Protein AF-A0A4Q6BVW4-F1 (afdb_monomer)

Foldseek 3Di:
DVQLVVVLVVLVVVLVCVLVVVPPPPDDDDDDDDDDDDDDPPDDPPPPPPPPVDPLVVVLVVQQSVCCLQQVHDGDDPPDPVVVVSPDDPVVVSVVSCPDLSRLVSQLCVLCVLLVHDDNDQADVVLPLFDGDLCSCQQQLSLQLSLCVVVVHRNVVSSPDQWHFAWFAFFDCDFDCVQADVPRHLVRSLVVLLVVLVVVLVVLLCLLPPPPRDLQNNLVSVVVNLVVVLVSCVRNRRSHAPLSSCQLSCQLCVLVNVVSVDPNDDPDRSNVSSVLSSVLVNVVSVCNVCRHCVNQGHNHSNSTDGDQSVVSVDDRTDTSNRNPCCLAPVLFFQDLVSLLVNQCCCCCSNVVDDLAQDQDDQDPVQCPDPQRNDSSNVSSCVQRVQRSLVCNQAGHSGDGNLPPQWDQDPVRDIDGSVVSQVVQQDPPPPPDRGSHDHDDDPVDDD

Solvent-accessible surface area (backbone atoms only — not comparable to full-atom values): 25539 Å² total; per-residue (Å²): 111,82,65,60,51,52,54,52,48,53,53,45,50,49,53,52,45,55,73,71,59,68,66,77,74,82,81,80,83,90,89,81,95,72,86,81,89,76,91,75,76,78,78,75,78,75,80,77,75,66,83,62,85,48,68,67,60,43,50,51,55,47,49,39,52,51,31,22,56,44,37,62,65,37,62,77,53,95,83,53,66,56,79,59,56,71,74,46,55,71,69,60,45,48,62,52,47,68,68,37,82,47,22,58,56,22,50,37,51,48,38,31,49,54,55,65,43,84,72,96,57,68,60,36,78,90,65,44,97,47,26,61,36,77,68,60,60,44,35,25,6,34,45,50,11,46,44,29,42,76,73,74,48,65,32,68,68,34,43,72,30,66,52,19,59,36,68,50,67,48,31,51,92,62,60,53,77,91,62,36,56,93,91,54,52,66,69,57,33,39,53,52,50,53,51,54,53,55,55,47,50,54,56,50,51,51,46,44,65,38,90,82,54,47,70,66,56,36,38,52,51,52,54,54,47,50,56,53,48,52,56,47,48,51,54,58,18,49,72,51,54,76,46,52,51,46,47,57,51,46,64,50,42,34,73,59,52,51,34,58,74,54,76,62,54,92,86,69,50,57,49,62,55,48,52,50,28,48,53,33,52,50,52,54,62,68,50,48,72,67,24,32,54,94,72,30,71,45,84,49,76,77,59,59,43,71,51,73,37,48,90,58,77,43,63,66,52,40,55,20,62,63,55,46,55,67,61,26,61,76,28,47,35,53,36,71,66,34,21,27,51,43,24,48,48,49,36,44,53,57,63,68,46,79,77,69,57,50,96,51,87,76,63,84,90,34,58,85,42,102,71,48,49,42,58,60,48,49,18,40,45,65,49,22,41,22,41,11,50,77,34,54,46,30,26,42,68,61,41,75,48,80,87,40,72,63,44,66,30,80,88,66,51,72,47,43,37,68,63,55,56,57,77,44,42,30,61,89,90,68,89,46,81,39,52,52,49,80,65,75,56,87,91,60,74,130

Mean predicted aligned error: 11.39 Å

Sequence (446 aa):
MKRSLCTARAVLLWVTLTSSGWAANFTRSTPVPLDRPTSSRAFSLSSSASSVSDPKLAKRAWMERASRILRNGQSLSPRDPLSRWDSMSEDALLEEWFKEPTFENSLLQFSFAYFGVRSNTLINPDAGSDGYVDSITQLPAALHSVQNYLKGEDYFTTLIALQAPFYLRPLAKKLSDKVQMPGESVETARTRKILEVRGWFTLWRNSAADPQATTEQYCNTVMGFGTGMFDILFNLGIETTDSDNYFTYSFLLNPIQNACRGSIPAGFDRIAETEKAIAGFSWLLDQLPALEPSRYVLRSIADIKTMDYRSVGGPEQQFAFTTDFEIIQDKGNSSTNYNRKRAAYVLKTYFCDDLTPIGVVLPGAHATGRHGSDPSCMACHYKLDPMAGFFRNYGRWFFDYKNLDTLVFTDGAKTSMTAYDAEWKAPAGSGRNYDVGYVRSTTRPS

Secondary structure (DSSP, 8-state):
-HHHHHHHHHHHHHHHHHHTTGGGG------------S----------------HHHHHHHHHHHHHHHHTTTPPP-TTS-HHHHTTS-HHHHHHHHTTSTTHHHHHHHHHHHHTT---S-SB-GGG-TT-B-GGGGTSHHHHHHHHHHHTTS-HHHHHT-SEEPEEEPPPPSS--TTTSPTT--HHHHHHHHHHHHHHHHHHHHHHHH-TT--HHHHHHHHHHHHHHHHHHHHHTT----HHHHHHHHHHHHHHHHHHHHSPPPTT--HHHHHHHHHHHHHHHHHHGGGGSTTT----SGGG-EEE-GGGGT--S-EETTTT-HHHHTSS-S--HHHHHHHHHHHHHHHS----SPP-PPPPGGGTTSTTTS-HHHHHHHHHHHHHHGGGTTB-GGG-B-TT-SEEE-TTS-EEEHHHHHHHTBPPTTSS-SBS------TT---

Radius of gyration: 26.02 Å; Cα contacts (8 Å, |Δi|>4): 495; chains: 1; bounding box: 57×75×75 Å

Structure (mmCIF, N/CA/C/O backbone):
data_AF-A0A4Q6BVW4-F1
#
_entry.id   AF-A0A4Q6BVW4-F1
#
loop_
_atom_site.group_PDB
_atom_site.id
_atom_site.type_symbol
_atom_site.label_atom_id
_atom_site.label_alt_id
_atom_site.label_comp_id
_atom_site.label_asym_id
_atom_site.label_entity_id
_atom_site.label_seq_id
_atom_site.pdbx_PDB_ins_code
_atom_site.Cartn_x
_atom_site.Cartn_y
_atom_site.Cartn_z
_atom_site.occupancy
_atom_site.B_iso_or_equiv
_atom_site.auth_seq_id
_atom_site.auth_comp_id
_atom_site.auth_asym_id
_atom_site.auth_atom_id
_atom_site.pdbx_PDB_model_num
ATOM 1 N N . MET A 1 1 ? -25.764 -8.609 6.747 1.00 37.91 1 MET A N 1
ATOM 2 C CA . MET A 1 1 ? -26.018 -8.806 8.197 1.00 37.91 1 MET A CA 1
ATOM 3 C C . MET A 1 1 ? -25.452 -10.113 8.767 1.00 37.91 1 MET A C 1
ATOM 5 O O . MET A 1 1 ? -24.659 -10.025 9.685 1.00 37.91 1 MET A O 1
ATOM 9 N N . LYS A 1 2 ? -25.748 -11.325 8.257 1.00 33.19 2 LYS A N 1
ATOM 10 C CA . LYS A 1 2 ? -25.183 -12.567 8.856 1.00 33.19 2 LYS A CA 1
ATOM 11 C C . LYS A 1 2 ? -23.641 -12.673 8.830 1.00 33.19 2 LYS A C 1
ATOM 13 O O . LYS A 1 2 ? -23.077 -13.300 9.715 1.00 33.19 2 LYS A O 1
ATOM 18 N N . ARG A 1 3 ? -22.957 -12.055 7.856 1.00 38.88 3 ARG A N 1
ATOM 19 C CA . ARG A 1 3 ? -21.481 -12.078 7.749 1.00 38.88 3 ARG A CA 1
ATOM 20 C C . ARG A 1 3 ? -20.773 -11.074 8.671 1.00 38.88 3 ARG A C 1
ATOM 22 O O . ARG A 1 3 ? -19.742 -11.422 9.232 1.00 38.88 3 ARG A O 1
ATOM 29 N N . SER A 1 4 ? -21.360 -9.898 8.924 1.00 50.09 4 SER A N 1
ATOM 30 C CA . SER A 1 4 ? -20.819 -8.927 9.894 1.00 50.09 4 SER A CA 1
ATOM 31 C C . SER A 1 4 ? -20.834 -9.475 11.326 1.00 50.09 4 SER A C 1
ATOM 33 O O . SER A 1 4 ? -19.936 -9.177 12.105 1.00 50.09 4 SER A O 1
ATOM 35 N N . LEU A 1 5 ? -21.796 -10.352 11.639 1.00 47.91 5 LEU A N 1
ATOM 36 C CA . LEU A 1 5 ? -21.864 -11.107 12.895 1.00 47.91 5 LEU A CA 1
ATOM 37 C C . LEU A 1 5 ? -20.693 -12.088 13.084 1.00 47.91 5 LEU A C 1
ATOM 39 O O . LEU A 1 5 ? -20.268 -12.292 14.216 1.00 47.91 5 LEU A O 1
ATOM 43 N N . CYS A 1 6 ? -20.137 -12.679 12.020 1.00 47.28 6 CYS A N 1
ATOM 44 C CA . CYS A 1 6 ? -18.969 -13.563 12.137 1.00 47.28 6 CYS A CA 1
ATOM 45 C C . CYS A 1 6 ? -17.690 -12.777 12.453 1.00 47.28 6 CYS A C 1
ATOM 47 O O . CYS A 1 6 ? -16.932 -13.188 13.328 1.00 47.28 6 CYS A O 1
ATOM 49 N N . THR A 1 7 ? -17.480 -11.627 11.804 1.00 56.50 7 THR A N 1
ATOM 50 C CA . THR A 1 7 ? -16.369 -10.710 12.119 1.00 56.50 7 THR A CA 1
ATOM 51 C C . THR A 1 7 ? -16.481 -10.176 13.536 1.00 56.50 7 THR A C 1
ATOM 53 O O . THR A 1 7 ? -15.536 -10.292 14.310 1.00 56.50 7 THR A O 1
ATOM 56 N N . ALA A 1 8 ? -17.670 -9.705 13.912 1.00 56.47 8 ALA A N 1
ATOM 57 C CA . ALA A 1 8 ? -17.987 -9.308 15.275 1.00 56.47 8 ALA A CA 1
ATOM 58 C C . ALA A 1 8 ? -17.673 -10.413 16.290 1.00 56.47 8 ALA A C 1
ATOM 60 O O . ALA A 1 8 ? -17.025 -10.145 17.291 1.00 56.47 8 ALA A O 1
ATOM 61 N N . ARG A 1 9 ? -18.076 -11.662 16.021 1.00 60.31 9 ARG A N 1
ATOM 62 C CA . ARG A 1 9 ? -17.820 -12.813 16.900 1.00 60.31 9 ARG A CA 1
ATOM 63 C C . ARG A 1 9 ? -16.355 -13.221 16.970 1.00 60.31 9 ARG A C 1
ATOM 65 O O . ARG A 1 9 ? -15.922 -13.661 18.023 1.00 60.31 9 ARG A O 1
ATOM 72 N N . ALA A 1 10 ? -15.588 -13.082 15.895 1.00 61.66 10 ALA A N 1
ATOM 73 C CA . ALA A 1 10 ? -14.153 -13.352 15.909 1.00 61.66 10 ALA A CA 1
ATOM 74 C C . ALA A 1 10 ? -13.378 -12.268 16.677 1.00 61.66 10 ALA A C 1
ATOM 76 O O . ALA A 1 10 ? -12.513 -12.594 17.488 1.00 61.66 10 ALA A O 1
ATOM 77 N N . VAL A 1 11 ? -13.760 -10.995 16.514 1.00 62.38 11 VAL A N 1
ATOM 78 C CA . VAL A 1 11 ? -13.287 -9.897 17.374 1.00 62.38 11 VAL A CA 1
ATOM 79 C C . VAL A 1 11 ? -13.723 -10.141 18.819 1.00 62.38 11 VAL A C 1
ATOM 81 O O . VAL A 1 11 ? -12.930 -9.944 19.731 1.00 62.38 11 VAL A O 1
ATOM 84 N N . LEU A 1 12 ? -14.934 -10.655 19.048 1.00 62.22 12 LEU A N 1
ATOM 85 C CA . LEU A 1 12 ? -15.423 -11.024 20.376 1.00 62.22 12 LEU A CA 1
ATOM 86 C C . LEU A 1 12 ? -14.623 -12.171 20.993 1.00 62.22 12 LEU A C 1
ATOM 88 O O . LEU A 1 12 ? -14.329 -12.140 22.186 1.00 62.22 12 LEU A O 1
ATOM 92 N N . LEU A 1 13 ? -14.256 -13.170 20.188 1.00 64.06 13 LEU A N 1
ATOM 93 C CA . LEU A 1 13 ? -13.394 -14.274 20.592 1.00 64.06 13 LEU A CA 1
ATOM 94 C C . LEU A 1 13 ? -12.019 -13.732 20.990 1.00 64.06 13 LEU A C 1
ATOM 96 O O . LEU A 1 13 ? -11.476 -14.111 22.019 1.00 64.06 13 LEU A O 1
ATOM 100 N N . TRP A 1 14 ? -11.480 -12.779 20.232 1.00 61.84 14 TRP A N 1
ATOM 101 C CA . TRP A 1 14 ? -10.239 -12.099 20.587 1.00 61.84 14 TRP A CA 1
ATOM 102 C C . TRP A 1 14 ? -10.370 -11.252 21.864 1.00 61.84 14 TRP A C 1
ATOM 104 O O . TRP A 1 14 ? -9.515 -11.340 22.744 1.00 61.84 14 TRP A O 1
ATOM 114 N N . VAL A 1 15 ? -11.462 -10.499 22.030 1.00 57.16 15 VAL A N 1
ATOM 115 C CA . VAL A 1 15 ? -11.793 -9.745 23.255 1.00 57.16 15 VAL A CA 1
ATOM 116 C C . VAL A 1 15 ? -11.855 -10.680 24.463 1.00 57.16 15 VAL A C 1
ATOM 118 O O . VAL A 1 15 ? -11.260 -10.406 25.503 1.00 57.16 15 VAL A O 1
ATOM 121 N N . THR A 1 16 ? -12.530 -11.821 24.330 1.00 56.81 16 THR A N 1
ATOM 122 C CA . THR A 1 16 ? -12.643 -12.807 25.412 1.00 56.81 16 THR A CA 1
ATOM 123 C C . THR A 1 16 ? -11.301 -13.473 25.716 1.00 56.81 16 THR A C 1
ATOM 125 O O . THR A 1 16 ? -10.927 -13.537 26.886 1.00 56.81 16 THR A O 1
ATOM 128 N N . LEU A 1 17 ? -10.528 -13.872 24.701 1.00 52.84 17 LEU A N 1
ATOM 129 C CA . LEU A 1 17 ? -9.200 -14.483 24.860 1.00 52.84 17 LEU A CA 1
ATOM 130 C C . LEU A 1 17 ? -8.153 -13.522 25.449 1.00 52.84 17 LEU A C 1
ATOM 132 O O . LEU A 1 17 ? -7.306 -13.928 26.242 1.00 52.84 17 LEU A O 1
ATOM 136 N N . THR A 1 18 ? -8.200 -12.238 25.099 1.00 53.56 18 THR A N 1
ATOM 137 C CA . THR A 1 18 ? -7.306 -11.224 25.684 1.00 53.56 18 THR A CA 1
ATOM 138 C C . THR A 1 18 ? -7.712 -10.872 27.115 1.00 53.56 18 THR A C 1
ATOM 140 O O . THR A 1 18 ? -6.846 -10.682 27.969 1.00 53.56 18 THR A O 1
ATOM 143 N N . SER A 1 19 ? -9.014 -10.869 27.418 1.00 44.38 19 SER A N 1
ATOM 144 C CA . SER A 1 19 ? -9.531 -10.598 28.766 1.00 44.38 19 SER A CA 1
ATOM 145 C C . SER A 1 19 ? -9.280 -11.722 29.780 1.00 44.38 19 SER A C 1
ATOM 147 O O . SER A 1 19 ? -9.230 -11.454 30.979 1.00 44.38 19 SER A O 1
ATOM 149 N N . SER A 1 20 ? -9.082 -12.964 29.324 1.00 44.94 20 SER A N 1
ATOM 150 C CA . SER A 1 20 ? -8.824 -14.132 30.179 1.00 44.94 20 SER A CA 1
ATOM 151 C C . SER A 1 20 ? -7.340 -14.350 30.516 1.00 44.94 20 SER A C 1
ATOM 153 O O . SER A 1 20 ? -6.986 -15.370 31.106 1.00 44.94 20 SER A O 1
ATOM 155 N N . GLY A 1 21 ? -6.453 -13.408 30.166 1.00 37.56 21 GLY A N 1
ATOM 156 C CA . GLY A 1 21 ? -5.024 -13.479 30.500 1.00 37.56 21 GLY A CA 1
ATOM 157 C C . GLY A 1 21 ? -4.194 -14.416 29.611 1.00 37.56 21 GLY A C 1
ATOM 158 O O . GLY A 1 21 ? -3.004 -14.602 29.861 1.00 37.56 21 GLY A O 1
ATOM 159 N N . TRP A 1 22 ? -4.769 -14.968 28.537 1.00 36.78 22 TRP A N 1
ATOM 160 C CA . TRP A 1 22 ? -4.070 -15.880 27.617 1.00 36.78 22 TRP A CA 1
ATOM 161 C C . TRP A 1 22 ? -2.953 -15.218 26.786 1.00 36.78 22 TRP A C 1
ATOM 163 O O . TRP A 1 22 ? -2.105 -15.909 26.225 1.00 36.78 22 TRP A O 1
ATOM 173 N N . ALA A 1 23 ? -2.884 -13.884 26.747 1.00 36.34 23 ALA A N 1
ATOM 174 C CA . ALA A 1 23 ? -1.849 -13.140 26.022 1.00 36.34 23 ALA A CA 1
ATOM 175 C C . ALA A 1 23 ? -0.453 -13.151 26.693 1.00 36.34 23 ALA A C 1
ATOM 177 O O . ALA A 1 23 ? 0.518 -12.696 26.086 1.00 36.34 23 ALA A O 1
ATOM 178 N N . ALA A 1 24 ? -0.311 -13.677 27.917 1.00 35.69 24 ALA A N 1
ATOM 179 C CA . ALA A 1 24 ? 0.943 -13.606 28.677 1.00 35.69 24 ALA A CA 1
ATOM 180 C C . ALA A 1 24 ? 2.088 -14.506 28.154 1.00 35.69 24 ALA A C 1
ATOM 182 O O . ALA A 1 24 ? 3.223 -14.335 28.587 1.00 35.69 24 ALA A O 1
ATOM 183 N N . ASN A 1 25 ? 1.839 -15.423 27.209 1.00 33.97 25 ASN A N 1
ATOM 184 C CA . ASN A 1 25 ? 2.846 -16.402 26.760 1.00 33.97 25 ASN A CA 1
ATOM 185 C C . ASN A 1 25 ? 3.455 -16.159 25.364 1.00 33.97 25 ASN A C 1
ATOM 187 O O . ASN A 1 25 ? 4.267 -16.963 24.916 1.00 33.97 25 ASN A O 1
ATOM 191 N N . PHE A 1 26 ? 3.154 -15.045 24.689 1.00 32.66 26 PHE A N 1
ATOM 192 C CA . PHE A 1 26 ? 3.771 -14.714 23.389 1.00 32.66 26 PHE A CA 1
ATOM 193 C C . PHE A 1 26 ? 5.151 -14.025 23.487 1.00 32.66 26 PHE A C 1
ATOM 195 O O . PHE A 1 26 ? 5.656 -13.481 22.508 1.00 32.66 26 PHE A O 1
ATOM 202 N N . THR A 1 27 ? 5.799 -14.033 24.655 1.00 36.94 27 THR A N 1
ATOM 203 C CA . THR A 1 27 ? 7.136 -13.452 24.857 1.00 36.94 27 THR A CA 1
ATOM 204 C C . THR A 1 27 ? 8.223 -14.528 24.901 1.00 36.94 27 THR A C 1
ATOM 206 O O . THR A 1 27 ? 8.528 -15.038 25.976 1.00 36.94 27 THR A O 1
ATOM 209 N N . ARG A 1 28 ? 8.822 -14.861 23.749 1.00 33.53 28 ARG A N 1
ATOM 210 C CA . ARG A 1 28 ? 10.183 -15.437 23.583 1.00 33.53 28 ARG A CA 1
ATOM 211 C C . ARG A 1 28 ? 10.441 -15.554 22.072 1.00 33.53 28 ARG A C 1
ATOM 213 O O . ARG A 1 28 ? 9.769 -16.335 21.418 1.00 33.53 28 ARG A O 1
ATOM 220 N N . SER A 1 29 ? 11.291 -14.725 21.462 1.00 29.61 29 SER A N 1
ATOM 221 C CA . SER A 1 29 ? 12.757 -14.877 21.482 1.00 29.61 29 SER A CA 1
ATOM 222 C C . SER A 1 29 ? 13.527 -13.563 21.169 1.00 29.61 29 SER A C 1
ATOM 224 O O . SER A 1 29 ? 13.458 -13.088 20.045 1.00 29.61 29 SER A O 1
ATOM 226 N N . THR A 1 30 ? 14.215 -13.015 22.192 1.00 34.91 30 THR A N 1
ATOM 227 C CA . THR A 1 30 ? 15.576 -12.380 22.303 1.00 34.91 30 THR A CA 1
ATOM 228 C C . THR A 1 30 ? 16.285 -11.663 21.115 1.00 34.91 30 THR A C 1
ATOM 230 O O . THR A 1 30 ? 16.100 -12.083 19.983 1.00 34.91 30 THR A O 1
ATOM 233 N N . PRO A 1 31 ? 17.361 -10.860 21.347 1.00 41.78 31 PRO A N 1
ATOM 234 C CA . PRO A 1 31 ? 17.461 -9.593 22.093 1.00 41.78 31 PRO A CA 1
ATOM 235 C C . PRO A 1 31 ? 18.213 -8.483 21.293 1.00 41.78 31 PRO A C 1
ATOM 237 O O . PRO A 1 31 ? 19.196 -8.757 20.615 1.00 41.78 31 PRO A O 1
ATOM 240 N N . VAL A 1 32 ? 17.861 -7.205 21.464 1.00 29.41 32 VAL A N 1
ATOM 241 C CA . VAL A 1 32 ? 18.788 -6.082 21.190 1.00 29.41 32 VAL A CA 1
ATOM 242 C C . VAL A 1 32 ? 18.647 -5.067 22.329 1.00 29.41 32 VAL A C 1
ATOM 244 O O . VAL A 1 32 ? 17.516 -4.689 22.644 1.00 29.41 32 VAL A O 1
ATOM 247 N N . PRO A 1 33 ? 19.743 -4.655 22.995 1.00 33.94 33 PRO A N 1
ATOM 248 C CA . PRO A 1 33 ? 19.686 -3.647 24.039 1.00 33.94 33 PRO A CA 1
ATOM 249 C C . PRO A 1 33 ? 19.670 -2.265 23.387 1.00 33.94 33 PRO A C 1
ATOM 251 O O . PRO A 1 33 ? 20.614 -1.885 22.701 1.00 33.94 33 PRO A O 1
ATOM 254 N N . LEU A 1 34 ? 18.603 -1.507 23.615 1.00 30.89 34 LEU A N 1
ATOM 255 C CA . LEU A 1 34 ? 18.617 -0.064 23.424 1.00 30.89 34 LEU A CA 1
ATOM 256 C C . LEU A 1 34 ? 18.157 0.582 24.722 1.00 30.89 34 LEU A C 1
ATOM 258 O O . LEU A 1 34 ? 17.075 0.290 25.241 1.00 30.89 34 LEU A O 1
ATOM 262 N N . ASP A 1 35 ? 19.049 1.408 25.256 1.00 32.62 35 ASP A N 1
ATOM 263 C CA . ASP A 1 35 ? 18.852 2.187 26.461 1.00 32.62 35 ASP A CA 1
ATOM 264 C C . ASP A 1 35 ? 17.571 3.022 26.375 1.00 32.62 35 ASP A C 1
ATOM 266 O O . ASP A 1 35 ? 17.278 3.717 25.402 1.00 32.62 35 ASP A O 1
ATOM 270 N N . ARG A 1 36 ? 16.795 2.925 27.451 1.00 35.88 36 ARG A N 1
ATOM 271 C CA . ARG A 1 36 ? 15.640 3.771 27.762 1.00 35.88 36 ARG A CA 1
ATOM 272 C C . ARG A 1 36 ? 16.135 5.185 28.107 1.00 35.88 36 ARG A C 1
ATOM 274 O O . ARG A 1 36 ? 17.196 5.308 28.713 1.00 35.88 36 ARG A O 1
ATOM 281 N N . PRO A 1 37 ? 15.332 6.240 27.866 1.00 39.66 37 PRO A N 1
ATOM 282 C CA . PRO A 1 37 ? 14.161 6.446 28.719 1.00 39.66 37 PRO A CA 1
ATOM 283 C C . PRO A 1 37 ? 12.944 7.057 28.010 1.00 39.66 37 PRO A C 1
ATOM 285 O O . PRO A 1 37 ? 13.041 8.060 27.319 1.00 39.66 37 PRO A O 1
ATOM 288 N N . THR A 1 38 ? 11.764 6.490 28.260 1.00 32.78 38 THR A N 1
ATOM 289 C CA . THR A 1 38 ? 10.508 7.216 28.536 1.00 32.78 38 THR A CA 1
ATOM 290 C C . THR A 1 38 ? 9.420 6.203 28.899 1.00 32.78 38 THR A C 1
ATOM 292 O O . THR A 1 38 ? 9.483 5.015 28.583 1.00 32.78 38 THR A O 1
ATOM 295 N N . SER A 1 39 ? 8.477 6.655 29.713 1.00 37.66 39 SER A N 1
ATOM 296 C CA . SER A 1 39 ? 7.572 5.869 30.543 1.00 37.66 39 SER A CA 1
ATOM 297 C C . SER A 1 39 ? 6.549 5.024 29.767 1.00 37.66 39 SER A C 1
ATOM 299 O O . SER A 1 39 ? 5.391 5.407 29.630 1.00 37.66 39 SER A O 1
ATOM 301 N N . SER A 1 40 ? 6.909 3.814 29.350 1.00 33.25 40 SER A N 1
ATOM 302 C CA . SER A 1 40 ? 5.913 2.778 29.068 1.00 33.25 40 SER A CA 1
ATOM 303 C C . SER A 1 40 ? 5.554 2.072 30.383 1.00 33.25 40 SER A C 1
ATOM 305 O O . SER A 1 40 ? 6.217 1.108 30.781 1.00 33.25 40 SER A O 1
ATOM 307 N N . ARG A 1 41 ? 4.521 2.545 31.096 1.00 32.97 41 ARG A N 1
ATOM 308 C CA . ARG A 1 41 ? 3.832 1.689 32.076 1.00 32.97 41 ARG A CA 1
ATOM 309 C C . ARG A 1 41 ? 3.221 0.534 31.287 1.00 32.97 41 ARG A C 1
ATOM 311 O O . ARG A 1 41 ? 2.163 0.690 30.687 1.00 32.97 41 ARG A O 1
ATOM 318 N N . ALA A 1 42 ? 3.900 -0.610 31.267 1.00 32.69 42 ALA A N 1
ATOM 319 C CA . ALA A 1 42 ? 3.266 -1.870 30.917 1.00 32.69 42 ALA A CA 1
ATOM 320 C C . ALA A 1 42 ? 2.123 -2.069 31.920 1.00 32.69 42 ALA A C 1
ATOM 322 O O . ALA A 1 42 ? 2.359 -2.280 33.111 1.00 32.69 42 ALA A O 1
ATOM 323 N N . PHE A 1 43 ? 0.888 -1.877 31.460 1.00 38.03 43 PHE A N 1
ATOM 324 C CA . PHE A 1 43 ? -0.295 -2.057 32.285 1.00 38.03 43 PHE A CA 1
ATOM 325 C C . PHE A 1 43 ? -0.464 -3.555 32.531 1.00 38.03 43 PHE A C 1
ATOM 327 O O . PHE A 1 43 ? -0.934 -4.297 31.673 1.00 38.03 43 PHE A O 1
ATOM 334 N N . SER A 1 44 ? -0.043 -3.998 33.714 1.00 35.38 44 SER A N 1
ATOM 335 C CA . SER A 1 44 ? -0.488 -5.269 34.267 1.00 35.38 44 SER A CA 1
ATOM 336 C C . SER A 1 44 ? -1.997 -5.157 34.473 1.00 35.38 44 SER A C 1
ATOM 338 O O . SER A 1 44 ? -2.458 -4.420 35.348 1.00 35.38 44 SER A O 1
ATOM 340 N N . LEU A 1 45 ? -2.774 -5.826 33.618 1.00 41.06 45 LEU A N 1
ATOM 341 C CA . LEU A 1 45 ? -4.180 -6.103 33.886 1.00 41.06 45 LEU A CA 1
ATOM 342 C C . LEU A 1 45 ? -4.209 -6.988 35.132 1.00 41.06 45 LEU A C 1
ATOM 344 O O . LEU A 1 45 ? -4.054 -8.202 35.046 1.00 41.06 45 LEU A O 1
ATOM 348 N N . SER A 1 46 ? -4.339 -6.351 36.296 1.00 39.00 46 SER A N 1
ATOM 349 C CA . SER A 1 46 ? -4.585 -7.014 37.570 1.00 39.00 46 SER A CA 1
ATOM 350 C C . SER A 1 46 ? -5.753 -7.978 37.392 1.00 39.00 46 SER A C 1
ATOM 352 O O . SER A 1 46 ? -6.908 -7.561 37.306 1.00 39.00 46 SER A O 1
ATOM 354 N N . SER A 1 47 ? -5.453 -9.274 37.343 1.00 43.31 47 SER A N 1
ATOM 355 C CA . SER A 1 47 ? -6.414 -10.373 37.277 1.00 43.31 47 SER A CA 1
ATOM 356 C C . SER A 1 47 ? -7.112 -10.601 38.621 1.00 43.31 47 SER A C 1
ATOM 358 O O . SER A 1 47 ? -7.485 -11.725 38.951 1.00 43.31 47 SER A O 1
ATOM 360 N N . SER A 1 48 ? -7.305 -9.545 39.415 1.00 44.12 48 SER A N 1
ATOM 361 C CA . SER A 1 48 ? -8.151 -9.559 40.602 1.00 44.12 48 SER A CA 1
ATOM 362 C C . SER A 1 48 ? -9.620 -9.582 40.172 1.00 44.12 48 SER A C 1
ATOM 364 O O . SER A 1 48 ? -10.390 -8.663 40.450 1.00 44.12 48 SER A O 1
ATOM 366 N N . ALA A 1 49 ? -10.009 -10.643 39.466 1.00 47.62 49 ALA A N 1
ATOM 367 C CA . ALA A 1 49 ? -11.383 -11.090 39.346 1.00 47.62 49 ALA A CA 1
ATOM 368 C C . ALA A 1 49 ? -11.794 -11.703 40.693 1.00 47.62 49 ALA A C 1
ATOM 370 O O . ALA A 1 49 ? -12.067 -12.894 40.810 1.00 47.62 49 ALA A O 1
ATOM 371 N N . SER A 1 50 ? -11.793 -10.882 41.742 1.00 50.41 50 SER A N 1
ATOM 372 C CA . SER A 1 50 ? -12.581 -11.161 42.933 1.00 50.41 50 SER A CA 1
ATOM 373 C C . SER A 1 50 ? -14.019 -11.303 42.447 1.00 50.41 50 SER A C 1
ATOM 375 O O . SER A 1 50 ? -14.497 -10.426 41.730 1.00 50.41 50 SER A O 1
ATOM 377 N N . SER A 1 51 ? -14.674 -12.421 42.753 1.00 56.69 51 SER A N 1
ATOM 378 C CA . SER A 1 51 ? -16.038 -12.730 42.322 1.00 56.69 51 SER A CA 1
ATOM 379 C C . SER A 1 51 ? -16.988 -11.588 42.693 1.00 56.69 51 SER A C 1
ATOM 381 O O . SER A 1 51 ? -17.448 -11.490 43.832 1.00 56.69 51 SER A O 1
ATOM 383 N N . VAL A 1 52 ? -17.248 -10.690 41.748 1.00 58.81 52 VAL A N 1
ATOM 384 C CA . VAL A 1 52 ? -18.202 -9.602 41.933 1.00 58.81 52 VAL A CA 1
ATOM 385 C C . VAL A 1 52 ? -19.584 -10.247 41.942 1.00 58.81 52 VAL A C 1
ATOM 387 O O . VAL A 1 52 ? -20.077 -10.667 40.900 1.00 58.81 52 VAL A O 1
ATOM 390 N N . SER A 1 53 ? -20.176 -10.398 43.126 1.00 79.06 53 SER A N 1
ATOM 391 C CA . SER A 1 53 ? -21.476 -11.056 43.304 1.00 79.06 53 SER A CA 1
ATOM 392 C C . SER A 1 53 ? -22.653 -10.209 42.816 1.00 79.06 53 SER A C 1
ATOM 394 O O . SER A 1 53 ? -23.728 -10.754 42.590 1.00 79.06 53 SER A O 1
ATOM 396 N N . ASP A 1 54 ? -22.460 -8.900 42.626 1.00 89.31 54 ASP A N 1
ATOM 397 C CA . ASP A 1 54 ? -23.465 -8.002 42.057 1.00 89.31 54 ASP A CA 1
ATOM 398 C C . ASP A 1 54 ? -23.424 -8.046 40.513 1.00 89.31 54 ASP A C 1
ATOM 400 O O . ASP A 1 54 ? -22.448 -7.579 39.909 1.00 89.31 54 ASP A O 1
ATOM 404 N N . PRO A 1 55 ? -24.487 -8.540 39.845 1.00 87.94 55 PRO A N 1
ATOM 405 C CA . PRO A 1 55 ? -24.565 -8.596 38.387 1.00 87.94 55 PRO A CA 1
ATOM 406 C C . PRO A 1 55 ? -24.378 -7.236 37.703 1.00 87.94 55 PRO A C 1
ATOM 408 O O . PRO A 1 55 ? -23.837 -7.173 36.598 1.00 87.94 55 PRO A O 1
ATOM 411 N N . LYS A 1 56 ? -24.783 -6.131 38.346 1.00 88.31 56 LYS A N 1
ATOM 412 C CA . LYS A 1 56 ? -24.610 -4.783 37.785 1.00 88.31 56 LYS A CA 1
ATOM 413 C C . LYS A 1 56 ? -23.144 -4.376 37.765 1.00 88.31 56 LYS A C 1
ATOM 415 O O . LYS A 1 56 ? -22.659 -3.874 36.752 1.00 88.31 56 LYS A O 1
ATOM 420 N N . LEU A 1 57 ? -22.425 -4.622 38.859 1.00 88.88 57 LEU A N 1
ATOM 421 C CA . LEU A 1 57 ? -20.989 -4.355 38.932 1.00 88.88 57 LEU A CA 1
ATOM 422 C C . LEU A 1 57 ? -20.208 -5.262 37.967 1.00 88.88 57 LEU A C 1
ATOM 424 O O . LEU A 1 57 ? -19.275 -4.791 37.316 1.00 88.88 57 LEU A O 1
ATOM 428 N N . ALA A 1 58 ? -20.622 -6.524 37.805 1.00 89.19 58 ALA A N 1
ATOM 429 C CA . ALA A 1 58 ? -20.033 -7.438 36.827 1.00 89.19 58 ALA A CA 1
ATOM 430 C C . ALA A 1 58 ? -20.199 -6.923 35.386 1.00 89.19 58 ALA A C 1
ATOM 432 O O . ALA A 1 58 ? -19.215 -6.842 34.645 1.00 89.19 58 ALA A O 1
ATOM 433 N N . LYS A 1 59 ? -21.412 -6.492 35.015 1.00 91.69 59 LYS A N 1
ATOM 434 C CA . LYS A 1 59 ? -21.687 -5.904 33.698 1.00 91.69 59 LYS A CA 1
ATOM 435 C C . LYS A 1 59 ? -20.915 -4.606 33.471 1.00 91.69 59 LYS A C 1
ATOM 437 O O . LYS A 1 59 ? -20.332 -4.424 32.409 1.00 91.69 59 LYS A O 1
ATOM 442 N N . ARG A 1 60 ? -20.838 -3.720 34.467 1.00 92.56 60 ARG A N 1
ATOM 443 C CA . ARG A 1 60 ? -20.040 -2.482 34.397 1.00 92.56 60 ARG A CA 1
ATOM 444 C C . ARG A 1 60 ? -18.558 -2.763 34.168 1.00 92.56 60 ARG A C 1
ATOM 446 O O . ARG A 1 60 ? -17.947 -2.139 33.305 1.00 92.56 60 ARG A O 1
ATOM 453 N N . ALA A 1 61 ? -17.997 -3.728 34.892 1.00 90.50 61 ALA A N 1
ATOM 454 C CA . ALA A 1 61 ? -16.613 -4.147 34.704 1.00 90.50 61 ALA A CA 1
ATOM 455 C C . ALA A 1 61 ? -16.385 -4.771 33.317 1.00 90.50 61 ALA A C 1
ATOM 457 O O . ALA A 1 61 ? -15.334 -4.560 32.714 1.00 90.50 61 ALA A O 1
ATOM 458 N N . TRP A 1 62 ? -17.358 -5.526 32.798 1.00 93.19 62 TRP A N 1
ATOM 459 C CA . TRP A 1 62 ? -17.324 -6.023 31.423 1.00 93.19 62 TRP A CA 1
ATOM 460 C C . TRP A 1 62 ? -17.364 -4.878 30.404 1.00 93.19 62 TRP A C 1
ATOM 462 O O . TRP A 1 62 ? -16.492 -4.838 29.538 1.00 93.19 62 TRP A O 1
ATOM 472 N N . MET A 1 63 ? -18.279 -3.912 30.553 1.00 94.44 63 MET A N 1
ATOM 473 C CA . MET A 1 63 ? -18.384 -2.759 29.652 1.00 94.44 63 MET A CA 1
ATOM 474 C C . MET A 1 63 ? -17.085 -1.952 29.616 1.00 94.44 63 MET A C 1
ATOM 476 O O . MET A 1 63 ? -16.619 -1.601 28.543 1.00 94.44 63 MET A O 1
ATOM 480 N N . GLU A 1 64 ? -16.462 -1.716 30.770 1.00 93.75 64 GLU A N 1
ATOM 481 C CA . GLU A 1 64 ? -15.184 -1.003 30.871 1.00 93.75 64 GLU A CA 1
ATOM 482 C C . GLU A 1 64 ? -14.038 -1.729 30.147 1.00 93.75 64 GLU A C 1
ATOM 484 O O . GLU A 1 64 ? -13.199 -1.102 29.501 1.00 93.75 64 GLU A O 1
ATOM 489 N N . ARG A 1 65 ? -13.989 -3.064 30.216 1.00 90.56 65 ARG A N 1
ATOM 490 C CA . ARG A 1 65 ? -12.986 -3.846 29.474 1.00 90.56 65 ARG A CA 1
ATOM 491 C C . ARG A 1 65 ? -13.263 -3.838 27.977 1.00 90.56 65 ARG A C 1
ATOM 493 O O . ARG A 1 65 ? -12.350 -3.623 27.184 1.00 90.56 65 ARG A O 1
ATOM 500 N N . ALA A 1 66 ? -14.512 -4.081 27.597 1.00 90.06 66 ALA A N 1
ATOM 501 C CA . ALA A 1 66 ? -14.914 -4.153 26.204 1.00 90.06 66 ALA A CA 1
ATOM 502 C C . ALA A 1 66 ? -14.781 -2.788 25.509 1.00 90.06 66 ALA A C 1
ATOM 504 O O . ALA A 1 66 ? -14.279 -2.743 24.388 1.00 90.06 66 ALA A O 1
ATOM 505 N N . SER A 1 67 ? -15.095 -1.678 26.187 1.00 92.12 67 SER A N 1
ATOM 506 C CA . SER A 1 67 ? -14.894 -0.330 25.645 1.00 92.12 67 SER A CA 1
ATOM 507 C C . SER A 1 67 ? -13.420 -0.072 25.339 1.00 92.12 67 SER A C 1
ATOM 509 O O . SER A 1 67 ? -13.104 0.397 24.254 1.00 92.12 67 SER A O 1
ATOM 511 N N . ARG A 1 68 ? -12.499 -0.457 26.235 1.00 88.31 68 ARG A N 1
ATOM 512 C CA . ARG A 1 68 ? -11.053 -0.294 26.003 1.00 88.31 68 ARG A CA 1
ATOM 513 C C . ARG A 1 68 ? -10.573 -1.051 24.778 1.00 88.31 68 ARG A C 1
ATOM 515 O O . ARG A 1 68 ? -9.665 -0.586 24.106 1.00 88.31 68 ARG A O 1
ATOM 522 N N . ILE A 1 69 ? -11.158 -2.204 24.480 1.00 84.75 69 ILE A N 1
ATOM 523 C CA . ILE A 1 69 ? -10.756 -2.986 23.311 1.00 84.75 69 ILE A CA 1
ATOM 524 C C . ILE A 1 69 ? -11.399 -2.426 22.039 1.00 84.75 69 ILE A C 1
ATOM 526 O O . ILE A 1 69 ? -10.724 -2.262 21.031 1.00 84.75 69 ILE A O 1
ATOM 530 N N . LEU A 1 70 ? -12.694 -2.112 22.088 1.00 88.94 70 LEU A N 1
ATOM 531 C CA . LEU A 1 70 ? -13.482 -1.721 20.918 1.00 88.94 70 LEU A CA 1
ATOM 532 C C . LEU A 1 70 ? -13.359 -0.239 20.564 1.00 88.94 70 LEU A C 1
ATOM 534 O O . LEU A 1 70 ? -13.654 0.134 19.431 1.00 88.94 70 LEU A O 1
ATOM 538 N N . ARG A 1 71 ? -12.859 0.593 21.479 1.00 89.06 71 ARG A N 1
ATOM 539 C CA . ARG A 1 71 ? -12.671 2.039 21.299 1.00 89.06 71 ARG A CA 1
ATOM 540 C C . ARG A 1 71 ? -11.194 2.420 21.390 1.00 89.06 71 ARG A C 1
ATOM 542 O O . ARG A 1 71 ? -10.860 3.458 21.955 1.00 89.06 71 ARG A O 1
ATOM 549 N N . ASN A 1 72 ? -10.299 1.579 20.863 1.00 82.88 72 ASN A N 1
ATOM 550 C CA . ASN A 1 72 ? -8.874 1.890 20.720 1.00 82.88 72 ASN A CA 1
ATOM 551 C C . ASN A 1 72 ? -8.218 2.374 22.038 1.00 82.88 72 ASN A C 1
ATOM 553 O O . ASN A 1 72 ? -7.670 3.472 22.140 1.00 82.88 72 ASN A O 1
ATOM 557 N N . GLY A 1 73 ? -8.359 1.584 23.101 1.00 83.94 73 GLY A N 1
ATOM 558 C CA . GLY A 1 73 ? -7.828 1.871 24.436 1.00 83.94 73 GLY A CA 1
ATOM 559 C C . GLY A 1 73 ? -8.689 2.797 25.301 1.00 83.94 73 GLY A C 1
ATOM 560 O O . GLY A 1 73 ? -8.402 2.947 26.493 1.00 83.94 73 GLY A O 1
ATOM 561 N N . GLN A 1 74 ? -9.750 3.404 24.757 1.00 87.00 74 GLN A N 1
ATOM 562 C CA . GLN A 1 74 ? -10.580 4.355 25.497 1.00 87.00 74 GLN A CA 1
ATOM 563 C C . GLN A 1 74 ? -11.506 3.661 26.505 1.00 87.00 74 GLN A C 1
ATOM 565 O O . GLN A 1 74 ? -12.239 2.718 26.209 1.00 87.00 74 GLN A O 1
ATOM 570 N N . SER A 1 75 ? -11.464 4.159 27.737 1.00 92.38 75 SER A N 1
ATOM 571 C CA . SER A 1 75 ? -12.328 3.706 28.837 1.00 92.38 75 SER A CA 1
ATOM 572 C C . SER A 1 75 ? -13.753 4.228 28.655 1.00 92.38 75 SER A C 1
ATOM 574 O O . SER A 1 75 ? -13.994 5.075 27.789 1.00 92.38 75 SER A O 1
ATOM 576 N N . LEU A 1 76 ? -14.687 3.786 29.497 1.00 93.75 76 LEU A N 1
ATOM 577 C CA . LEU A 1 76 ? -15.976 4.463 29.595 1.00 93.75 76 LEU A CA 1
ATOM 578 C C . LEU A 1 76 ? -15.764 5.920 30.034 1.00 93.75 76 LEU A C 1
ATOM 580 O O . LEU A 1 76 ? -14.931 6.227 30.889 1.00 93.75 76 LEU A O 1
ATOM 584 N N . SER A 1 77 ? -16.528 6.829 29.442 1.00 94.00 77 SER A N 1
ATOM 585 C CA . SER A 1 77 ? -16.509 8.258 29.730 1.00 94.00 77 SER A CA 1
ATOM 586 C C . SER A 1 77 ? -17.780 8.682 30.477 1.00 94.00 77 SER A C 1
ATOM 588 O O . SER A 1 77 ? -18.828 8.056 30.317 1.00 94.00 77 SER A O 1
ATOM 590 N N . PRO A 1 78 ? -17.761 9.798 31.230 1.00 95.19 78 PRO A N 1
ATOM 591 C CA . PRO A 1 78 ? -18.978 10.347 31.836 1.00 95.19 78 PRO A CA 1
ATOM 592 C C . PRO A 1 78 ? -20.062 10.756 30.825 1.00 95.19 78 PRO A C 1
ATOM 594 O O . PRO A 1 78 ? -21.199 10.994 31.219 1.00 95.19 78 PRO A O 1
ATOM 597 N N . ARG A 1 79 ? -19.707 10.886 29.539 1.00 95.44 79 ARG A N 1
ATOM 598 C CA . ARG A 1 79 ? -20.641 11.218 28.453 1.00 95.44 79 ARG A CA 1
ATOM 599 C C . ARG A 1 79 ? -21.309 9.984 27.856 1.00 95.44 79 ARG A C 1
ATOM 601 O O . ARG A 1 79 ? -22.264 10.134 27.099 1.00 95.44 79 ARG A O 1
ATOM 608 N N . ASP A 1 80 ? -20.811 8.791 28.167 1.00 95.62 80 ASP A N 1
ATOM 609 C CA . ASP A 1 80 ? -21.402 7.561 27.670 1.00 95.62 80 ASP A CA 1
ATOM 610 C C . ASP A 1 80 ? -22.783 7.341 28.323 1.00 95.62 80 ASP A C 1
ATOM 612 O O . ASP A 1 80 ? -22.960 7.615 29.516 1.00 95.62 80 ASP A O 1
ATOM 616 N N . PRO A 1 81 ? -23.790 6.840 27.586 1.00 96.31 81 PRO A N 1
ATOM 617 C CA . PRO A 1 81 ? -25.153 6.669 28.083 1.00 96.31 81 PRO A CA 1
ATOM 618 C C . PRO A 1 81 ? -25.276 5.399 28.943 1.00 96.31 81 PRO A C 1
ATOM 620 O O . PRO A 1 81 ? -26.055 4.492 28.650 1.00 96.31 81 PRO A O 1
ATOM 623 N N . LEU A 1 82 ? -24.514 5.332 30.038 1.00 96.06 82 LEU A N 1
ATOM 624 C CA . LEU A 1 82 ? -24.334 4.117 30.837 1.00 96.06 82 LEU A CA 1
ATOM 625 C C . LEU A 1 82 ? -25.657 3.547 31.373 1.00 96.06 82 LEU A C 1
ATOM 627 O O . LEU A 1 82 ? -25.821 2.334 31.412 1.00 96.06 82 LEU A O 1
ATOM 631 N N . SER A 1 83 ? -26.629 4.399 31.715 1.00 95.12 83 SER A N 1
ATOM 632 C CA . SER A 1 83 ? -27.963 3.959 32.157 1.00 95.12 83 SER A CA 1
ATOM 633 C C . SER A 1 83 ? -28.736 3.204 31.071 1.00 95.12 83 SER A C 1
ATOM 635 O O . SER A 1 83 ? -29.493 2.287 31.380 1.00 95.12 83 SER A O 1
ATOM 637 N N . ARG A 1 84 ? -28.549 3.575 29.797 1.00 96.94 84 ARG A N 1
ATOM 638 C CA . ARG A 1 84 ? -29.114 2.858 28.646 1.00 96.94 84 ARG A CA 1
ATOM 639 C C . ARG A 1 84 ? -28.342 1.565 28.404 1.00 96.94 84 ARG A C 1
ATOM 641 O O . ARG A 1 84 ? -28.953 0.518 28.244 1.00 96.94 84 ARG A O 1
ATOM 648 N N . TRP A 1 85 ? -27.012 1.612 28.400 1.00 96.25 85 TRP A N 1
ATOM 649 C CA . TRP A 1 85 ? -26.195 0.416 28.165 1.00 96.25 85 TRP A CA 1
ATOM 650 C C . TRP A 1 85 ? -26.391 -0.651 29.252 1.00 96.25 85 TRP A C 1
ATOM 652 O O . TRP A 1 85 ? -26.425 -1.845 28.951 1.00 96.25 85 TRP A O 1
ATOM 662 N N . ASP A 1 86 ? -26.642 -0.243 30.499 1.00 94.88 86 ASP A N 1
ATOM 663 C CA . ASP A 1 86 ? -26.979 -1.141 31.609 1.00 94.88 86 ASP A CA 1
ATOM 664 C C . ASP A 1 86 ? -28.263 -1.953 31.365 1.00 94.88 86 ASP A C 1
ATOM 666 O O . ASP A 1 86 ? -28.353 -3.077 31.866 1.00 94.88 86 ASP A O 1
ATOM 670 N N . SER A 1 87 ? -29.218 -1.466 30.563 1.00 95.75 87 SER A N 1
ATOM 671 C CA . SER A 1 87 ? -30.454 -2.199 30.240 1.00 95.75 87 SER A CA 1
ATOM 672 C C . SER A 1 87 ? -30.382 -3.034 28.955 1.00 95.75 87 SER A C 1
ATOM 674 O O . SER A 1 87 ? -31.244 -3.881 28.734 1.00 95.75 87 SER A O 1
ATOM 676 N N . MET A 1 88 ? -29.353 -2.846 28.122 1.00 96.94 88 MET A N 1
ATOM 677 C CA . MET A 1 88 ? -29.156 -3.607 26.879 1.00 96.94 88 MET A CA 1
ATOM 678 C C . MET A 1 88 ? -28.600 -5.017 27.136 1.00 96.94 88 MET A C 1
ATOM 680 O O . MET A 1 88 ? -27.942 -5.260 28.145 1.00 96.94 88 MET A O 1
ATOM 684 N N . SER A 1 89 ? -28.805 -5.967 26.222 1.00 95.00 89 SER A N 1
ATOM 685 C CA . SER A 1 89 ? -27.993 -7.193 26.226 1.00 95.00 89 SER A CA 1
ATOM 686 C C . SER A 1 89 ? -26.548 -6.875 25.817 1.00 95.00 89 SER A C 1
ATOM 688 O O . SER A 1 89 ? -26.294 -5.847 25.186 1.00 95.00 89 SER A O 1
ATOM 690 N N . GLU A 1 90 ? -25.596 -7.750 26.157 1.00 92.50 90 GLU A N 1
ATOM 691 C CA . GLU A 1 90 ? -24.203 -7.603 25.705 1.00 92.50 90 GLU A CA 1
ATOM 692 C C . GLU A 1 90 ? -24.122 -7.557 24.172 1.00 92.50 90 GLU A C 1
ATOM 694 O O . GLU A 1 90 ? -23.494 -6.654 23.627 1.00 92.50 90 GLU A O 1
ATOM 699 N N . ASP A 1 91 ? -24.848 -8.443 23.480 1.00 90.31 91 ASP A N 1
ATOM 700 C CA . ASP A 1 91 ? -24.931 -8.467 22.013 1.00 90.31 91 ASP A CA 1
ATOM 701 C C . ASP A 1 91 ? -25.435 -7.139 21.430 1.00 90.31 91 ASP A C 1
ATOM 703 O O . ASP A 1 91 ? -24.829 -6.598 20.507 1.00 90.31 91 ASP A O 1
ATOM 707 N N . ALA A 1 92 ? -26.507 -6.569 21.993 1.00 94.44 92 ALA A N 1
ATOM 708 C CA . ALA A 1 92 ? -27.045 -5.296 21.518 1.00 94.44 92 ALA A CA 1
ATOM 709 C C . ALA A 1 92 ? -26.064 -4.139 21.755 1.00 94.44 92 ALA A C 1
ATOM 711 O O . ALA A 1 92 ? -25.973 -3.231 20.929 1.00 94.44 92 ALA A O 1
ATOM 712 N N . LEU A 1 93 ? -25.327 -4.159 22.873 1.00 93.50 93 LEU A N 1
ATOM 713 C CA . LEU A 1 93 ? -24.314 -3.143 23.152 1.00 93.50 93 LEU A CA 1
ATOM 714 C C . LEU A 1 93 ? -23.139 -3.248 22.177 1.00 93.50 93 LEU A C 1
ATOM 716 O O . LEU A 1 93 ? -22.675 -2.237 21.663 1.00 93.50 93 LEU A O 1
ATOM 720 N N . LEU A 1 94 ? -22.687 -4.466 21.886 1.00 90.81 94 LEU A N 1
ATOM 721 C CA . LEU A 1 94 ? -21.631 -4.711 20.907 1.00 90.81 94 LEU A CA 1
ATOM 722 C C . LEU A 1 94 ? -22.045 -4.228 19.516 1.00 90.81 94 LEU A C 1
ATOM 724 O O . LEU A 1 94 ? -21.272 -3.545 18.853 1.00 90.81 94 LEU A O 1
ATOM 728 N N . GLU A 1 95 ? -23.279 -4.510 19.091 1.00 91.25 95 GLU A N 1
ATOM 729 C CA . GLU A 1 95 ? -23.826 -3.989 17.835 1.00 91.25 95 GLU A CA 1
ATOM 730 C C . GLU A 1 95 ? -23.896 -2.457 17.788 1.00 91.25 95 GLU A C 1
ATOM 732 O O . GLU A 1 95 ? -23.808 -1.873 16.705 1.00 91.25 95 GLU A O 1
ATOM 737 N N . GLU A 1 96 ? -24.088 -1.800 18.932 1.00 93.56 96 GLU A N 1
ATOM 738 C CA . GLU A 1 96 ? -24.020 -0.342 19.044 1.00 93.56 96 GLU A CA 1
ATOM 739 C C . GLU A 1 96 ? -22.572 0.148 18.919 1.00 93.56 96 GLU A C 1
ATOM 741 O O . GLU A 1 96 ? -22.298 1.024 18.102 1.00 93.56 96 GLU A O 1
ATOM 746 N N . TRP A 1 97 ? -21.631 -0.473 19.630 1.00 93.00 97 TRP A N 1
ATOM 747 C CA . TRP A 1 97 ? -20.213 -0.108 19.582 1.00 93.00 97 TRP A CA 1
ATOM 748 C C . TRP A 1 97 ? -19.538 -0.388 18.242 1.00 93.00 97 TRP A C 1
ATOM 750 O O . TRP A 1 97 ? -18.686 0.391 17.831 1.00 93.00 97 TRP A O 1
ATOM 760 N N . PHE A 1 98 ? -19.947 -1.418 17.499 1.00 90.88 98 PHE A N 1
ATOM 761 C CA . PHE A 1 98 ? -19.438 -1.656 16.142 1.00 90.88 98 PHE A CA 1
ATOM 762 C C . PHE A 1 98 ? -19.789 -0.543 15.149 1.00 90.88 98 PHE A C 1
ATOM 764 O O . PHE A 1 98 ? -19.203 -0.473 14.071 1.00 90.88 98 PHE A O 1
ATOM 771 N N . LYS A 1 99 ? -20.746 0.323 15.495 1.00 90.75 99 LYS A N 1
ATOM 772 C CA . LYS A 1 99 ? -21.127 1.493 14.696 1.00 90.75 99 LYS A CA 1
ATOM 773 C C . LYS A 1 99 ? -20.389 2.758 15.132 1.00 90.75 99 LYS A C 1
ATOM 775 O O . LYS A 1 99 ? -20.546 3.789 14.480 1.00 90.75 99 LYS A O 1
ATOM 780 N N . GLU A 1 100 ? -19.623 2.721 16.225 1.00 90.94 100 GLU A N 1
ATOM 781 C CA . GLU A 1 100 ? -18.833 3.875 16.643 1.00 90.94 100 GLU A CA 1
ATOM 782 C C . GLU A 1 100 ? -17.673 4.119 15.666 1.00 90.94 100 GLU A C 1
ATOM 784 O O . GLU A 1 100 ? -16.993 3.169 15.275 1.00 90.94 100 GLU A O 1
ATOM 789 N N . PRO A 1 101 ? -17.358 5.385 15.328 1.00 87.81 101 PRO A N 1
ATOM 790 C CA . PRO A 1 101 ? -16.201 5.706 14.492 1.00 87.81 101 PRO A CA 1
ATOM 791 C C . PRO A 1 101 ? -14.874 5.191 15.058 1.00 87.81 101 PRO A C 1
ATOM 793 O O . PRO A 1 101 ? -13.946 4.917 14.315 1.00 87.81 101 PRO A O 1
ATOM 796 N N . THR A 1 102 ? -14.762 5.023 16.376 1.00 87.94 102 THR A N 1
ATOM 797 C CA . THR A 1 102 ? -13.554 4.489 17.021 1.00 87.94 102 THR A CA 1
ATOM 798 C C . THR A 1 102 ? -13.348 2.997 16.761 1.00 87.94 102 THR A C 1
ATOM 800 O O . THR A 1 102 ? -12.220 2.517 16.894 1.00 87.94 102 THR A O 1
ATOM 803 N N . PHE A 1 103 ? -14.391 2.265 16.356 1.00 92.00 103 PHE A N 1
ATOM 804 C CA . PHE A 1 103 ? -14.306 0.828 16.122 1.00 92.00 103 PHE A CA 1
ATOM 805 C C . PHE A 1 103 ? -13.436 0.473 14.914 1.00 92.00 103 PHE A C 1
ATOM 807 O O . PHE A 1 103 ? -12.742 -0.543 14.950 1.00 92.00 103 PHE A O 1
ATOM 814 N N . GLU A 1 104 ? -13.387 1.322 13.882 1.00 92.50 104 GLU A N 1
ATOM 815 C CA . GLU A 1 104 ? -12.520 1.086 12.718 1.00 92.50 104 GLU A CA 1
ATOM 816 C C . GLU A 1 104 ? -11.041 0.966 13.129 1.00 92.50 104 GLU A C 1
ATOM 818 O O . GLU A 1 104 ? -10.327 0.080 12.659 1.00 92.50 104 GLU A O 1
ATOM 823 N N . ASN A 1 105 ? -10.607 1.793 14.086 1.00 91.19 105 ASN A N 1
ATOM 824 C CA . ASN A 1 105 ? -9.249 1.781 14.622 1.00 91.19 105 ASN A CA 1
ATOM 825 C C . ASN A 1 105 ? -8.960 0.488 15.378 1.00 91.19 105 ASN A C 1
ATOM 827 O O . ASN A 1 105 ? -7.900 -0.112 15.220 1.00 91.19 105 ASN A O 1
ATOM 831 N N . SER A 1 106 ? -9.919 0.034 16.178 1.00 90.06 106 SER A N 1
ATOM 832 C CA . SER A 1 106 ? -9.819 -1.230 16.904 1.00 90.06 106 SER A CA 1
ATOM 833 C C . SER A 1 106 ? -9.737 -2.416 15.945 1.00 90.06 106 SER A C 1
ATOM 835 O O . SER A 1 106 ? -8.953 -3.337 16.168 1.00 90.06 106 SER A O 1
ATOM 837 N N . LEU A 1 107 ? -10.490 -2.376 14.841 1.00 91.94 107 LEU A N 1
ATOM 838 C CA . LEU A 1 107 ? -10.436 -3.405 13.809 1.00 91.94 107 LEU A CA 1
ATOM 839 C C . LEU A 1 107 ? -9.084 -3.407 13.084 1.00 91.94 107 LEU A C 1
ATOM 841 O O . LEU A 1 107 ? -8.520 -4.475 12.869 1.00 91.94 107 LEU A O 1
ATOM 845 N N . LEU A 1 108 ? -8.520 -2.235 12.774 1.00 92.00 108 LEU A N 1
ATOM 846 C CA . LEU A 1 108 ? -7.181 -2.140 12.186 1.00 92.00 108 LEU A CA 1
ATOM 847 C C . LEU A 1 108 ? -6.086 -2.620 13.147 1.00 92.00 108 LEU A C 1
ATOM 849 O O . LEU A 1 108 ? -5.188 -3.346 12.729 1.00 92.00 108 LEU A O 1
ATOM 853 N N . GLN A 1 109 ? -6.171 -2.283 14.438 1.00 87.62 109 GLN A N 1
ATOM 854 C CA . GLN A 1 109 ? -5.248 -2.814 15.449 1.00 87.62 109 GLN A CA 1
ATOM 855 C C . GLN A 1 109 ? -5.347 -4.324 15.576 1.00 87.62 109 GLN A C 1
ATOM 857 O O . GLN A 1 109 ? -4.321 -4.991 15.695 1.00 87.62 109 GLN A O 1
ATOM 862 N N . PHE A 1 110 ? -6.564 -4.865 15.531 1.00 86.94 110 PHE A N 1
ATOM 863 C CA . PHE A 1 110 ? -6.766 -6.301 15.487 1.00 86.94 110 PHE A CA 1
ATOM 864 C C . PHE A 1 110 ? -6.112 -6.907 14.240 1.00 86.94 110 PHE A C 1
ATOM 866 O O . PHE A 1 110 ? -5.370 -7.875 14.378 1.00 86.94 110 PHE A O 1
ATOM 873 N N . SER A 1 111 ? -6.298 -6.317 13.053 1.00 88.94 111 SER A N 1
ATOM 874 C CA . SER A 1 111 ? -5.621 -6.762 11.828 1.00 88.94 111 SER A CA 1
ATOM 875 C C . SER A 1 111 ? -4.095 -6.742 11.983 1.00 88.94 111 SER A C 1
ATOM 877 O O . SER A 1 111 ? -3.417 -7.686 11.593 1.00 88.94 111 SER A O 1
ATOM 879 N N . PHE A 1 112 ? -3.531 -5.695 12.588 1.00 85.62 112 PHE A N 1
ATOM 880 C CA . PHE A 1 112 ? -2.086 -5.594 12.818 1.00 85.62 112 PHE A CA 1
ATOM 881 C C . PHE A 1 112 ? -1.600 -6.660 13.793 1.00 85.62 112 PHE A C 1
ATOM 883 O O . PHE A 1 112 ? -0.631 -7.361 13.506 1.00 85.62 112 PHE A O 1
ATOM 890 N N . ALA A 1 113 ? -2.320 -6.846 14.900 1.00 79.69 113 ALA A N 1
ATOM 891 C CA . ALA A 1 113 ? -2.033 -7.886 15.875 1.00 79.69 113 ALA A CA 1
ATOM 892 C C . ALA A 1 113 ? -2.139 -9.291 15.262 1.00 79.69 113 ALA A C 1
ATOM 894 O O . ALA A 1 113 ? -1.298 -10.137 15.559 1.00 79.69 113 ALA A O 1
ATOM 895 N N . TYR A 1 114 ? -3.123 -9.526 14.386 1.00 79.50 114 TYR A N 1
ATOM 896 C CA . TYR A 1 114 ? -3.262 -10.760 13.609 1.00 79.50 114 TYR A CA 1
ATOM 897 C C . TYR A 1 114 ? -2.020 -11.016 12.751 1.00 79.50 114 TYR A C 1
ATOM 899 O O . TYR A 1 114 ? -1.528 -12.139 12.699 1.00 79.50 114 TYR A O 1
ATOM 907 N N . PHE A 1 115 ? -1.452 -9.963 12.164 1.00 75.56 115 PHE A N 1
ATOM 908 C CA . PHE A 1 115 ? -0.205 -10.043 11.412 1.00 75.56 115 PHE A CA 1
ATOM 909 C C . PHE A 1 115 ? 1.068 -10.021 12.273 1.00 75.56 115 PHE A C 1
ATOM 911 O O . PHE A 1 115 ? 2.170 -9.900 11.745 1.00 75.56 115 PHE A O 1
ATOM 918 N N . GLY A 1 116 ? 0.953 -10.107 13.600 1.00 72.62 116 GLY A N 1
ATOM 919 C CA . GLY A 1 116 ? 2.101 -10.040 14.506 1.00 72.62 116 GLY A CA 1
ATOM 920 C C . GLY A 1 116 ? 2.758 -8.656 14.592 1.00 72.62 116 GLY A C 1
ATOM 921 O O . GLY A 1 116 ? 3.767 -8.501 15.280 1.00 72.62 116 GLY A O 1
ATOM 922 N N . VAL A 1 117 ? 2.180 -7.633 13.956 1.00 76.44 117 VAL A N 1
ATOM 923 C CA . VAL A 1 117 ? 2.660 -6.252 14.012 1.00 76.44 117 VAL A CA 1
ATOM 924 C C . VAL A 1 117 ? 2.039 -5.560 15.218 1.00 76.44 117 VAL A C 1
ATOM 926 O O . VAL A 1 117 ? 0.824 -5.405 15.335 1.00 76.44 117 VAL A O 1
ATOM 929 N N . ARG A 1 118 ? 2.885 -5.112 16.146 1.00 68.94 118 ARG A N 1
ATOM 930 C CA . ARG A 1 118 ? 2.438 -4.319 17.295 1.00 68.94 118 ARG A CA 1
ATOM 931 C C . ARG A 1 118 ? 2.569 -2.840 16.972 1.00 68.94 118 ARG A C 1
ATOM 933 O O . ARG A 1 118 ? 3.662 -2.290 17.052 1.00 68.94 118 ARG A O 1
ATOM 940 N N . SER A 1 119 ? 1.451 -2.190 16.663 1.00 68.88 119 SER A N 1
ATOM 941 C CA . SER A 1 119 ? 1.382 -0.731 16.729 1.00 68.88 119 SER A CA 1
ATOM 942 C C . SER A 1 119 ? 0.816 -0.325 18.084 1.00 68.88 119 SER A C 1
ATOM 944 O O . SER A 1 119 ? -0.319 -0.664 18.411 1.00 68.88 119 SER A O 1
ATOM 946 N N . ASN A 1 120 ? 1.611 0.385 18.887 1.00 67.19 120 ASN A N 1
ATOM 947 C CA . ASN A 1 120 ? 1.144 0.904 20.176 1.00 67.19 120 ASN A CA 1
ATOM 948 C C . ASN A 1 120 ? 0.140 2.056 19.996 1.00 67.19 120 ASN A C 1
ATOM 950 O O . ASN A 1 120 ? -0.626 2.340 20.914 1.00 67.19 120 ASN A O 1
ATOM 954 N N . THR A 1 121 ? 0.143 2.721 18.834 1.00 78.50 121 THR A N 1
ATOM 955 C CA . THR A 1 121 ? -0.726 3.860 18.519 1.00 78.50 121 THR A CA 1
ATOM 956 C C . THR A 1 121 ? -0.982 3.928 17.013 1.00 78.50 121 THR A C 1
ATOM 958 O O . THR A 1 121 ? -0.039 4.031 16.234 1.00 78.50 121 THR A O 1
ATOM 961 N N . LEU A 1 122 ? -2.248 3.931 16.587 1.00 84.69 122 LEU A N 1
ATOM 962 C CA . LEU A 1 122 ? -2.597 4.206 15.183 1.00 84.69 122 LEU A CA 1
ATOM 963 C C . LEU A 1 122 ? -2.604 5.699 14.853 1.00 84.69 122 LEU A C 1
ATOM 965 O O . LEU A 1 122 ? -2.437 6.070 13.699 1.00 84.69 122 LEU A O 1
ATOM 969 N N . ILE A 1 123 ? -2.799 6.538 15.867 1.00 83.25 123 ILE A N 1
ATOM 970 C CA . ILE A 1 123 ? -2.881 7.990 15.745 1.00 83.25 123 ILE A CA 1
ATOM 971 C C . ILE A 1 123 ? -1.637 8.569 16.409 1.00 83.25 123 ILE A C 1
ATOM 973 O O . ILE A 1 123 ? -1.357 8.256 17.566 1.00 83.25 123 ILE A O 1
ATOM 977 N N . ASN A 1 124 ? -0.905 9.402 15.679 1.00 75.12 124 ASN A N 1
ATOM 978 C CA . ASN A 1 124 ? 0.176 10.212 16.206 1.00 75.12 124 ASN A CA 1
ATOM 979 C C . ASN A 1 124 ? -0.420 11.509 16.789 1.00 75.12 124 ASN A C 1
ATOM 981 O O . ASN A 1 124 ? -0.844 12.374 16.019 1.00 75.12 124 ASN A O 1
ATOM 985 N N . PRO A 1 125 ? -0.459 11.674 18.124 1.00 65.38 125 PRO A N 1
ATOM 986 C CA . PRO A 1 125 ? -1.025 12.872 18.744 1.00 65.38 125 PRO A CA 1
ATOM 987 C C . PRO A 1 125 ? -0.238 14.146 18.395 1.00 65.38 125 PRO A C 1
ATOM 989 O O . PRO A 1 125 ? -0.822 15.228 18.351 1.00 65.38 125 PRO A O 1
ATOM 992 N N . ASP A 1 126 ? 1.055 14.019 18.082 1.00 63.84 126 ASP A N 1
ATOM 993 C CA . ASP A 1 126 ? 1.936 15.142 17.750 1.00 63.84 126 ASP A CA 1
ATOM 994 C C . ASP A 1 126 ? 1.801 15.586 16.283 1.00 63.84 126 ASP A C 1
ATOM 996 O O . ASP A 1 126 ? 2.210 16.688 15.915 1.00 63.84 126 ASP A O 1
ATOM 1000 N N . ALA A 1 127 ? 1.169 14.766 15.435 1.00 59.78 127 ALA A N 1
ATOM 1001 C CA . ALA A 1 127 ? 0.866 15.100 14.041 1.00 59.78 127 ALA A CA 1
ATOM 1002 C C . ALA A 1 127 ? -0.411 15.964 13.882 1.00 59.78 127 ALA A C 1
ATOM 1004 O O . ALA A 1 127 ? -0.819 16.303 12.761 1.00 59.78 127 ALA A O 1
ATOM 1005 N N . GLY A 1 128 ? -1.033 16.360 14.999 1.00 55.56 128 GLY A N 1
ATOM 1006 C CA . GLY A 1 128 ? -2.307 17.079 15.039 1.00 55.56 128 GLY A CA 1
ATOM 1007 C C . GLY A 1 128 ? -3.513 16.160 14.804 1.00 55.56 128 GLY A C 1
ATOM 1008 O O . GLY A 1 128 ? -3.385 14.940 14.777 1.00 55.56 128 GLY A O 1
ATOM 1009 N N . SER A 1 129 ? -4.704 16.742 14.619 1.00 43.56 129 SER A N 1
ATOM 1010 C CA . SER A 1 129 ? -6.002 16.039 14.540 1.00 43.56 129 SER A CA 1
ATOM 1011 C C . SER A 1 129 ? -6.172 15.029 13.392 1.00 43.56 129 SER A C 1
ATOM 1013 O O . SER A 1 129 ? -7.218 14.391 13.326 1.00 43.56 129 SER A O 1
ATOM 1015 N N . ASP A 1 130 ? -5.183 14.882 12.504 1.00 55.19 130 ASP A N 1
ATOM 1016 C CA . ASP A 1 130 ? -5.324 14.175 11.219 1.00 55.19 130 ASP A CA 1
ATOM 1017 C C . ASP A 1 130 ? -4.303 13.033 11.024 1.00 55.19 130 ASP A C 1
ATOM 1019 O O . ASP A 1 130 ? -4.268 12.389 9.976 1.00 55.19 130 ASP A O 1
ATOM 1023 N N . GLY A 1 131 ? -3.393 12.815 11.979 1.00 67.56 131 GLY A N 1
ATOM 1024 C CA . GLY A 1 131 ? -2.172 12.054 11.721 1.00 67.56 131 GLY A CA 1
ATOM 1025 C C . GLY A 1 131 ? -2.259 10.591 12.118 1.00 67.56 131 GLY A C 1
ATOM 1026 O O . GLY A 1 131 ? -1.762 10.216 13.175 1.00 67.56 131 GLY A O 1
ATOM 1027 N N . TYR A 1 132 ? -2.830 9.738 11.271 1.00 81.94 132 TYR A N 1
ATOM 1028 C CA . TYR A 1 132 ? -2.511 8.312 11.355 1.00 81.94 132 TYR A CA 1
ATOM 1029 C C . TYR A 1 132 ? -0.994 8.106 11.214 1.00 81.94 132 TYR A C 1
ATOM 1031 O O . TYR A 1 132 ? -0.370 8.779 10.394 1.00 81.94 132 TYR A O 1
ATOM 1039 N N . VAL A 1 133 ? -0.397 7.194 11.987 1.00 81.69 133 VAL A N 1
ATOM 1040 C CA . VAL A 1 133 ? 1.037 6.864 11.868 1.00 81.69 133 VAL A CA 1
ATOM 1041 C C . VAL A 1 133 ? 1.354 6.268 10.498 1.00 81.69 133 VAL A C 1
ATOM 1043 O O . VAL A 1 133 ? 0.526 5.580 9.917 1.00 81.69 133 VAL A O 1
ATOM 1046 N N . ASP A 1 134 ? 2.569 6.457 9.997 1.00 74.56 134 ASP A N 1
ATOM 1047 C CA . ASP A 1 134 ? 2.966 6.005 8.653 1.00 74.56 134 ASP A CA 1
ATOM 1048 C C . ASP A 1 134 ? 2.799 4.495 8.446 1.00 74.56 134 ASP A C 1
ATOM 1050 O O . ASP A 1 134 ? 2.548 4.026 7.337 1.00 74.56 134 ASP A O 1
ATOM 1054 N N . SER A 1 135 ? 2.851 3.719 9.530 1.00 77.25 135 SER A N 1
ATOM 1055 C CA . SER A 1 135 ? 2.653 2.275 9.478 1.00 77.25 135 SER A CA 1
ATOM 1056 C C . SER A 1 135 ? 1.229 1.834 9.141 1.00 77.25 135 SER A C 1
ATOM 1058 O O . SER A 1 135 ? 1.014 0.647 8.906 1.00 77.25 135 SER A O 1
AT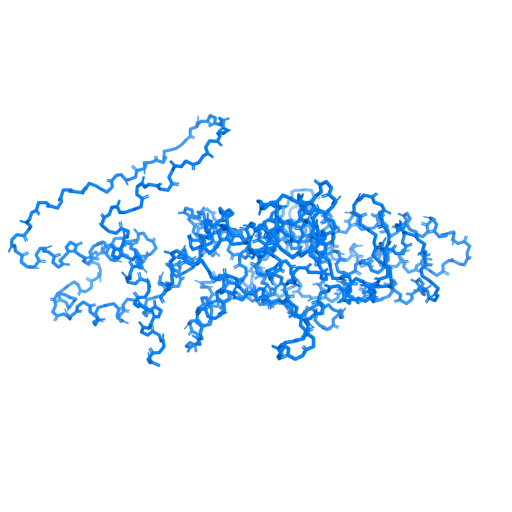OM 1060 N N . ILE A 1 136 ? 0.247 2.740 9.044 1.00 84.00 136 ILE A N 1
ATOM 1061 C CA . ILE A 1 136 ? -1.123 2.338 8.698 1.00 84.00 136 ILE A CA 1
ATOM 1062 C C . ILE A 1 136 ? -1.268 1.765 7.284 1.00 84.00 136 ILE A C 1
ATOM 1064 O O . ILE A 1 136 ? -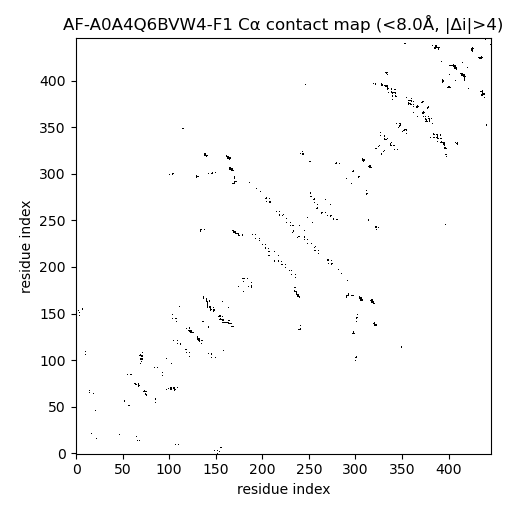2.114 0.901 7.061 1.00 84.00 136 ILE A O 1
ATOM 1068 N N . THR A 1 137 ? -0.437 2.209 6.339 1.00 83.88 137 THR A N 1
ATOM 1069 C CA . THR A 1 137 ? -0.444 1.718 4.952 1.00 83.88 137 THR A CA 1
ATOM 1070 C C . THR A 1 137 ? 0.544 0.578 4.721 1.00 83.88 137 THR A C 1
ATOM 1072 O O . THR A 1 137 ? 0.534 -0.008 3.644 1.00 83.88 137 THR A O 1
ATOM 1075 N N . GLN A 1 138 ? 1.347 0.216 5.731 1.00 77.56 138 GLN A N 1
ATOM 1076 C CA . GLN A 1 138 ? 2.344 -0.859 5.639 1.00 77.56 138 GLN A CA 1
ATOM 1077 C C . GLN A 1 138 ? 1.718 -2.251 5.478 1.00 77.56 138 GLN A C 1
ATOM 1079 O O . GLN A 1 138 ? 2.289 -3.144 4.864 1.00 77.56 138 GLN A O 1
ATOM 1084 N N . LEU A 1 139 ? 0.509 -2.444 5.998 1.00 84.69 139 LEU A N 1
ATOM 1085 C CA . LEU A 1 139 ? -0.245 -3.682 5.822 1.00 84.69 139 LEU A CA 1
ATOM 1086 C C . LEU A 1 139 ? -1.484 -3.388 4.973 1.00 84.69 139 LEU A C 1
ATOM 1088 O O . LEU A 1 139 ? -2.587 -3.254 5.512 1.00 84.69 139 LEU A O 1
ATOM 1092 N N . PRO A 1 140 ? -1.343 -3.266 3.642 1.00 88.62 140 PRO A N 1
ATOM 1093 C CA . PRO A 1 140 ? -2.442 -2.844 2.785 1.00 88.62 140 PRO A CA 1
ATOM 1094 C C . PRO A 1 140 ? -3.632 -3.817 2.827 1.00 88.62 140 PRO A C 1
ATOM 1096 O O . PRO A 1 140 ? -4.765 -3.368 2.701 1.00 88.62 140 PRO A O 1
ATOM 1099 N N . ALA A 1 141 ? -3.435 -5.112 3.108 1.00 88.50 141 ALA A N 1
ATOM 1100 C CA . ALA A 1 141 ? -4.547 -6.049 3.333 1.00 88.50 141 ALA A CA 1
ATOM 1101 C C . ALA A 1 141 ? -5.293 -5.812 4.661 1.00 88.50 141 ALA A C 1
ATOM 1103 O O . ALA A 1 141 ? -6.520 -5.931 4.722 1.00 88.50 141 ALA A O 1
ATOM 1104 N N . ALA A 1 142 ? -4.587 -5.411 5.725 1.00 91.19 142 ALA A N 1
ATOM 1105 C CA . ALA A 1 142 ? -5.219 -5.006 6.982 1.00 91.19 142 ALA A CA 1
ATOM 1106 C C . ALA A 1 142 ? -6.102 -3.774 6.769 1.00 91.19 142 ALA A C 1
ATOM 1108 O O . ALA A 1 142 ? -7.249 -3.741 7.206 1.00 91.19 142 ALA A O 1
ATOM 1109 N N . LEU A 1 143 ? -5.579 -2.784 6.051 1.00 92.75 143 LEU A N 1
ATOM 1110 C CA . LEU A 1 143 ? -6.306 -1.567 5.727 1.00 92.75 143 LEU A CA 1
ATOM 1111 C C . LEU A 1 143 ? -7.503 -1.846 4.803 1.00 92.75 143 LEU A C 1
ATOM 1113 O O . LEU A 1 143 ? -8.626 -1.419 5.081 1.00 92.75 143 LEU A O 1
ATOM 1117 N N . HIS A 1 144 ? -7.285 -2.624 3.743 1.00 93.94 144 HIS A N 1
ATOM 1118 C CA . HIS A 1 144 ? -8.325 -2.993 2.789 1.00 93.94 144 HIS A CA 1
ATOM 1119 C C . HIS A 1 144 ? -9.461 -3.777 3.436 1.00 93.94 144 HIS A C 1
ATOM 1121 O O . HIS A 1 144 ? -10.630 -3.488 3.185 1.00 93.94 144 HIS A O 1
ATOM 1127 N N . SER A 1 145 ? -9.136 -4.717 4.326 1.00 93.75 145 SER A N 1
ATOM 1128 C CA . SER A 1 145 ? -10.155 -5.484 5.040 1.00 93.75 145 SER A CA 1
ATOM 1129 C C . SER A 1 145 ? -11.031 -4.610 5.925 1.00 93.75 145 SER A C 1
ATOM 1131 O O . SER A 1 145 ? -12.253 -4.759 5.897 1.00 93.75 145 SER A O 1
ATOM 1133 N N . VAL A 1 146 ? -10.450 -3.644 6.641 1.00 94.81 146 VAL A N 1
ATOM 1134 C CA . VAL A 1 146 ? -11.218 -2.679 7.438 1.00 94.81 146 VAL A CA 1
ATOM 1135 C C . VAL A 1 146 ? -12.120 -1.831 6.542 1.00 94.81 146 VAL A C 1
ATOM 1137 O O . VAL A 1 146 ? -13.312 -1.724 6.817 1.00 94.81 146 VAL A O 1
ATOM 1140 N N . GLN A 1 147 ? -11.612 -1.288 5.432 1.00 94.94 147 GLN A N 1
ATOM 1141 C CA . GLN A 1 147 ? -12.445 -0.523 4.496 1.00 94.94 147 GLN A CA 1
ATOM 1142 C C . GLN A 1 147 ? -13.598 -1.353 3.918 1.00 94.94 147 GLN A C 1
ATOM 1144 O O . GLN A 1 147 ? -14.711 -0.849 3.776 1.00 94.94 147 GLN A O 1
ATOM 1149 N N . AS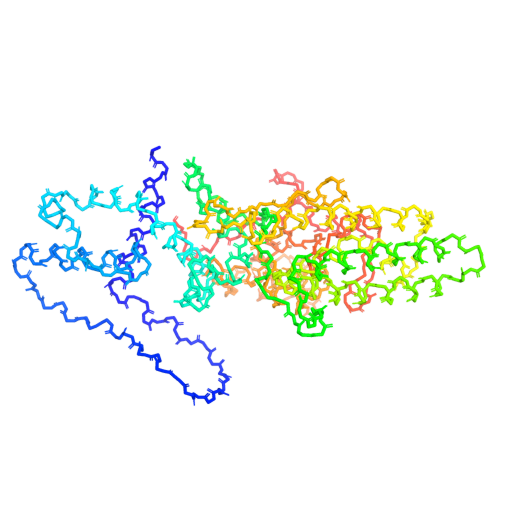N A 1 148 ? -13.363 -2.629 3.620 1.00 94.19 148 ASN A N 1
ATOM 1150 C CA . ASN A 1 148 ? -14.395 -3.534 3.122 1.00 94.19 148 ASN A CA 1
ATOM 1151 C C . ASN A 1 148 ? -15.420 -3.868 4.213 1.00 94.19 148 ASN A C 1
ATOM 1153 O O . ASN A 1 148 ? -16.620 -3.852 3.944 1.00 94.19 148 ASN A O 1
ATOM 1157 N N . TYR A 1 149 ? -14.993 -4.053 5.465 1.00 93.69 149 TYR A N 1
ATOM 1158 C CA . TYR A 1 149 ? -15.915 -4.173 6.598 1.00 93.69 149 TYR A CA 1
ATOM 1159 C C . TYR A 1 149 ? -16.852 -2.961 6.696 1.00 93.69 149 TYR A C 1
ATOM 1161 O O . TYR A 1 149 ? -18.064 -3.136 6.823 1.00 93.69 149 TYR A O 1
ATOM 1169 N N . LEU A 1 150 ? -16.311 -1.745 6.573 1.00 92.94 150 LEU A N 1
ATOM 1170 C CA . LEU A 1 150 ? -17.094 -0.504 6.621 1.00 92.94 150 LEU A CA 1
ATOM 1171 C C . LEU A 1 150 ? -18.106 -0.399 5.465 1.00 92.94 150 LEU A C 1
ATOM 1173 O O . LEU A 1 150 ? -19.171 0.191 5.633 1.00 92.94 150 LEU A O 1
ATOM 1177 N N . LYS A 1 151 ? -17.821 -1.026 4.317 1.00 93.81 151 LYS A N 1
ATOM 1178 C CA . LYS A 1 151 ? -18.7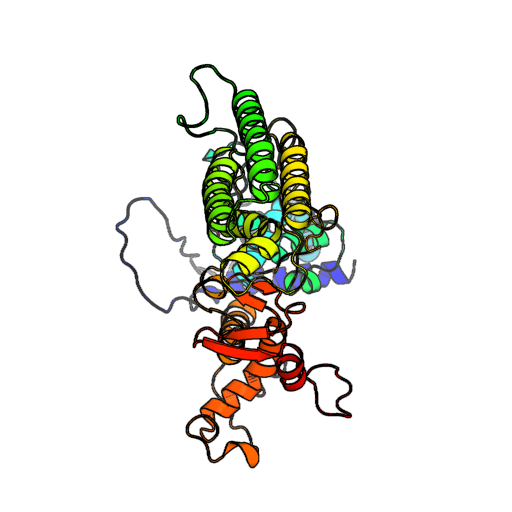45 -1.159 3.175 1.00 93.81 151 LYS A CA 1
ATOM 1179 C C . LYS A 1 151 ? -19.747 -2.315 3.322 1.00 93.81 151 LYS A C 1
ATOM 1181 O O . LYS A 1 151 ? -20.605 -2.498 2.462 1.00 93.81 151 LYS A O 1
ATOM 1186 N N . GLY A 1 152 ? -19.665 -3.102 4.397 1.00 91.56 152 GLY A N 1
ATOM 1187 C CA . GLY A 1 152 ? -20.486 -4.299 4.603 1.00 91.56 152 GLY A CA 1
ATOM 1188 C C . GLY A 1 152 ? -20.039 -5.519 3.787 1.00 91.56 152 GLY A C 1
ATOM 1189 O O . GLY A 1 152 ? -20.811 -6.470 3.636 1.00 91.56 152 GLY A O 1
ATOM 1190 N N . GLU A 1 153 ? -18.813 -5.494 3.270 1.00 93.38 153 GLU A N 1
ATOM 1191 C CA . GLU A 1 153 ? -18.184 -6.555 2.486 1.00 93.38 153 GLU A CA 1
ATOM 1192 C C . GLU A 1 153 ? -17.410 -7.551 3.378 1.00 93.38 153 GLU A C 1
ATOM 1194 O O . GLU A 1 153 ? -17.457 -7.509 4.612 1.00 93.38 153 GLU A O 1
ATOM 1199 N N . ASP A 1 154 ? -16.737 -8.522 2.753 1.00 89.19 154 ASP A N 1
ATOM 1200 C CA . ASP A 1 154 ? -16.062 -9.618 3.452 1.00 89.19 154 ASP A CA 1
ATOM 1201 C C . ASP A 1 154 ? -14.690 -9.203 4.009 1.00 89.19 154 ASP A C 1
ATOM 1203 O O . ASP A 1 154 ? -13.690 -9.127 3.290 1.00 89.19 154 ASP A O 1
ATOM 1207 N N . TYR A 1 155 ? -14.649 -8.967 5.322 1.00 88.75 155 TYR A N 1
ATOM 1208 C CA . TYR A 1 155 ? -13.436 -8.611 6.060 1.00 88.75 155 TYR A CA 1
ATOM 1209 C C . TYR A 1 155 ? -12.362 -9.708 6.008 1.00 88.75 155 TYR A C 1
ATOM 1211 O O . TYR A 1 155 ? -11.210 -9.432 5.695 1.00 88.75 155 TYR A O 1
ATOM 1219 N N . PHE A 1 156 ? -12.707 -10.966 6.300 1.00 83.50 156 PHE A N 1
ATOM 1220 C CA . PHE A 1 156 ? -11.690 -12.010 6.470 1.00 83.50 156 PHE A CA 1
ATOM 1221 C C . PHE A 1 156 ? -11.072 -12.451 5.155 1.00 83.50 156 PHE A C 1
ATOM 1223 O O . PHE A 1 156 ? -9.869 -12.684 5.104 1.00 83.50 156 PHE A O 1
ATOM 1230 N N . THR A 1 157 ? -11.875 -12.523 4.093 1.00 82.38 157 THR A N 1
ATOM 1231 C CA . THR A 1 157 ? -11.383 -12.870 2.756 1.00 82.38 157 THR A CA 1
ATOM 1232 C C . THR A 1 157 ? -10.353 -11.855 2.273 1.00 82.38 157 THR A C 1
ATOM 1234 O O . THR A 1 157 ? -9.362 -12.227 1.653 1.00 82.38 157 THR A O 1
ATOM 1237 N N . THR A 1 158 ? -10.563 -10.578 2.588 1.00 86.62 158 THR A N 1
ATOM 1238 C CA . THR A 1 158 ? -9.658 -9.496 2.188 1.00 86.62 158 THR A CA 1
ATOM 1239 C C . THR A 1 158 ? -8.479 -9.335 3.138 1.00 86.62 158 THR A C 1
ATOM 1241 O O . THR A 1 158 ? -7.397 -8.979 2.684 1.00 86.62 158 THR A O 1
ATOM 1244 N N . LEU A 1 159 ? -8.640 -9.687 4.419 1.00 84.31 159 LEU A N 1
ATOM 1245 C CA . LEU A 1 159 ? -7.539 -9.722 5.378 1.00 84.31 159 LEU A CA 1
ATOM 1246 C C . LEU A 1 159 ? -6.485 -10.748 4.953 1.00 84.31 159 LEU A C 1
ATOM 1248 O O . LEU A 1 159 ? -5.306 -10.439 4.955 1.00 84.31 159 LEU A O 1
ATOM 1252 N N . ILE A 1 160 ? -6.884 -11.951 4.538 1.00 80.56 160 ILE A N 1
ATOM 1253 C CA . ILE A 1 160 ? -5.930 -13.000 4.133 1.00 80.56 160 ILE A CA 1
ATOM 1254 C C . ILE A 1 160 ? -5.533 -12.934 2.651 1.00 80.56 160 ILE A C 1
ATOM 1256 O O . ILE A 1 160 ? -4.814 -13.814 2.170 1.00 80.56 160 ILE A O 1
ATOM 1260 N N . ALA A 1 161 ? -6.021 -11.938 1.906 1.00 83.69 161 ALA A N 1
ATOM 1261 C CA . ALA A 1 161 ? -5.673 -11.780 0.503 1.00 83.69 161 ALA A CA 1
ATOM 1262 C C . ALA A 1 161 ? -4.178 -11.471 0.367 1.00 83.69 161 ALA A C 1
ATOM 1264 O O . ALA A 1 161 ? -3.624 -10.688 1.129 1.00 83.69 161 ALA A O 1
ATOM 1265 N N . LEU A 1 162 ? -3.521 -12.070 -0.631 1.00 76.94 162 LEU A N 1
ATOM 1266 C CA . LEU A 1 162 ? -2.104 -11.811 -0.918 1.00 76.94 162 LEU A CA 1
ATOM 1267 C C . LEU A 1 162 ? -1.879 -10.495 -1.659 1.00 76.94 162 LEU A C 1
ATOM 1269 O O . LEU A 1 162 ? -0.735 -10.067 -1.792 1.00 76.94 162 LEU A O 1
ATOM 1273 N N . GLN A 1 163 ? -2.948 -9.886 -2.164 1.00 84.19 163 GLN A N 1
ATOM 1274 C CA . GLN A 1 163 ? -2.910 -8.660 -2.939 1.00 84.19 163 GLN A CA 1
ATOM 1275 C C . GLN A 1 163 ? -3.889 -7.646 -2.360 1.00 84.19 163 GLN A C 1
ATOM 1277 O O . GLN A 1 163 ? -4.963 -8.007 -1.877 1.00 84.19 163 GLN A O 1
ATOM 1282 N N . ALA A 1 164 ? -3.505 -6.378 -2.406 1.00 88.69 164 ALA A N 1
ATOM 1283 C CA . ALA A 1 164 ? -4.293 -5.267 -1.908 1.00 88.69 164 ALA A CA 1
ATOM 1284 C C . ALA A 1 164 ? -4.046 -4.009 -2.758 1.00 88.69 164 ALA A C 1
ATOM 1286 O O . ALA A 1 164 ? -3.022 -3.921 -3.444 1.00 88.69 164 ALA A O 1
ATOM 1287 N N . PRO A 1 165 ? -4.959 -3.023 -2.736 1.00 90.88 165 PRO A N 1
ATOM 1288 C CA . PRO A 1 165 ? -4.742 -1.757 -3.423 1.00 90.88 165 PRO A CA 1
ATOM 1289 C C . PRO A 1 165 ? -3.479 -1.025 -2.952 1.00 90.88 165 PRO A C 1
ATOM 1291 O O . PRO A 1 165 ? -3.003 -1.198 -1.825 1.00 90.88 165 PRO A O 1
ATOM 1294 N N . PHE A 1 166 ? -2.966 -0.146 -3.809 1.00 86.75 166 PHE A N 1
ATOM 1295 C CA . PHE A 1 166 ? -1.979 0.849 -3.404 1.00 86.75 166 PHE A CA 1
ATOM 1296 C C . PHE A 1 166 ? -2.670 1.921 -2.591 1.00 86.75 166 PHE A C 1
ATOM 1298 O O . PHE A 1 166 ? -3.582 2.563 -3.101 1.00 86.75 166 PHE A O 1
ATOM 1305 N N . TYR A 1 167 ? -2.252 2.111 -1.348 1.00 88.12 167 TYR A N 1
ATOM 1306 C CA . TYR A 1 167 ? -2.826 3.120 -0.471 1.00 88.12 167 TYR A CA 1
ATOM 1307 C C . TYR A 1 167 ? -1.935 4.351 -0.417 1.00 88.12 167 TYR A C 1
ATOM 1309 O O . TYR A 1 167 ? -0.717 4.240 -0.317 1.00 88.12 167 TYR A O 1
ATOM 1317 N N . LEU A 1 168 ? -2.556 5.526 -0.479 1.00 84.69 168 LEU A N 1
ATOM 1318 C CA . LEU A 1 168 ? -1.865 6.808 -0.438 1.00 84.69 168 LEU A CA 1
ATOM 1319 C C . LEU A 1 168 ? -2.228 7.561 0.828 1.00 84.69 168 LEU A C 1
ATOM 1321 O O . LEU A 1 168 ? -3.398 7.641 1.215 1.00 84.69 168 LEU A O 1
ATOM 1325 N N . ARG A 1 169 ? -1.229 8.206 1.416 1.00 83.50 169 ARG A N 1
ATOM 1326 C CA . ARG A 1 169 ? -1.412 9.142 2.522 1.00 83.50 169 ARG A CA 1
ATOM 1327 C C . ARG A 1 169 ? -1.394 10.582 2.005 1.00 83.50 169 ARG A C 1
ATOM 1329 O O . ARG A 1 169 ? -0.918 10.827 0.891 1.00 83.50 169 ARG A O 1
ATOM 1336 N N . PRO A 1 170 ? -1.939 11.533 2.777 1.00 87.06 170 PRO A N 1
ATOM 1337 C CA . PRO A 1 170 ? -1.645 12.937 2.563 1.00 87.06 170 PRO A CA 1
ATOM 1338 C C . PRO A 1 170 ? -0.133 13.149 2.538 1.00 87.06 170 PRO A C 1
ATOM 1340 O O . PRO A 1 170 ? 0.603 12.474 3.258 1.00 87.06 170 PRO A O 1
ATOM 1343 N N . LEU A 1 171 ? 0.326 14.090 1.721 1.00 87.12 171 LEU A N 1
ATOM 1344 C CA . LEU A 1 171 ? 1.731 14.481 1.719 1.00 87.12 171 LEU A CA 1
ATOM 1345 C C . LEU A 1 171 ? 2.111 15.102 3.071 1.00 87.12 171 LEU A C 1
ATOM 1347 O O . LEU A 1 171 ? 1.259 15.613 3.796 1.00 87.12 171 LEU A O 1
ATOM 1351 N N . ALA A 1 172 ? 3.400 15.127 3.398 1.00 84.62 172 ALA A N 1
ATOM 1352 C CA . ALA A 1 172 ? 3.884 15.709 4.646 1.00 84.62 172 ALA A CA 1
ATOM 1353 C C . ALA A 1 172 ? 3.399 17.163 4.830 1.00 84.62 172 ALA A C 1
ATOM 1355 O O . ALA A 1 172 ? 3.392 17.972 3.899 1.00 84.62 172 ALA A O 1
ATOM 1356 N N . LYS A 1 173 ? 3.033 17.570 6.047 1.00 86.12 173 LYS A N 1
ATOM 1357 C CA . LYS A 1 173 ? 2.674 18.983 6.308 1.00 86.12 173 LYS A CA 1
ATOM 1358 C C . LYS A 1 173 ? 3.887 19.920 6.291 1.00 86.12 173 LYS A C 1
ATOM 1360 O O . LYS A 1 173 ? 3.718 21.134 6.222 1.00 86.12 173 LYS A O 1
ATOM 1365 N N . LYS A 1 174 ? 5.097 19.366 6.385 1.00 85.94 174 LYS A N 1
ATOM 1366 C CA . LYS A 1 174 ? 6.375 20.082 6.381 1.00 85.94 174 LYS A CA 1
ATOM 1367 C C . LYS A 1 174 ? 7.340 19.367 5.447 1.00 85.94 174 LYS A C 1
ATOM 1369 O O . LYS A 1 174 ? 7.287 18.146 5.337 1.00 85.94 174 LYS A O 1
ATOM 1374 N N . LEU A 1 175 ? 8.221 20.123 4.806 1.00 85.50 175 LEU A N 1
ATOM 1375 C CA . LEU A 1 175 ? 9.351 19.570 4.064 1.00 85.50 175 LEU A CA 1
ATOM 1376 C C . LEU A 1 175 ? 10.636 19.813 4.851 1.00 85.50 175 LEU A C 1
ATOM 1378 O O . LEU A 1 175 ? 10.650 20.595 5.801 1.00 85.50 175 LEU A O 1
ATOM 1382 N N . SER A 1 176 ? 11.719 19.147 4.456 1.00 84.69 176 SER A N 1
ATOM 1383 C CA . SER A 1 176 ? 13.030 19.458 5.020 1.00 84.69 176 SER A CA 1
ATOM 1384 C C . SER A 1 176 ? 13.489 20.858 4.592 1.00 84.69 176 SER A C 1
ATOM 1386 O O . SER A 1 176 ? 13.195 21.310 3.481 1.00 84.69 176 SER A O 1
ATOM 1388 N N . ASP A 1 177 ? 14.293 21.511 5.433 1.00 85.31 177 ASP A N 1
ATOM 1389 C CA . ASP A 1 177 ? 14.872 22.836 5.145 1.00 85.31 177 ASP A CA 1
ATOM 1390 C C . ASP A 1 177 ? 15.801 22.830 3.914 1.00 85.31 177 ASP A C 1
ATOM 1392 O O . ASP A 1 177 ? 16.132 23.872 3.357 1.00 85.31 177 ASP A O 1
ATOM 1396 N N . LYS A 1 178 ? 16.226 21.644 3.457 1.00 85.62 178 LYS A N 1
ATOM 1397 C CA . LYS A 1 178 ? 16.988 21.473 2.209 1.00 85.62 178 LYS A CA 1
ATOM 1398 C C . LYS A 1 178 ? 16.114 21.614 0.962 1.00 85.62 178 LYS A C 1
ATOM 1400 O O . LYS A 1 178 ? 16.633 21.812 -0.135 1.00 85.62 178 LYS A O 1
ATOM 1405 N N . VAL A 1 179 ? 14.803 21.452 1.114 1.00 86.12 179 VAL A N 1
ATOM 1406 C CA . VAL A 1 179 ? 13.834 21.440 0.016 1.00 86.12 179 VAL A CA 1
ATOM 1407 C C . VAL A 1 179 ? 13.066 22.747 -0.034 1.00 86.12 179 VAL A C 1
ATOM 1409 O O . VAL A 1 179 ? 12.912 23.295 -1.123 1.00 86.12 179 VAL A O 1
ATOM 1412 N N . GLN A 1 180 ? 12.601 23.236 1.115 1.00 90.75 180 GLN A N 1
ATOM 1413 C CA . GLN A 1 180 ? 11.785 24.442 1.234 1.00 90.75 180 GLN A CA 1
ATOM 1414 C C . GLN A 1 180 ? 12.662 25.671 1.485 1.00 90.75 180 GLN A C 1
ATOM 1416 O O . GLN A 1 180 ? 13.425 25.710 2.447 1.00 90.75 180 GLN A O 1
ATOM 1421 N N . MET A 1 181 ? 12.552 26.688 0.627 1.00 92.62 181 MET A N 1
ATOM 1422 C CA . MET A 1 181 ? 13.286 27.942 0.816 1.00 92.62 181 MET A CA 1
ATOM 1423 C C . MET A 1 181 ? 12.685 28.767 1.971 1.00 92.62 181 MET A C 1
ATOM 1425 O O . MET A 1 181 ? 11.478 28.685 2.221 1.00 92.62 181 MET A O 1
ATOM 1429 N N . PRO A 1 182 ? 13.477 29.609 2.666 1.00 94.50 182 PRO A N 1
ATOM 1430 C CA . PRO A 1 182 ? 12.952 30.485 3.711 1.00 94.50 182 PRO A CA 1
ATOM 1431 C C . PRO A 1 182 ? 11.801 31.367 3.204 1.00 94.50 182 PRO A C 1
ATOM 1433 O O . PRO A 1 182 ? 11.950 32.089 2.221 1.00 94.50 182 PRO A O 1
ATOM 1436 N N . GLY A 1 183 ? 10.650 31.307 3.880 1.00 93.88 183 GLY A N 1
ATOM 1437 C CA . GLY A 1 183 ? 9.443 32.062 3.515 1.00 93.88 183 GLY A CA 1
ATOM 1438 C C . GLY A 1 183 ? 8.614 31.464 2.369 1.00 93.88 183 GLY A C 1
ATOM 1439 O O . GLY A 1 183 ? 7.522 31.958 2.095 1.00 93.88 183 GLY A O 1
ATOM 1440 N N . GLU A 1 184 ? 9.083 30.395 1.723 1.00 95.69 184 GLU A N 1
ATOM 1441 C CA . GLU A 1 184 ? 8.316 29.648 0.725 1.00 95.69 184 GLU A CA 1
ATOM 1442 C C . GLU A 1 184 ? 7.245 28.794 1.419 1.00 95.69 184 GLU A C 1
ATOM 1444 O O . GLU A 1 184 ? 7.486 28.240 2.491 1.00 95.69 184 GLU A O 1
ATOM 1449 N N . SER A 1 185 ? 6.057 28.658 0.826 1.00 94.25 185 SER A N 1
ATOM 1450 C CA . SER A 1 185 ? 5.066 27.693 1.316 1.00 94.25 185 SER A CA 1
ATOM 1451 C C . SER A 1 185 ? 5.455 26.265 0.909 1.00 94.25 185 SER A C 1
ATOM 1453 O O . SER A 1 185 ? 6.164 26.052 -0.075 1.00 94.25 185 SER A O 1
ATOM 1455 N N . VAL A 1 186 ? 4.952 25.264 1.632 1.00 90.94 186 VAL A N 1
ATOM 1456 C CA . VAL A 1 186 ? 5.193 23.847 1.305 1.00 90.94 186 VAL A CA 1
ATOM 1457 C C . VAL A 1 186 ? 4.668 23.482 -0.095 1.00 90.94 186 VAL A C 1
ATOM 1459 O O . VAL A 1 186 ? 5.366 22.810 -0.851 1.00 90.94 186 VAL A O 1
ATOM 1462 N N . GLU A 1 187 ? 3.480 23.964 -0.474 1.00 91.06 187 GLU A N 1
ATOM 1463 C CA . GLU A 1 187 ? 2.875 23.703 -1.795 1.00 91.06 187 GLU A CA 1
ATOM 1464 C C . GLU A 1 187 ? 3.689 24.355 -2.930 1.00 91.06 187 GLU A C 1
ATOM 1466 O O . GLU A 1 187 ? 3.905 23.744 -3.983 1.00 91.06 187 GLU A O 1
ATOM 1471 N N . THR A 1 188 ? 4.231 25.559 -2.705 1.00 93.88 188 THR A N 1
ATOM 1472 C CA . THR A 1 188 ? 5.132 26.217 -3.665 1.00 93.88 188 THR A CA 1
ATOM 1473 C C . THR A 1 188 ? 6.445 25.444 -3.809 1.00 93.88 188 THR A C 1
ATOM 1475 O O . THR A 1 188 ? 6.867 25.172 -4.935 1.00 93.88 188 THR A O 1
ATOM 1478 N N . ALA A 1 189 ? 7.048 25.011 -2.696 1.00 93.12 189 ALA A N 1
ATOM 1479 C CA . ALA A 1 189 ? 8.272 24.211 -2.712 1.00 93.12 189 ALA A CA 1
ATOM 1480 C C . ALA A 1 189 ? 8.086 22.886 -3.475 1.00 93.12 189 ALA A C 1
ATOM 1482 O O . ALA A 1 189 ? 8.932 22.517 -4.296 1.00 93.12 189 ALA A O 1
ATOM 1483 N N . ARG A 1 190 ? 6.949 22.202 -3.276 1.00 91.75 190 ARG A N 1
ATOM 1484 C CA . ARG A 1 190 ? 6.578 21.000 -4.044 1.00 91.75 190 ARG A CA 1
ATOM 1485 C C . ARG A 1 190 ? 6.422 21.284 -5.522 1.00 91.75 190 ARG A C 1
ATOM 1487 O O . ARG A 1 190 ? 7.018 20.586 -6.335 1.00 91.75 190 ARG A O 1
ATOM 1494 N N . THR A 1 191 ? 5.670 22.324 -5.872 1.00 92.75 191 THR A N 1
ATOM 1495 C CA . THR A 1 191 ? 5.457 22.721 -7.269 1.00 92.75 191 THR A CA 1
ATOM 1496 C C . THR A 1 191 ? 6.792 22.972 -7.969 1.00 92.75 191 THR A C 1
ATOM 1498 O O . THR A 1 191 ? 7.036 22.446 -9.055 1.00 92.75 191 THR A O 1
ATOM 1501 N N . ARG A 1 192 ? 7.709 23.698 -7.318 1.00 93.94 192 ARG A N 1
ATOM 1502 C CA . ARG A 1 192 ? 9.060 23.937 -7.836 1.00 93.94 192 ARG A CA 1
ATOM 1503 C C . ARG A 1 192 ? 9.843 22.637 -8.033 1.00 93.94 192 ARG A C 1
ATOM 1505 O O . ARG A 1 192 ? 10.461 22.463 -9.080 1.00 93.94 192 ARG A O 1
ATOM 1512 N N . LYS A 1 193 ? 9.799 21.708 -7.074 1.00 90.88 193 LYS A N 1
ATOM 1513 C CA . LYS A 1 193 ? 10.464 20.400 -7.198 1.00 90.88 193 LYS A CA 1
ATOM 1514 C C . LYS A 1 193 ? 9.856 19.511 -8.283 1.00 90.88 193 LYS A C 1
ATOM 1516 O O . LYS A 1 193 ? 10.603 18.871 -9.014 1.00 90.88 193 LYS A O 1
ATOM 1521 N N . ILE A 1 194 ? 8.538 19.528 -8.468 1.00 91.00 194 ILE A N 1
ATOM 1522 C CA . ILE A 1 194 ? 7.873 18.845 -9.588 1.00 91.00 194 ILE A CA 1
ATOM 1523 C C . ILE A 1 194 ? 8.379 19.397 -10.931 1.00 91.00 194 ILE A C 1
ATOM 1525 O O . ILE A 1 194 ? 8.658 18.626 -11.849 1.00 91.00 194 ILE A O 1
ATOM 1529 N N . LEU A 1 195 ? 8.538 20.719 -11.054 1.00 92.25 195 LEU A N 1
ATOM 1530 C CA . LEU A 1 195 ? 9.085 21.341 -12.265 1.00 92.25 195 LEU A CA 1
ATOM 1531 C C . LEU A 1 195 ? 10.558 20.968 -12.502 1.00 92.25 195 LEU A C 1
ATOM 1533 O O . LEU A 1 195 ? 10.934 20.700 -13.641 1.00 92.25 195 LEU A O 1
ATOM 1537 N N . GLU A 1 196 ? 11.372 20.893 -11.445 1.00 90.75 196 GLU A N 1
ATOM 1538 C CA . GLU A 1 196 ? 12.763 20.418 -11.514 1.00 90.75 196 GLU A CA 1
ATOM 1539 C C . GLU A 1 196 ? 12.835 18.989 -12.076 1.00 90.75 196 GLU A C 1
ATOM 1541 O O . GLU A 1 196 ? 13.569 18.739 -13.033 1.00 90.75 196 GLU A O 1
ATOM 1546 N N . VAL A 1 197 ? 11.989 18.084 -11.566 1.00 89.00 197 VAL A N 1
ATOM 1547 C CA . VAL A 1 197 ? 11.871 16.702 -12.061 1.00 89.00 197 VAL A CA 1
ATOM 1548 C C . VAL A 1 197 ? 11.454 16.661 -13.529 1.00 89.00 197 VAL A C 1
ATOM 1550 O O . VAL A 1 197 ? 12.033 15.924 -14.326 1.00 89.00 197 VAL A O 1
ATOM 1553 N N . ARG A 1 198 ? 10.475 17.478 -13.928 1.00 91.38 198 ARG A N 1
ATOM 1554 C CA . ARG A 1 198 ? 10.055 17.549 -15.335 1.00 91.38 198 ARG A CA 1
ATOM 1555 C C . ARG A 1 198 ? 11.172 18.045 -16.249 1.00 91.38 198 ARG A C 1
ATOM 1557 O O . ARG A 1 198 ? 11.267 17.582 -17.383 1.00 91.38 198 ARG A O 1
ATOM 1564 N N . GLY A 1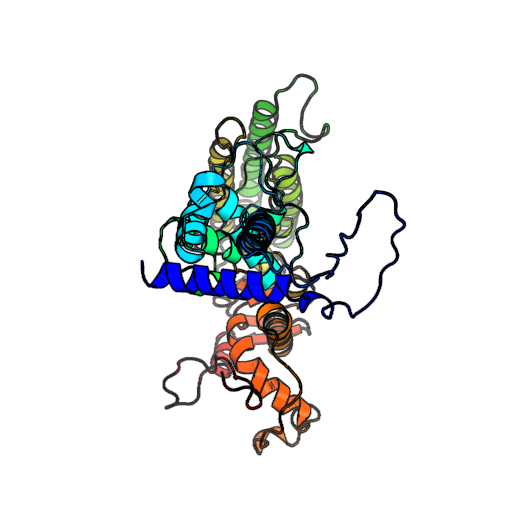 199 ? 12.042 18.929 -15.761 1.00 91.50 199 GLY A N 1
ATOM 1565 C CA . GLY A 1 199 ? 13.253 19.334 -16.476 1.00 91.50 199 GLY A CA 1
ATOM 1566 C C . GLY A 1 199 ? 14.194 18.156 -16.751 1.00 91.50 199 GLY A C 1
ATOM 1567 O O . GLY A 1 199 ? 14.782 18.072 -17.829 1.00 91.50 199 GLY A O 1
ATOM 1568 N N . TRP A 1 200 ? 14.282 17.200 -15.823 1.00 89.94 200 TRP A N 1
ATOM 1569 C CA . TRP A 1 200 ? 15.103 15.997 -15.990 1.00 89.94 200 TRP A CA 1
ATOM 1570 C C . TRP A 1 200 ? 14.556 15.050 -17.059 1.00 89.94 200 TRP A C 1
ATOM 1572 O O . TRP A 1 200 ? 15.343 14.394 -17.739 1.00 89.94 200 TRP A O 1
ATOM 1582 N N . PHE A 1 201 ? 13.238 15.024 -17.290 1.00 92.94 201 PHE A N 1
ATOM 1583 C CA . PHE A 1 201 ? 12.658 14.237 -18.384 1.00 92.94 201 PHE A CA 1
ATOM 1584 C C . PHE A 1 201 ? 13.222 14.645 -19.747 1.00 92.94 201 PHE A C 1
ATOM 1586 O O . PHE A 1 201 ? 13.470 13.783 -20.583 1.00 92.94 201 PHE A O 1
ATOM 1593 N N . THR A 1 202 ? 13.500 15.931 -19.970 1.00 92.19 202 THR A N 1
ATOM 1594 C CA . THR A 1 202 ? 14.150 16.394 -21.207 1.00 92.19 202 THR A CA 1
ATOM 1595 C C . THR A 1 202 ? 15.564 15.835 -21.349 1.00 92.19 202 THR A C 1
ATOM 1597 O O . THR A 1 202 ? 15.934 15.357 -22.418 1.00 92.19 202 THR A O 1
ATOM 1600 N N . LEU A 1 203 ? 16.356 15.844 -20.274 1.00 89.31 203 LEU A N 1
ATOM 1601 C CA . LEU A 1 203 ? 17.710 15.284 -20.295 1.00 89.31 203 LEU A CA 1
ATOM 1602 C C . LEU A 1 203 ? 17.690 13.774 -20.558 1.00 89.31 203 LEU A C 1
ATOM 1604 O O . LEU A 1 203 ? 18.517 13.259 -21.309 1.00 89.31 203 LEU A O 1
ATOM 1608 N N . TRP A 1 204 ? 16.717 13.077 -19.977 1.00 90.69 204 TRP A N 1
ATOM 1609 C CA . TRP A 1 204 ? 16.547 11.648 -20.178 1.00 90.69 204 TRP A CA 1
ATOM 1610 C C . TRP A 1 204 ? 16.153 11.310 -21.619 1.00 90.69 204 TRP A C 1
ATOM 1612 O O . TRP A 1 204 ? 16.765 10.428 -22.221 1.00 90.69 204 TRP A O 1
ATOM 1622 N N . ARG A 1 205 ? 15.221 12.068 -22.216 1.00 94.06 205 ARG A N 1
ATOM 1623 C CA . ARG A 1 205 ? 14.885 11.961 -23.646 1.00 94.06 205 ARG A CA 1
ATOM 1624 C C . ARG A 1 205 ? 16.099 12.159 -24.536 1.00 94.06 205 ARG A C 1
ATOM 1626 O O . ARG A 1 205 ? 16.335 11.350 -25.425 1.00 94.06 205 ARG A O 1
ATOM 1633 N N . ASN A 1 206 ? 16.888 13.199 -24.271 1.00 93.25 206 ASN A N 1
ATOM 1634 C CA . ASN A 1 206 ? 18.090 13.487 -25.049 1.00 93.25 206 ASN A CA 1
ATOM 1635 C C . ASN A 1 206 ? 19.098 12.335 -24.963 1.00 93.25 206 ASN A C 1
ATOM 1637 O O . ASN A 1 206 ? 19.657 11.942 -25.978 1.00 93.25 206 ASN A O 1
ATOM 1641 N N . SER A 1 207 ? 19.285 11.753 -23.774 1.00 91.12 207 SER A N 1
ATOM 1642 C CA . SER A 1 207 ? 20.156 10.588 -23.590 1.00 91.12 207 SER A CA 1
ATOM 1643 C C . SER A 1 207 ? 19.638 9.339 -24.311 1.00 91.12 207 SER A C 1
ATOM 1645 O O . SER A 1 207 ? 20.431 8.590 -24.875 1.00 91.12 207 SER A O 1
ATOM 1647 N N . ALA A 1 208 ? 18.322 9.112 -24.320 1.00 92.06 208 ALA A N 1
ATOM 1648 C CA . ALA A 1 208 ? 17.714 7.989 -25.032 1.00 92.06 208 ALA A CA 1
ATOM 1649 C C . ALA A 1 208 ? 17.789 8.143 -26.560 1.00 92.06 208 ALA A C 1
ATOM 1651 O O . ALA A 1 208 ? 17.925 7.147 -27.267 1.00 92.06 208 ALA A O 1
ATOM 1652 N N . ALA A 1 209 ? 17.689 9.381 -27.052 1.00 94.44 209 ALA A N 1
ATOM 1653 C CA . ALA A 1 209 ? 17.676 9.717 -28.471 1.00 94.44 209 ALA A CA 1
ATOM 1654 C C . ALA A 1 209 ? 19.073 9.924 -29.080 1.00 94.44 209 ALA A C 1
ATOM 1656 O O . ALA A 1 209 ? 19.172 10.039 -30.300 1.00 94.44 209 ALA A O 1
ATOM 1657 N N . ASP A 1 210 ? 20.135 9.990 -28.271 1.00 93.69 210 ASP A N 1
ATOM 1658 C CA . ASP A 1 210 ? 21.501 10.179 -28.761 1.00 93.69 210 ASP A CA 1
ATOM 1659 C C . ASP A 1 210 ? 21.994 8.918 -29.501 1.00 93.69 210 ASP A C 1
ATOM 1661 O O . ASP A 1 210 ? 22.250 7.888 -28.867 1.00 93.69 210 ASP A O 1
ATOM 1665 N N . PRO A 1 211 ? 22.175 8.972 -30.837 1.00 90.31 211 PRO A N 1
ATOM 1666 C CA . PRO A 1 211 ? 22.621 7.817 -31.610 1.00 90.31 211 PRO A CA 1
ATOM 1667 C C . PRO A 1 211 ? 24.086 7.447 -31.339 1.00 90.31 211 PRO A C 1
ATOM 1669 O O . PRO A 1 211 ? 24.511 6.357 -31.716 1.00 90.31 211 PRO A O 1
ATOM 1672 N N . GLN A 1 212 ? 24.866 8.344 -30.725 1.00 92.38 212 GLN A N 1
ATOM 1673 C CA . GLN A 1 212 ? 26.266 8.112 -30.365 1.00 92.38 212 GLN A CA 1
ATOM 1674 C C . GLN A 1 212 ? 26.425 7.571 -28.941 1.00 92.38 212 GLN A C 1
ATOM 1676 O O . GLN A 1 212 ? 27.499 7.071 -28.600 1.00 92.38 212 GLN A O 1
ATOM 1681 N N . ALA A 1 213 ? 25.379 7.631 -28.111 1.00 88.31 213 ALA A N 1
ATOM 1682 C CA . ALA A 1 213 ? 25.449 7.149 -26.741 1.00 88.31 213 ALA A CA 1
ATOM 1683 C C . ALA A 1 213 ? 25.616 5.624 -26.702 1.00 88.31 213 ALA A C 1
ATOM 1685 O O . ALA A 1 213 ? 24.754 4.845 -27.142 1.00 88.31 213 ALA A O 1
ATOM 1686 N N . THR A 1 214 ? 26.715 5.172 -26.094 1.00 86.06 214 THR A N 1
ATOM 1687 C CA . THR A 1 214 ? 26.891 3.749 -25.805 1.00 86.06 214 THR A CA 1
ATOM 1688 C C . THR A 1 214 ? 25.780 3.274 -24.868 1.00 86.06 214 THR A C 1
ATOM 1690 O O . THR A 1 214 ? 25.188 4.048 -24.113 1.00 86.06 214 THR A O 1
ATOM 1693 N N . THR A 1 215 ? 25.488 1.972 -24.896 1.00 80.94 215 THR A N 1
ATOM 1694 C CA . THR A 1 215 ? 24.582 1.348 -23.918 1.00 80.94 215 THR A CA 1
ATOM 1695 C C . THR A 1 215 ? 24.950 1.733 -22.489 1.00 80.94 215 THR A C 1
ATOM 1697 O O . THR A 1 215 ? 24.084 2.104 -21.708 1.00 80.94 215 THR A O 1
ATOM 1700 N N . GLU A 1 216 ? 26.239 1.659 -22.163 1.00 83.88 216 GLU A N 1
ATOM 1701 C CA . GLU A 1 216 ? 26.750 1.967 -20.832 1.00 83.88 216 GLU A CA 1
ATOM 1702 C C . GLU A 1 216 ? 26.518 3.435 -20.462 1.00 83.88 216 GLU A C 1
ATOM 1704 O O . GLU A 1 216 ? 26.072 3.714 -19.354 1.00 83.88 216 GLU A O 1
ATOM 1709 N N . GLN A 1 217 ? 26.740 4.370 -21.391 1.00 88.00 217 GLN A N 1
ATOM 1710 C CA . GLN A 1 217 ? 26.471 5.792 -21.167 1.00 88.00 217 GLN A CA 1
ATOM 1711 C C . GLN A 1 217 ? 24.989 6.050 -20.897 1.00 88.00 217 GLN A C 1
ATOM 1713 O O . GLN A 1 217 ? 24.664 6.654 -19.877 1.00 88.00 217 GLN A O 1
ATOM 1718 N N . TYR A 1 218 ? 24.095 5.536 -21.750 1.00 88.69 218 TYR A N 1
ATOM 1719 C CA . TYR A 1 218 ? 22.650 5.627 -21.529 1.00 88.69 218 TYR A CA 1
ATOM 1720 C C . TYR A 1 218 ? 22.269 5.049 -20.161 1.00 88.69 218 TYR A C 1
ATOM 1722 O O . TYR A 1 218 ? 21.608 5.708 -19.361 1.00 88.69 218 TYR A O 1
ATOM 1730 N N . CYS A 1 219 ? 22.750 3.847 -19.848 1.00 87.31 219 CYS A N 1
ATOM 1731 C CA . CYS A 1 219 ? 22.445 3.171 -18.597 1.00 87.31 219 CYS A CA 1
ATOM 1732 C C . CYS A 1 219 ? 22.961 3.916 -17.365 1.00 87.31 219 CYS A C 1
ATOM 1734 O O . CYS A 1 219 ? 22.221 4.054 -16.394 1.00 87.31 219 CYS A O 1
ATOM 1736 N N . ASN A 1 220 ? 24.179 4.453 -17.402 1.00 87.62 220 ASN A N 1
ATOM 1737 C CA . ASN A 1 220 ? 24.719 5.274 -16.320 1.00 87.62 220 ASN A CA 1
ATOM 1738 C C . ASN A 1 220 ? 23.891 6.546 -16.122 1.00 87.62 220 ASN A C 1
ATOM 1740 O O . ASN A 1 220 ? 23.594 6.916 -14.985 1.00 87.62 220 ASN A O 1
ATOM 1744 N N . THR A 1 221 ? 23.455 7.175 -17.214 1.00 88.00 221 THR A N 1
ATOM 1745 C CA . THR A 1 221 ? 22.564 8.333 -17.164 1.00 88.00 221 THR A CA 1
ATOM 1746 C C . THR A 1 221 ? 21.217 7.977 -16.531 1.00 88.00 221 THR A C 1
ATOM 1748 O O . THR A 1 221 ? 20.813 8.639 -15.575 1.00 88.00 221 THR A O 1
ATOM 1751 N N . VAL A 1 222 ? 20.545 6.908 -16.977 1.00 84.38 222 VAL A N 1
ATOM 1752 C CA . VAL A 1 222 ? 19.253 6.491 -16.397 1.00 84.38 222 VAL A CA 1
ATOM 1753 C C . VAL A 1 222 ? 19.388 6.091 -14.928 1.00 84.38 222 VAL A C 1
ATOM 1755 O O . VAL A 1 222 ? 18.558 6.474 -14.106 1.00 84.38 222 VAL A O 1
ATOM 1758 N N . MET A 1 223 ? 20.433 5.345 -14.570 1.00 83.38 223 MET A N 1
ATOM 1759 C CA . MET A 1 223 ? 20.662 4.929 -13.184 1.00 83.38 223 MET A CA 1
ATOM 1760 C C . MET A 1 223 ? 20.957 6.127 -12.272 1.00 83.38 223 MET A C 1
ATOM 1762 O O . MET A 1 223 ? 20.449 6.172 -11.153 1.00 83.38 223 MET A O 1
ATOM 1766 N N . GLY A 1 224 ? 21.716 7.117 -12.754 1.00 84.25 224 GLY A N 1
ATOM 1767 C CA . GLY A 1 224 ? 21.949 8.375 -12.041 1.00 84.25 224 GLY A CA 1
ATOM 1768 C C . GLY A 1 224 ? 20.662 9.176 -11.834 1.00 84.25 224 GLY A C 1
ATOM 1769 O O . GLY A 1 224 ? 20.401 9.646 -10.725 1.00 84.25 224 GLY A O 1
ATOM 1770 N N . PHE A 1 225 ? 19.816 9.260 -12.867 1.00 82.44 225 PHE A N 1
ATOM 1771 C CA . PHE A 1 225 ? 18.483 9.857 -12.750 1.00 82.44 225 PHE A CA 1
ATOM 1772 C C . PHE A 1 225 ? 17.624 9.138 -11.729 1.00 82.44 225 PHE A C 1
ATOM 1774 O O . PHE A 1 225 ? 16.929 9.787 -10.955 1.00 82.44 225 PHE A O 1
ATOM 1781 N N . GLY A 1 226 ? 17.687 7.811 -11.712 1.00 77.00 226 GLY A N 1
ATOM 1782 C CA . GLY A 1 226 ? 16.909 7.011 -10.795 1.00 77.00 226 GLY A CA 1
ATOM 1783 C C . GLY A 1 226 ? 17.194 7.350 -9.327 1.00 77.00 226 GLY A C 1
ATOM 1784 O O . GLY A 1 226 ? 16.267 7.647 -8.573 1.00 77.00 226 GLY A O 1
ATOM 1785 N N . THR A 1 227 ? 18.468 7.406 -8.939 1.00 78.50 227 THR A N 1
ATOM 1786 C CA . THR A 1 227 ? 18.863 7.800 -7.576 1.00 78.50 227 THR A CA 1
ATOM 1787 C C . THR A 1 227 ? 18.365 9.204 -7.226 1.00 78.50 227 THR A C 1
ATOM 1789 O O . THR A 1 227 ? 17.741 9.394 -6.186 1.00 78.50 227 THR A O 1
ATOM 1792 N N . GLY A 1 228 ? 18.560 10.181 -8.118 1.00 80.31 228 GLY A N 1
ATOM 1793 C CA . GLY A 1 228 ? 18.100 11.548 -7.863 1.00 80.31 228 GLY A CA 1
ATOM 1794 C C . GLY A 1 228 ? 16.571 11.685 -7.837 1.00 80.31 228 GLY A C 1
ATOM 1795 O O . GLY A 1 228 ? 16.039 12.460 -7.050 1.00 80.31 228 GLY A O 1
ATOM 1796 N N . MET A 1 229 ? 15.846 10.901 -8.640 1.00 79.88 229 MET A N 1
ATOM 1797 C CA . MET A 1 229 ? 14.381 10.857 -8.631 1.00 79.88 229 MET A CA 1
ATOM 1798 C C . MET A 1 229 ? 13.854 10.332 -7.299 1.00 79.88 229 MET A C 1
ATOM 1800 O O . MET A 1 229 ? 12.926 10.912 -6.744 1.00 79.88 229 MET A O 1
ATOM 1804 N N . PHE A 1 230 ? 14.448 9.252 -6.783 1.00 77.75 230 PHE A N 1
ATOM 1805 C CA . PHE A 1 230 ? 14.092 8.699 -5.480 1.00 77.75 230 PHE A CA 1
ATOM 1806 C C . PHE A 1 230 ? 14.270 9.749 -4.378 1.00 77.75 230 PHE A C 1
ATOM 1808 O O . PHE A 1 230 ? 13.335 10.006 -3.619 1.00 77.75 230 PHE A O 1
ATOM 1815 N N . ASP A 1 231 ? 15.419 10.432 -4.364 1.00 79.56 231 ASP A N 1
ATOM 1816 C CA . ASP A 1 231 ? 15.684 11.512 -3.415 1.00 79.56 231 ASP A CA 1
ATOM 1817 C C . ASP A 1 231 ? 14.668 12.651 -3.552 1.00 79.56 231 ASP A C 1
ATOM 1819 O O . ASP A 1 231 ? 14.226 13.206 -2.547 1.00 79.56 231 ASP A O 1
ATOM 1823 N N . ILE A 1 232 ? 14.268 13.021 -4.773 1.00 78.19 232 ILE A N 1
ATOM 1824 C CA . ILE A 1 232 ? 13.283 14.088 -4.979 1.00 78.19 232 ILE A CA 1
ATOM 1825 C C . ILE A 1 232 ? 11.882 13.654 -4.538 1.00 78.19 232 ILE A C 1
ATOM 1827 O O . ILE A 1 232 ? 11.216 14.429 -3.857 1.00 78.19 232 ILE A O 1
ATOM 1831 N N . LEU A 1 233 ? 11.432 12.443 -4.872 1.00 77.06 233 LEU A N 1
ATOM 1832 C CA . LEU A 1 233 ? 10.131 11.920 -4.434 1.00 77.06 233 LEU A CA 1
ATOM 1833 C C . LEU A 1 233 ? 10.049 11.855 -2.904 1.00 77.06 233 LEU A C 1
ATOM 1835 O O . LEU A 1 233 ? 9.068 12.319 -2.322 1.00 77.06 233 LEU A O 1
ATOM 1839 N N . PHE A 1 234 ? 11.119 11.400 -2.249 1.00 77.06 234 PHE A N 1
ATOM 1840 C CA . PHE A 1 234 ? 11.249 11.449 -0.794 1.00 77.06 234 PHE A CA 1
ATOM 1841 C C . PHE A 1 234 ? 11.161 12.894 -0.271 1.00 77.06 234 PHE A C 1
ATOM 1843 O O . PHE A 1 234 ? 10.386 13.215 0.631 1.00 77.06 234 PHE A O 1
ATOM 1850 N N . ASN A 1 235 ? 11.897 13.810 -0.902 1.00 80.25 235 ASN A N 1
ATOM 1851 C CA . ASN A 1 235 ? 11.931 15.229 -0.550 1.00 80.25 235 ASN A CA 1
ATOM 1852 C C . ASN A 1 235 ? 10.630 15.994 -0.833 1.00 80.25 235 ASN A C 1
ATOM 1854 O O . ASN A 1 235 ? 10.393 17.027 -0.211 1.00 80.25 235 ASN A O 1
ATOM 1858 N N . LEU A 1 236 ? 9.769 15.505 -1.728 1.00 80.06 236 LEU A N 1
ATOM 1859 C CA . LEU A 1 236 ? 8.423 16.040 -1.949 1.00 80.06 236 LEU A CA 1
ATOM 1860 C C . LEU A 1 236 ? 7.489 15.752 -0.760 1.00 80.06 236 LEU A C 1
ATOM 1862 O O . LEU A 1 236 ? 6.345 16.215 -0.742 1.00 80.06 236 LEU A O 1
ATOM 1866 N N . GLY A 1 237 ? 7.968 15.039 0.264 1.00 71.94 237 GLY A N 1
ATOM 1867 C CA . GLY A 1 237 ? 7.169 14.652 1.418 1.00 71.94 237 GLY A CA 1
ATOM 1868 C C . GLY A 1 237 ? 6.114 13.625 1.033 1.00 71.94 237 GLY A C 1
ATOM 1869 O O . GLY A 1 237 ? 5.034 13.612 1.620 1.00 71.94 237 GLY A O 1
ATOM 1870 N N . ILE A 1 238 ? 6.400 12.806 0.018 1.00 70.38 238 ILE A N 1
ATOM 1871 C CA . ILE A 1 238 ? 5.660 11.575 -0.200 1.00 70.38 238 ILE A CA 1
ATOM 1872 C C . ILE A 1 238 ? 6.098 10.654 0.945 1.00 70.38 238 ILE A C 1
ATOM 1874 O O . ILE A 1 238 ? 7.123 9.980 0.860 1.00 70.38 238 ILE A O 1
ATOM 1878 N N . GLU A 1 239 ? 5.357 10.696 2.059 1.00 56.59 239 GLU A N 1
ATOM 1879 C CA . GLU A 1 239 ? 5.510 9.799 3.220 1.00 56.59 239 GLU A CA 1
ATOM 1880 C C . GLU A 1 239 ? 4.992 8.396 2.878 1.00 56.59 239 GLU A C 1
ATOM 1882 O O . GLU A 1 239 ? 4.119 7.818 3.530 1.00 56.59 239 GLU A O 1
ATOM 1887 N N . THR A 1 240 ? 5.484 7.875 1.771 1.00 54.56 240 THR A N 1
ATOM 1888 C CA . THR A 1 240 ? 5.441 6.471 1.421 1.00 54.56 240 THR A CA 1
ATOM 1889 C C . THR A 1 240 ? 6.542 5.776 2.198 1.00 54.56 240 THR A C 1
ATOM 1891 O O . THR A 1 240 ? 7.625 6.327 2.408 1.00 54.56 240 THR A O 1
ATOM 1894 N N . THR A 1 241 ? 6.276 4.552 2.634 1.00 55.56 241 THR A N 1
ATOM 1895 C CA . THR A 1 241 ? 7.321 3.722 3.235 1.00 55.56 241 THR A CA 1
ATOM 1896 C C . THR A 1 241 ? 8.478 3.552 2.242 1.00 55.56 241 THR A C 1
ATOM 1898 O O . THR A 1 241 ? 8.267 3.658 1.030 1.00 55.56 241 THR A O 1
ATOM 1901 N N . ASP A 1 242 ? 9.699 3.270 2.709 1.00 57.31 242 ASP A N 1
ATOM 1902 C CA . ASP A 1 242 ? 10.833 2.982 1.808 1.00 57.31 242 ASP A CA 1
ATOM 1903 C C . ASP A 1 242 ? 10.454 1.933 0.745 1.00 57.31 242 ASP A C 1
ATOM 1905 O O . ASP A 1 242 ? 10.850 2.040 -0.413 1.00 57.31 242 ASP A O 1
ATOM 1909 N N . SER A 1 243 ? 9.604 0.971 1.115 1.00 56.12 243 SER A N 1
ATOM 1910 C CA . SER A 1 243 ? 8.998 -0.035 0.239 1.00 56.12 243 SER A CA 1
ATOM 1911 C C . SER A 1 243 ? 8.080 0.525 -0.850 1.00 56.12 243 SER A C 1
ATOM 1913 O O . SER A 1 243 ? 8.163 0.065 -1.983 1.00 56.12 243 SER A O 1
ATOM 1915 N N . ASP A 1 244 ? 7.234 1.509 -0.556 1.00 60.19 244 ASP A N 1
ATOM 1916 C CA . ASP A 1 244 ? 6.286 2.100 -1.514 1.00 60.19 244 ASP A CA 1
ATOM 1917 C C . ASP A 1 244 ? 7.008 3.001 -2.536 1.00 60.19 244 ASP A C 1
ATOM 1919 O O . ASP A 1 244 ? 6.728 2.959 -3.741 1.00 60.19 244 ASP A O 1
ATOM 1923 N N . ASN A 1 245 ? 7.997 3.773 -2.064 1.00 61.38 245 ASN A N 1
ATOM 1924 C CA . ASN A 1 245 ? 8.894 4.544 -2.928 1.00 61.38 245 ASN A CA 1
ATOM 1925 C C . ASN A 1 245 ? 9.711 3.607 -3.817 1.00 61.38 245 ASN A C 1
ATOM 1927 O O . ASN A 1 245 ? 9.786 3.804 -5.031 1.00 61.38 245 ASN A O 1
ATOM 1931 N N . TYR A 1 246 ? 10.271 2.546 -3.228 1.00 64.38 246 TYR A N 1
ATOM 1932 C CA . TYR A 1 246 ? 10.996 1.530 -3.974 1.00 64.38 246 TYR A CA 1
ATOM 1933 C C . TYR A 1 246 ? 10.097 0.814 -4.980 1.00 64.38 246 TYR A C 1
ATOM 1935 O O . TYR A 1 246 ? 10.550 0.537 -6.086 1.00 64.38 246 TYR A O 1
ATOM 1943 N N . PHE A 1 247 ? 8.838 0.534 -4.647 1.00 65.38 247 PHE A N 1
ATOM 1944 C CA . PHE A 1 247 ? 7.901 -0.127 -5.548 1.00 65.38 247 PHE A CA 1
ATOM 1945 C C . PHE A 1 247 ? 7.595 0.740 -6.766 1.00 65.38 247 PHE A C 1
ATOM 1947 O O . PHE A 1 247 ? 7.769 0.296 -7.900 1.00 65.38 247 PHE A O 1
ATOM 1954 N N . THR A 1 248 ? 7.200 1.992 -6.535 1.00 68.88 248 THR A N 1
ATOM 1955 C CA . THR A 1 248 ? 6.859 2.950 -7.595 1.00 68.88 248 THR A CA 1
ATOM 1956 C C . THR A 1 248 ? 8.052 3.184 -8.519 1.00 68.88 248 THR A C 1
ATOM 1958 O O . THR A 1 248 ? 7.938 3.102 -9.742 1.00 68.88 248 THR A O 1
ATOM 1961 N N . TYR A 1 249 ? 9.226 3.372 -7.918 1.00 73.81 249 TYR A N 1
ATOM 1962 C CA . TYR A 1 249 ? 10.503 3.483 -8.606 1.00 73.81 249 TYR A CA 1
ATOM 1963 C C . TYR A 1 249 ? 10.840 2.237 -9.432 1.00 73.81 249 TYR A C 1
ATOM 1965 O O . TYR A 1 249 ? 11.154 2.326 -10.620 1.00 73.81 249 TYR A O 1
ATOM 1973 N N . SER A 1 250 ? 10.766 1.067 -8.800 1.00 69.94 250 SER A N 1
ATOM 1974 C CA . SER A 1 250 ? 11.194 -0.192 -9.400 1.00 69.94 250 SER A CA 1
ATOM 1975 C C . SER A 1 250 ? 10.266 -0.621 -10.508 1.00 69.94 250 SER A C 1
ATOM 1977 O O . SER A 1 250 ? 10.764 -1.134 -11.492 1.00 69.94 250 SER A O 1
ATOM 1979 N N . PHE A 1 251 ? 8.955 -0.402 -10.401 1.00 76.12 251 PHE A N 1
ATOM 1980 C CA . PHE A 1 251 ? 8.023 -0.721 -11.477 1.00 76.12 251 PHE A CA 1
ATOM 1981 C C . PHE A 1 251 ? 8.233 0.205 -12.688 1.00 76.12 251 PHE A C 1
ATOM 1983 O O . PHE A 1 251 ? 8.390 -0.298 -13.802 1.00 76.12 251 PHE A O 1
ATOM 1990 N N . LEU A 1 252 ? 8.289 1.527 -12.483 1.00 82.44 252 LEU A N 1
ATOM 1991 C CA . LEU A 1 252 ? 8.390 2.494 -13.583 1.00 82.44 252 LEU A CA 1
ATOM 1992 C C . LEU A 1 252 ? 9.721 2.407 -14.334 1.00 82.44 252 LEU A C 1
ATOM 1994 O O . LEU A 1 252 ? 9.755 2.577 -15.550 1.00 82.44 252 LEU A O 1
ATOM 1998 N N . LEU A 1 253 ? 10.815 2.117 -13.626 1.00 84.00 253 LEU A N 1
ATOM 1999 C CA . LEU A 1 253 ? 12.148 2.004 -14.222 1.00 84.00 253 LEU A CA 1
ATOM 2000 C C . LEU A 1 253 ? 12.565 0.576 -14.542 1.00 84.00 253 LEU A C 1
ATOM 2002 O O . LEU A 1 253 ? 13.625 0.383 -15.138 1.00 84.00 253 LEU A O 1
ATOM 2006 N N . ASN A 1 254 ? 11.770 -0.421 -14.155 1.00 78.06 254 ASN A N 1
ATOM 2007 C CA . ASN A 1 254 ? 12.189 -1.815 -14.213 1.00 78.06 254 ASN A CA 1
ATOM 2008 C C . ASN A 1 254 ? 12.709 -2.253 -15.577 1.00 78.06 254 ASN A C 1
ATOM 2010 O O . ASN A 1 254 ? 13.805 -2.814 -15.642 1.00 78.06 254 ASN A O 1
ATOM 2014 N N . PRO A 1 255 ? 11.953 -2.019 -16.670 1.00 79.88 255 PRO A N 1
ATOM 2015 C CA . PRO A 1 255 ? 12.366 -2.479 -17.989 1.00 79.88 255 PRO A CA 1
ATOM 2016 C C . PRO A 1 255 ? 13.758 -1.957 -18.353 1.00 79.88 255 PRO A C 1
ATOM 2018 O O . PRO A 1 255 ? 14.609 -2.715 -18.817 1.00 79.88 255 PRO A O 1
ATOM 2021 N N . ILE A 1 256 ? 14.022 -0.689 -18.030 1.00 84.62 256 ILE A N 1
ATOM 2022 C CA . ILE A 1 256 ? 15.289 -0.025 -18.320 1.00 84.62 256 ILE A CA 1
ATOM 2023 C C . ILE A 1 256 ? 16.398 -0.521 -17.388 1.00 84.62 256 ILE A C 1
ATOM 2025 O O . ILE A 1 256 ? 17.480 -0.867 -17.853 1.00 84.62 256 ILE A O 1
ATOM 2029 N N . GLN A 1 257 ? 16.139 -0.641 -16.082 1.00 81.88 257 GLN A N 1
ATOM 2030 C CA . GLN A 1 257 ? 17.124 -1.161 -15.127 1.00 81.88 257 GLN A CA 1
ATOM 2031 C C . GLN A 1 257 ? 17.546 -2.595 -15.452 1.00 81.88 257 GLN A C 1
ATOM 2033 O O . GLN A 1 257 ? 18.725 -2.925 -15.336 1.00 81.88 257 GLN A O 1
ATOM 2038 N N . ASN A 1 258 ? 16.609 -3.444 -15.873 1.00 75.69 258 ASN A N 1
ATOM 2039 C CA . ASN A 1 258 ? 16.907 -4.820 -16.263 1.00 75.69 258 ASN A CA 1
ATOM 2040 C C . ASN A 1 258 ? 17.751 -4.870 -17.533 1.00 75.69 258 ASN A C 1
ATOM 2042 O O . ASN A 1 258 ? 18.748 -5.591 -17.564 1.00 75.69 258 ASN A O 1
ATOM 2046 N N . ALA A 1 259 ? 17.400 -4.067 -18.543 1.00 80.25 259 ALA A N 1
ATOM 2047 C CA . ALA A 1 259 ? 18.205 -3.941 -19.753 1.00 80.25 259 ALA A CA 1
ATOM 2048 C C . ALA A 1 259 ? 19.629 -3.448 -19.438 1.00 80.25 259 ALA A C 1
ATOM 2050 O O . ALA A 1 259 ? 20.587 -3.925 -20.039 1.00 80.25 259 ALA A O 1
ATOM 2051 N N . CYS A 1 260 ? 19.774 -2.559 -18.452 1.00 83.56 260 CYS A N 1
ATOM 2052 C CA . CYS A 1 260 ? 21.056 -1.992 -18.038 1.00 83.56 260 CYS A CA 1
ATOM 2053 C C . CYS A 1 260 ? 21.905 -2.879 -17.116 1.00 83.56 260 CYS A C 1
ATOM 2055 O O . CYS A 1 260 ? 23.121 -2.718 -17.077 1.00 83.56 260 CYS A O 1
ATOM 2057 N N . ARG A 1 261 ? 21.299 -3.803 -16.360 1.00 77.38 261 ARG A N 1
ATOM 2058 C CA . ARG A 1 261 ? 22.015 -4.750 -15.478 1.00 77.38 261 ARG A CA 1
ATOM 2059 C C . ARG A 1 261 ? 22.383 -6.064 -16.165 1.00 77.38 261 ARG A C 1
ATOM 2061 O O . ARG A 1 261 ? 23.162 -6.838 -15.611 1.00 77.38 261 ARG A O 1
ATOM 2068 N N . GLY A 1 262 ? 21.786 -6.349 -17.318 1.00 71.25 262 GLY A N 1
ATOM 2069 C CA . GLY A 1 262 ? 21.986 -7.583 -18.065 1.00 71.25 262 GLY A CA 1
ATOM 2070 C C . GLY A 1 262 ? 22.438 -7.335 -19.499 1.00 71.25 262 GLY A C 1
ATOM 2071 O O . GLY A 1 262 ? 23.009 -6.306 -19.844 1.00 71.25 262 GLY A O 1
ATOM 2072 N N . SER A 1 263 ? 22.163 -8.314 -20.352 1.00 67.25 263 SER A N 1
ATOM 2073 C CA . SER A 1 263 ? 22.180 -8.140 -21.799 1.00 67.25 263 SER A CA 1
ATOM 2074 C C . SER A 1 263 ? 20.889 -7.444 -22.224 1.00 67.25 263 SER A C 1
ATOM 2076 O O . SER A 1 263 ? 19.810 -7.975 -21.950 1.00 67.25 263 SER A O 1
ATOM 2078 N N . ILE A 1 264 ? 20.996 -6.293 -22.897 1.00 69.38 264 ILE A N 1
ATOM 2079 C CA . ILE A 1 264 ? 19.847 -5.615 -23.509 1.00 69.38 264 ILE A CA 1
ATOM 2080 C C . ILE A 1 264 ? 19.063 -6.639 -24.352 1.00 69.38 264 ILE A C 1
ATOM 2082 O O . ILE A 1 264 ? 19.658 -7.243 -25.251 1.00 69.38 264 ILE A O 1
ATOM 2086 N N . PRO A 1 265 ? 17.760 -6.846 -24.085 1.00 69.62 265 PRO A N 1
ATOM 2087 C CA . PRO A 1 265 ? 16.937 -7.750 -24.879 1.00 69.62 265 PRO A CA 1
ATOM 2088 C C . PRO A 1 265 ? 16.959 -7.379 -26.365 1.00 69.62 265 PRO A C 1
ATOM 2090 O O . PRO A 1 265 ? 16.973 -6.198 -26.723 1.00 69.62 265 PRO A O 1
ATOM 2093 N N . ALA A 1 266 ? 16.922 -8.380 -27.245 1.00 71.50 266 ALA A N 1
ATOM 2094 C CA . ALA A 1 266 ? 16.730 -8.129 -28.668 1.00 71.50 266 ALA A CA 1
ATOM 2095 C C . ALA A 1 266 ? 15.410 -7.362 -28.874 1.00 71.50 266 ALA A C 1
ATOM 2097 O O . ALA A 1 266 ? 14.363 -7.799 -28.404 1.00 71.50 266 ALA A O 1
ATOM 2098 N N . GLY A 1 267 ? 15.469 -6.206 -29.544 1.00 78.06 267 GLY A N 1
ATOM 2099 C CA . GLY A 1 267 ? 14.301 -5.341 -29.748 1.00 78.06 267 GLY A CA 1
ATOM 2100 C C . GLY A 1 267 ? 14.007 -4.345 -28.619 1.00 78.06 267 GLY A C 1
ATOM 2101 O O . GLY A 1 267 ? 12.965 -3.700 -28.662 1.00 78.06 267 GLY A O 1
ATOM 2102 N N . PHE A 1 268 ? 14.897 -4.180 -27.632 1.00 83.62 268 PHE A N 1
ATOM 2103 C CA . PHE A 1 268 ? 14.768 -3.096 -26.654 1.00 83.62 268 PHE A CA 1
ATOM 2104 C C . PHE A 1 268 ? 14.888 -1.728 -27.337 1.00 83.62 268 PHE A C 1
ATOM 2106 O O . PHE A 1 268 ? 15.965 -1.325 -27.785 1.00 83.62 268 PHE A O 1
ATOM 2113 N N . ASP A 1 269 ? 13.776 -1.005 -27.380 1.00 89.38 269 ASP A N 1
ATOM 2114 C CA . ASP A 1 269 ? 13.717 0.362 -27.873 1.00 89.38 269 ASP A CA 1
ATOM 2115 C C . ASP A 1 269 ? 13.940 1.331 -26.705 1.00 89.38 269 ASP A C 1
ATOM 2117 O O . ASP A 1 269 ? 13.047 1.586 -25.893 1.00 89.38 269 ASP A O 1
ATOM 2121 N N . ARG A 1 270 ? 15.163 1.874 -26.616 1.00 89.31 270 ARG A N 1
ATOM 2122 C CA . ARG A 1 270 ? 15.550 2.802 -25.541 1.00 89.31 270 ARG A CA 1
ATOM 2123 C C . ARG A 1 270 ? 14.644 4.029 -25.494 1.00 89.31 270 ARG A C 1
ATOM 2125 O O . ARG A 1 270 ? 14.372 4.529 -24.405 1.00 89.31 270 ARG A O 1
ATOM 2132 N N . ILE A 1 271 ? 14.207 4.526 -26.651 1.00 92.06 271 ILE A N 1
ATOM 2133 C CA . ILE A 1 271 ? 13.375 5.726 -26.744 1.00 92.06 271 ILE A CA 1
ATOM 2134 C C . ILE A 1 271 ? 11.977 5.391 -26.230 1.00 92.06 271 ILE A C 1
ATOM 2136 O O . ILE A 1 271 ? 11.488 6.069 -25.327 1.00 92.06 271 ILE A O 1
ATOM 2140 N N . ALA A 1 272 ? 11.369 4.315 -26.734 1.00 92.31 272 ALA A N 1
ATOM 2141 C CA . ALA A 1 272 ? 10.025 3.913 -26.325 1.00 92.31 272 ALA A CA 1
ATOM 2142 C C . ALA A 1 272 ? 9.937 3.593 -24.823 1.00 92.31 272 ALA A C 1
ATOM 2144 O O . ALA A 1 272 ? 9.016 4.057 -24.147 1.00 92.31 272 ALA A O 1
ATOM 2145 N N . GLU A 1 273 ? 10.908 2.858 -24.272 1.00 89.81 273 GLU A N 1
ATOM 2146 C CA . GLU A 1 273 ? 10.929 2.529 -22.841 1.00 89.81 273 GLU A CA 1
ATOM 2147 C C . GLU A 1 273 ? 11.172 3.772 -21.971 1.00 89.81 273 GLU A C 1
ATOM 2149 O O . GLU A 1 273 ? 10.544 3.925 -20.921 1.00 89.81 273 GLU A O 1
ATOM 2154 N N . THR A 1 274 ? 12.010 4.709 -22.432 1.00 91.38 274 THR A N 1
ATOM 2155 C CA . THR A 1 274 ? 12.216 5.999 -21.752 1.00 91.38 274 THR A CA 1
ATOM 2156 C C . THR A 1 274 ? 10.932 6.826 -21.722 1.00 91.38 274 THR A C 1
ATOM 2158 O O . THR A 1 274 ? 10.550 7.317 -20.661 1.00 91.38 274 THR A O 1
ATOM 2161 N N . GLU A 1 275 ? 10.222 6.954 -22.845 1.00 93.19 275 GLU A N 1
ATOM 2162 C CA . GLU A 1 275 ? 8.954 7.695 -22.886 1.00 93.19 275 GLU A CA 1
ATOM 2163 C C . GLU A 1 275 ? 7.879 7.045 -22.015 1.00 93.19 275 GLU A C 1
ATOM 2165 O O . GLU A 1 275 ? 7.147 7.747 -21.319 1.00 93.19 275 GLU A O 1
ATOM 2170 N N . LYS A 1 276 ? 7.810 5.710 -21.984 1.00 90.94 276 LYS A N 1
ATOM 2171 C CA . LYS A 1 276 ? 6.891 4.984 -21.100 1.00 90.94 276 LYS A CA 1
ATOM 2172 C C . LYS A 1 276 ? 7.162 5.298 -19.629 1.00 90.94 276 LYS A C 1
ATOM 2174 O O . LYS A 1 276 ? 6.228 5.592 -18.881 1.00 90.94 276 LYS A O 1
ATOM 2179 N N . ALA A 1 277 ? 8.427 5.277 -19.218 1.00 89.62 277 ALA A N 1
ATOM 2180 C CA . ALA A 1 277 ? 8.796 5.587 -17.845 1.00 89.62 277 ALA A CA 1
ATOM 2181 C C . ALA A 1 277 ? 8.531 7.066 -17.502 1.00 89.62 277 ALA A C 1
ATOM 2183 O O . ALA A 1 277 ? 7.957 7.358 -16.451 1.00 89.62 277 ALA A O 1
ATOM 2184 N N . ILE A 1 278 ? 8.852 8.002 -18.407 1.00 92.06 278 ILE A N 1
ATOM 2185 C CA . ILE A 1 278 ? 8.531 9.431 -18.250 1.00 92.06 278 ILE A CA 1
ATOM 2186 C C . ILE A 1 278 ? 7.022 9.655 -18.132 1.00 92.06 278 ILE A C 1
ATOM 2188 O O . ILE A 1 278 ? 6.594 10.436 -17.280 1.00 92.06 278 ILE A O 1
ATOM 2192 N N . ALA A 1 279 ? 6.209 8.990 -18.954 1.00 92.75 279 ALA A N 1
ATOM 2193 C CA . ALA A 1 279 ? 4.755 9.086 -18.884 1.00 92.75 279 ALA A CA 1
ATOM 2194 C C . ALA A 1 279 ? 4.238 8.615 -17.518 1.00 92.75 279 ALA A C 1
ATOM 2196 O O . ALA A 1 279 ? 3.411 9.291 -16.904 1.00 92.75 279 ALA A O 1
ATOM 2197 N N . GLY A 1 280 ? 4.780 7.509 -17.001 1.00 90.00 280 GLY A N 1
ATOM 2198 C CA . GLY A 1 280 ? 4.409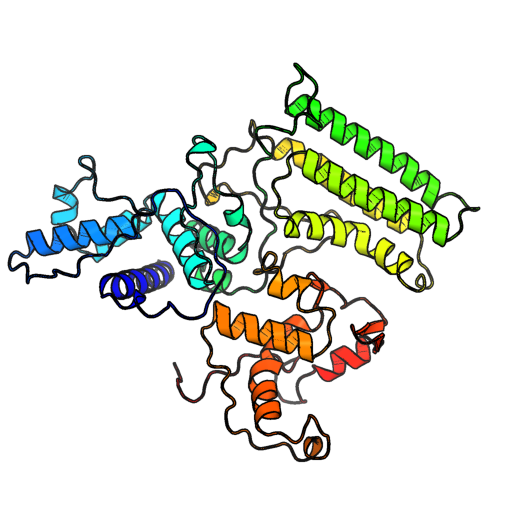 6.994 -15.688 1.00 90.00 280 GLY A CA 1
ATOM 2199 C C . GLY A 1 280 ? 4.812 7.903 -14.524 1.00 90.00 280 GLY A C 1
ATOM 2200 O O . GLY A 1 280 ? 3.990 8.163 -13.644 1.00 90.00 280 GLY A O 1
ATOM 2201 N N . PHE A 1 281 ? 6.023 8.472 -14.542 1.00 89.44 281 PHE A N 1
ATOM 2202 C CA . PHE A 1 281 ? 6.413 9.478 -13.547 1.00 89.44 281 PHE A CA 1
ATOM 2203 C C . PHE A 1 281 ? 5.603 10.768 -13.682 1.00 89.44 281 PHE A C 1
ATOM 2205 O O . PHE A 1 281 ? 5.192 11.331 -12.674 1.00 89.44 281 PHE A O 1
ATOM 2212 N N . SER A 1 282 ? 5.338 11.238 -14.902 1.00 92.50 282 SER A N 1
ATOM 2213 C CA . SER A 1 282 ? 4.529 12.444 -15.130 1.00 92.50 282 SER A CA 1
ATOM 2214 C C . SER A 1 282 ? 3.136 12.284 -14.533 1.00 92.50 282 SER A C 1
ATOM 2216 O O . SER A 1 282 ? 2.701 13.143 -13.771 1.00 92.50 282 SER A O 1
ATOM 2218 N N . TRP A 1 283 ? 2.494 11.145 -14.795 1.00 92.31 283 TRP A N 1
ATOM 2219 C CA . TRP A 1 283 ? 1.202 10.807 -14.212 1.00 92.31 283 TRP A CA 1
ATOM 2220 C C . TRP A 1 283 ? 1.238 10.786 -12.680 1.00 92.31 283 TRP A C 1
ATOM 2222 O O . TRP A 1 283 ? 0.338 11.346 -12.057 1.00 92.31 283 TRP A O 1
ATOM 2232 N N . LEU A 1 284 ? 2.278 10.200 -12.069 1.00 88.00 284 LEU A N 1
ATOM 2233 C CA . LEU A 1 284 ? 2.443 10.189 -10.611 1.00 88.00 284 LEU A CA 1
ATOM 2234 C C . LEU A 1 284 ? 2.551 11.616 -10.060 1.00 88.00 284 LEU A C 1
ATOM 2236 O O . LEU A 1 284 ? 1.861 11.960 -9.102 1.00 88.00 284 LEU A O 1
ATOM 2240 N N . LEU A 1 285 ? 3.380 12.456 -10.687 1.00 90.00 285 LEU A N 1
ATOM 2241 C CA . LEU A 1 285 ? 3.535 13.863 -10.315 1.00 90.00 285 LEU A CA 1
ATOM 2242 C C . LEU A 1 285 ? 2.213 14.635 -10.455 1.00 90.00 285 LEU A C 1
ATOM 2244 O O . L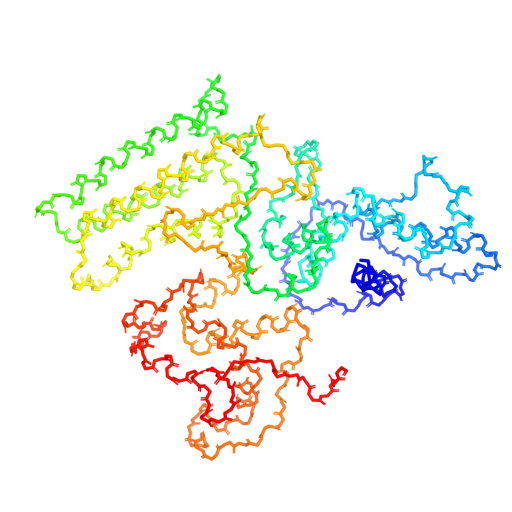EU A 1 285 ? 1.930 15.495 -9.626 1.00 90.00 285 LEU A O 1
ATOM 2248 N N . ASP A 1 286 ? 1.390 14.308 -11.457 1.00 92.38 286 ASP A N 1
ATOM 2249 C CA . ASP A 1 286 ? 0.053 14.887 -11.646 1.00 92.38 286 ASP A CA 1
ATOM 2250 C C . ASP A 1 286 ? -0.949 14.455 -10.560 1.00 92.38 286 ASP A C 1
ATOM 2252 O O . ASP A 1 286 ? -1.925 15.166 -10.316 1.00 92.38 286 ASP A O 1
ATOM 2256 N N . GLN A 1 287 ? -0.715 13.332 -9.867 1.00 90.31 287 GLN A N 1
ATOM 2257 C CA . GLN A 1 287 ? -1.555 12.910 -8.739 1.00 90.31 287 GLN A CA 1
ATOM 2258 C C . GLN A 1 287 ? -1.227 13.659 -7.439 1.00 90.31 287 GLN A C 1
ATOM 2260 O O . GLN A 1 287 ? -2.106 13.817 -6.589 1.00 90.31 287 GLN A O 1
ATOM 2265 N N . LEU A 1 288 ? 0.011 14.146 -7.268 1.00 89.44 288 LEU A N 1
ATOM 2266 C CA . LEU A 1 288 ? 0.475 14.751 -6.010 1.00 89.44 288 LEU A CA 1
ATOM 2267 C C . LEU A 1 288 ? -0.385 15.928 -5.518 1.00 89.44 288 LEU A C 1
ATOM 2269 O O . LEU A 1 288 ? -0.697 15.952 -4.326 1.00 89.44 288 LEU A O 1
ATOM 2273 N N . PRO A 1 289 ? -0.867 16.856 -6.372 1.00 91.50 289 PRO A N 1
ATOM 2274 C CA . PRO A 1 289 ? -1.733 17.941 -5.916 1.00 91.50 289 PRO A CA 1
ATOM 2275 C C . PRO A 1 289 ? -3.021 17.465 -5.229 1.00 91.50 289 PRO A C 1
ATOM 2277 O O . PRO A 1 289 ? -3.549 18.164 -4.369 1.00 91.50 289 PRO A O 1
ATOM 2280 N N . ALA A 1 290 ? -3.550 16.287 -5.579 1.00 91.94 290 ALA A N 1
ATOM 2281 C CA . ALA A 1 290 ? -4.742 15.717 -4.942 1.00 91.94 290 ALA A CA 1
ATOM 2282 C C . ALA A 1 290 ? -4.459 15.097 -3.559 1.00 91.94 290 ALA A C 1
ATOM 2284 O O . ALA A 1 290 ? -5.402 14.736 -2.841 1.00 91.94 290 ALA A O 1
ATOM 2285 N N . LEU A 1 291 ? -3.176 14.971 -3.205 1.00 91.06 291 LEU A N 1
ATOM 2286 C CA . LEU A 1 291 ? -2.679 14.433 -1.943 1.00 91.06 291 LEU A CA 1
ATOM 2287 C C . LEU A 1 291 ? -2.200 15.523 -0.977 1.00 91.06 291 LEU A C 1
ATOM 2289 O O . LEU A 1 291 ? -1.807 15.207 0.143 1.00 91.06 291 LEU A O 1
ATOM 2293 N N . GLU A 1 292 ? -2.240 16.795 -1.374 1.00 90.88 292 GLU A N 1
ATOM 2294 C CA . GLU A 1 292 ? -1.879 17.905 -0.491 1.00 90.88 292 GLU A CA 1
ATOM 2295 C C . GLU A 1 292 ? -2.727 17.897 0.793 1.00 90.88 292 GLU A C 1
ATOM 2297 O O . GLU A 1 292 ? -3.947 17.725 0.704 1.00 90.88 292 GLU A O 1
ATOM 2302 N N . PRO A 1 293 ? -2.146 18.158 1.981 1.00 88.44 293 PRO A N 1
ATOM 2303 C CA . PRO A 1 293 ? -2.891 18.212 3.245 1.00 88.44 293 PRO A CA 1
ATOM 2304 C C . PRO A 1 293 ? -4.075 19.179 3.249 1.00 88.44 293 PRO A C 1
ATOM 2306 O O . PRO A 1 293 ? -5.030 18.987 3.994 1.00 88.44 293 PRO A O 1
ATOM 2309 N N . SER A 1 294 ? -4.029 20.219 2.413 1.00 90.25 294 SER A N 1
ATOM 2310 C CA . SER A 1 294 ? -5.130 21.171 2.231 1.00 90.25 294 SER A CA 1
ATOM 2311 C C . SER A 1 294 ? -6.341 20.568 1.505 1.00 90.25 294 SER A C 1
ATOM 2313 O O . SER A 1 294 ? -7.446 21.095 1.621 1.00 90.25 294 SER A O 1
ATOM 2315 N N . ARG A 1 295 ? -6.154 19.468 0.764 1.00 92.44 295 ARG A N 1
ATOM 2316 C CA . ARG A 1 295 ? -7.173 18.804 -0.072 1.00 92.44 295 ARG A CA 1
ATOM 2317 C C . ARG A 1 295 ? -7.468 17.369 0.356 1.00 92.44 295 ARG A C 1
ATOM 2319 O O . ARG A 1 295 ? -8.505 16.818 -0.012 1.00 92.44 295 ARG A O 1
ATOM 2326 N N . TYR A 1 296 ? -6.565 16.752 1.107 1.00 91.94 296 TYR A N 1
ATOM 2327 C CA . TYR A 1 296 ? -6.670 15.380 1.569 1.00 91.94 296 TYR A CA 1
ATOM 2328 C C . TYR A 1 296 ? -6.444 15.321 3.080 1.00 91.94 296 TYR A C 1
ATOM 2330 O O . TYR A 1 296 ? -5.316 15.276 3.561 1.00 91.94 296 TYR A O 1
ATOM 2338 N N . VAL A 1 297 ? -7.549 15.331 3.826 1.00 88.19 297 VAL A N 1
ATOM 2339 C CA . VAL A 1 297 ? -7.553 15.243 5.290 1.00 88.19 297 VAL A CA 1
ATOM 2340 C C . VAL A 1 297 ? -8.060 13.864 5.689 1.00 88.19 297 VAL A C 1
ATOM 2342 O O . VAL A 1 297 ? -9.200 13.519 5.383 1.00 88.19 297 VAL A O 1
ATOM 2345 N N . LEU A 1 298 ? -7.223 13.089 6.377 1.00 87.31 298 LEU A N 1
ATOM 2346 C CA . LEU A 1 298 ? -7.603 11.790 6.922 1.00 87.31 298 LEU A CA 1
ATOM 2347 C C . LEU A 1 298 ? -8.350 11.974 8.242 1.00 87.31 298 LEU A C 1
ATOM 2349 O O . LEU A 1 298 ? -7.744 12.333 9.248 1.00 87.31 298 LEU A O 1
ATOM 2353 N N . ARG A 1 299 ? -9.662 11.721 8.245 1.00 87.06 299 ARG A N 1
ATOM 2354 C CA . ARG A 1 299 ? -10.482 11.726 9.471 1.00 87.06 299 ARG A CA 1
ATOM 2355 C C . ARG A 1 299 ? -10.779 10.313 9.950 1.00 87.06 299 ARG A C 1
ATOM 2357 O O . ARG A 1 299 ? -11.008 10.103 11.136 1.00 87.06 299 ARG A O 1
ATOM 2364 N N . SER A 1 300 ? -10.777 9.367 9.020 1.00 90.12 300 SER A N 1
ATOM 2365 C CA . SER A 1 300 ? -11.128 7.973 9.234 1.00 90.12 300 SER A CA 1
ATOM 2366 C C . SER A 1 300 ? -10.314 7.045 8.337 1.00 90.12 300 SER A C 1
ATOM 2368 O O . SER A 1 300 ? -9.695 7.476 7.360 1.00 90.12 300 SER A O 1
ATOM 2370 N N . ILE A 1 301 ? -10.355 5.749 8.638 1.00 91.25 301 ILE A N 1
ATOM 2371 C CA . ILE A 1 301 ? -9.785 4.711 7.770 1.00 91.25 301 ILE A CA 1
ATOM 2372 C C . ILE A 1 301 ? -10.490 4.681 6.404 1.00 91.25 301 ILE A C 1
ATOM 2374 O O . ILE A 1 301 ? -9.866 4.399 5.375 1.00 91.25 301 ILE A O 1
ATOM 2378 N N . ALA A 1 302 ? -11.784 5.008 6.372 1.00 92.00 302 ALA A N 1
ATOM 2379 C CA . ALA A 1 302 ? -12.558 5.091 5.137 1.00 92.00 302 ALA A CA 1
ATOM 2380 C C . ALA A 1 302 ? -12.056 6.185 4.178 1.00 92.00 302 ALA A C 1
ATOM 2382 O O . ALA A 1 302 ? -12.218 6.040 2.967 1.00 92.00 302 ALA A O 1
ATOM 2383 N N . ASP A 1 303 ? -11.414 7.239 4.693 1.00 91.50 303 ASP A N 1
ATOM 2384 C CA . ASP A 1 303 ? -10.908 8.345 3.872 1.00 91.50 303 ASP A CA 1
ATOM 2385 C C . ASP A 1 303 ? -9.613 7.995 3.130 1.00 91.50 303 ASP A C 1
ATOM 2387 O O . ASP A 1 303 ? -9.210 8.735 2.230 1.00 91.50 303 ASP A O 1
ATOM 2391 N N . ILE A 1 304 ? -8.946 6.890 3.494 1.00 91.50 304 ILE A N 1
ATOM 2392 C CA . ILE A 1 304 ? -7.652 6.543 2.909 1.00 91.50 304 ILE A CA 1
ATOM 2393 C C . ILE A 1 304 ? -7.832 6.152 1.438 1.00 91.50 304 ILE A C 1
ATOM 2395 O O . ILE A 1 304 ? -8.417 5.119 1.099 1.00 91.50 304 ILE A O 1
ATOM 2399 N N . LYS A 1 305 ? -7.308 7.005 0.560 1.00 91.44 305 LYS A N 1
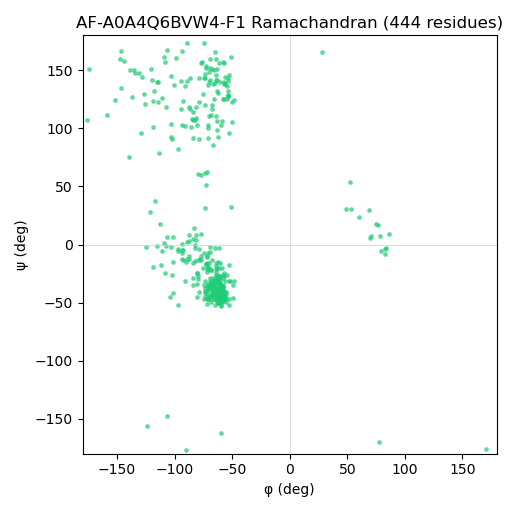ATOM 2400 C CA . LYS A 1 305 ? -7.377 6.895 -0.895 1.00 91.44 305 LYS A CA 1
ATOM 2401 C C . LYS A 1 305 ? -6.479 5.785 -1.418 1.00 91.44 305 LYS A C 1
ATOM 2403 O O . LYS A 1 305 ? -5.441 5.461 -0.838 1.00 91.44 305 LYS A O 1
ATOM 2408 N N . THR A 1 306 ? -6.873 5.258 -2.571 1.00 90.94 306 THR A N 1
ATOM 2409 C CA . THR A 1 306 ? -6.085 4.292 -3.332 1.00 90.94 306 THR A CA 1
ATOM 2410 C C . THR A 1 306 ? -5.517 4.907 -4.606 1.00 90.94 306 THR A C 1
ATOM 2412 O O . THR A 1 306 ? -5.994 5.944 -5.069 1.00 90.94 306 THR A O 1
ATOM 2415 N N . MET A 1 307 ? -4.492 4.265 -5.162 1.00 86.88 307 MET A N 1
ATOM 2416 C CA . MET A 1 307 ? -3.885 4.600 -6.445 1.00 86.88 307 MET A CA 1
ATOM 2417 C C . MET A 1 307 ? -4.037 3.432 -7.421 1.00 86.88 307 MET A C 1
ATOM 2419 O O . MET A 1 307 ? -3.720 2.296 -7.076 1.00 86.88 307 MET A O 1
ATOM 2423 N N . ASP A 1 308 ? -4.487 3.710 -8.645 1.00 88.06 308 ASP A N 1
ATOM 2424 C CA . ASP A 1 308 ? -4.549 2.718 -9.722 1.00 88.06 308 ASP A CA 1
ATOM 2425 C C . ASP A 1 308 ? -3.400 2.952 -10.707 1.00 88.06 308 ASP A C 1
ATOM 2427 O O . ASP A 1 308 ? -3.445 3.874 -11.519 1.00 88.06 308 ASP A O 1
ATOM 2431 N N . TYR A 1 309 ? -2.364 2.115 -10.640 1.00 84.81 309 TYR A N 1
ATOM 2432 C CA . TYR A 1 309 ? -1.204 2.222 -11.526 1.00 84.81 309 TYR A CA 1
ATOM 2433 C C . TYR A 1 309 ? -1.451 1.643 -12.929 1.00 84.81 309 TYR A C 1
ATOM 2435 O O . TYR A 1 309 ? -0.579 1.762 -13.795 1.00 84.81 309 TYR A O 1
ATOM 2443 N N . ARG A 1 310 ? -2.618 1.044 -13.219 1.00 87.12 310 ARG A N 1
ATOM 2444 C CA . ARG A 1 310 ? -2.893 0.457 -14.546 1.00 87.12 310 ARG A CA 1
ATOM 2445 C C . ARG A 1 310 ? -2.831 1.483 -15.670 1.00 87.12 310 ARG A C 1
ATOM 2447 O O . ARG A 1 310 ? -2.396 1.143 -16.768 1.00 87.12 310 ARG A O 1
ATOM 2454 N N . SER A 1 311 ? -3.209 2.735 -15.405 1.00 84.38 311 SER A N 1
ATOM 2455 C CA . SER A 1 311 ? -3.175 3.819 -16.398 1.00 84.38 311 SER A CA 1
ATOM 2456 C C . SER A 1 311 ? -1.773 4.112 -16.931 1.00 84.38 311 SER A C 1
ATOM 2458 O O . SER A 1 311 ? -1.640 4.683 -18.009 1.00 84.38 311 SER A O 1
ATOM 2460 N N . VAL A 1 312 ? -0.733 3.706 -16.199 1.00 83.25 312 VAL A N 1
ATOM 2461 C CA . VAL A 1 312 ? 0.677 3.871 -16.578 1.00 83.25 312 VAL A CA 1
ATOM 2462 C C . VAL A 1 312 ? 1.364 2.535 -16.866 1.00 83.25 312 VAL A C 1
ATOM 2464 O O . VAL A 1 312 ? 2.588 2.445 -16.887 1.00 83.25 312 VAL A O 1
ATOM 2467 N N . GLY A 1 313 ? 0.579 1.476 -17.095 1.00 80.31 313 GLY A N 1
ATOM 2468 C CA . GLY A 1 313 ? 1.085 0.129 -17.356 1.00 80.31 313 GLY A CA 1
ATOM 2469 C C . GLY A 1 313 ? 1.608 -0.592 -16.113 1.00 80.31 313 GLY A C 1
ATOM 2470 O O . GLY A 1 313 ? 2.368 -1.552 -16.248 1.00 80.31 313 GLY A O 1
ATOM 2471 N N . GLY A 1 314 ? 1.234 -0.123 -14.922 1.00 79.75 314 GLY A N 1
ATOM 2472 C CA . GLY A 1 314 ? 1.581 -0.741 -13.650 1.00 79.75 314 GLY A CA 1
ATOM 2473 C C . GLY A 1 314 ? 0.586 -1.783 -13.171 1.00 79.75 314 GLY A C 1
ATOM 2474 O O . GLY A 1 314 ? -0.456 -2.002 -13.794 1.00 79.75 314 GLY A O 1
ATOM 2475 N N . PRO A 1 315 ? 0.929 -2.475 -12.075 1.00 79.56 315 PRO A N 1
ATOM 2476 C CA . PRO A 1 315 ? 0.060 -3.484 -11.502 1.00 79.56 315 PRO A CA 1
ATOM 2477 C C . PRO A 1 315 ? -1.168 -2.839 -10.858 1.00 79.56 315 PRO A C 1
ATOM 2479 O O . PRO A 1 315 ? -1.106 -1.744 -10.309 1.00 79.56 315 PRO A O 1
ATOM 2482 N N . GLU A 1 316 ? -2.290 -3.552 -10.894 1.00 83.12 316 GLU A N 1
ATOM 2483 C CA . GLU A 1 316 ? -3.536 -3.116 -10.249 1.00 83.12 316 GLU A CA 1
ATOM 2484 C C . GLU A 1 316 ? -3.442 -3.142 -8.719 1.00 83.12 316 GLU A C 1
ATOM 2486 O O . GLU A 1 316 ? -4.077 -2.350 -8.028 1.00 83.12 316 GLU A O 1
ATOM 2491 N N . GLN A 1 317 ? -2.654 -4.075 -8.186 1.00 85.19 317 GLN A N 1
ATOM 2492 C CA . GLN A 1 317 ? -2.548 -4.349 -6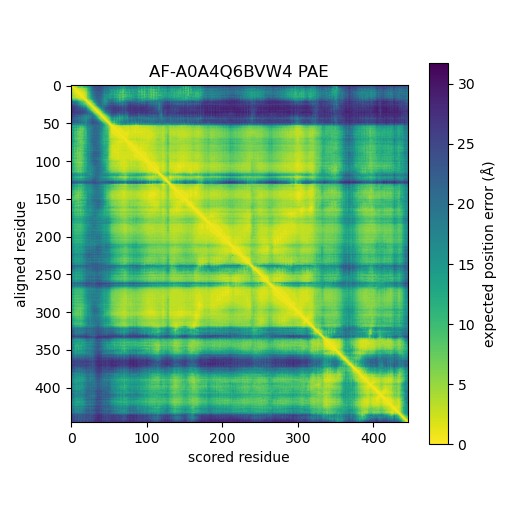.760 1.00 85.19 317 GLN A CA 1
ATOM 2493 C C . GLN A 1 317 ? -1.088 -4.585 -6.373 1.00 85.19 317 GLN A C 1
ATOM 2495 O O . GLN A 1 317 ? -0.293 -5.099 -7.164 1.00 85.19 317 GLN A O 1
ATOM 2500 N N . GLN A 1 318 ? -0.753 -4.235 -5.137 1.00 82.00 318 GLN A N 1
ATOM 2501 C CA . GLN A 1 318 ? 0.492 -4.625 -4.486 1.00 82.00 318 GLN A CA 1
ATOM 2502 C C . GLN A 1 318 ? 0.304 -5.896 -3.675 1.00 82.00 318 GLN A C 1
ATOM 2504 O O . GLN A 1 318 ? -0.818 -6.302 -3.380 1.00 82.00 318 GLN A O 1
ATOM 2509 N N . PHE A 1 319 ? 1.414 -6.499 -3.259 1.00 77.81 319 PHE A N 1
ATOM 2510 C CA . PHE A 1 319 ? 1.362 -7.550 -2.257 1.00 77.81 319 PHE A CA 1
ATOM 2511 C C . PHE A 1 319 ? 0.849 -7.035 -0.912 1.00 77.81 319 PHE A C 1
ATOM 2513 O O . PHE A 1 319 ? 1.133 -5.925 -0.484 1.00 77.81 319 PHE A O 1
ATOM 2520 N N . ALA A 1 320 ? 0.120 -7.889 -0.208 1.00 75.38 320 ALA A N 1
ATOM 2521 C CA . ALA A 1 320 ? -0.425 -7.605 1.113 1.00 75.38 320 ALA A CA 1
ATOM 2522 C C . ALA A 1 320 ? 0.640 -7.386 2.201 1.00 75.38 320 ALA A C 1
ATOM 2524 O O . ALA A 1 320 ? 0.335 -6.821 3.249 1.00 75.38 320 ALA A O 1
ATOM 2525 N N . PHE A 1 321 ? 1.870 -7.841 1.945 1.00 69.75 321 PHE A N 1
ATOM 2526 C CA . PHE A 1 321 ? 2.988 -7.874 2.891 1.00 69.75 321 PHE A CA 1
ATOM 2527 C C . PHE A 1 321 ? 4.197 -7.065 2.385 1.00 69.75 321 PHE A C 1
ATOM 2529 O O . PHE A 1 321 ? 5.336 -7.412 2.690 1.00 69.75 321 PHE A O 1
ATOM 2536 N N . THR A 1 322 ? 3.968 -6.032 1.561 1.00 62.38 322 THR A N 1
ATOM 2537 C CA . THR A 1 322 ? 4.999 -5.250 0.840 1.00 62.38 322 THR A CA 1
ATOM 2538 C C . THR A 1 322 ? 5.956 -4.437 1.701 1.00 62.38 322 THR A C 1
ATOM 2540 O O . THR A 1 322 ? 6.890 -3.858 1.152 1.00 62.38 322 THR A O 1
ATOM 2543 N N . THR A 1 323 ? 5.804 -4.401 3.019 1.00 58.97 323 THR A N 1
ATOM 2544 C CA . THR A 1 323 ? 6.696 -3.600 3.875 1.00 58.97 323 THR A CA 1
ATOM 2545 C C . THR A 1 323 ? 7.532 -4.432 4.829 1.00 58.97 323 THR A C 1
ATOM 2547 O O . THR A 1 323 ? 8.343 -3.885 5.575 1.00 58.97 323 THR A O 1
ATOM 2550 N N . ASP A 1 324 ? 7.367 -5.754 4.810 1.00 63.56 324 ASP A N 1
ATOM 2551 C CA . ASP A 1 324 ? 8.206 -6.633 5.601 1.00 63.56 324 ASP A CA 1
ATOM 2552 C C . ASP A 1 324 ? 9.552 -6.826 4.896 1.00 63.56 324 ASP A C 1
ATOM 2554 O O . ASP A 1 324 ? 9.726 -7.697 4.036 1.00 63.56 324 ASP A O 1
ATOM 2558 N N . PHE A 1 325 ? 10.507 -5.954 5.230 1.00 56.03 325 PHE A N 1
ATOM 2559 C CA . PHE A 1 325 ? 11.866 -5.976 4.688 1.00 56.03 325 PHE A CA 1
ATOM 2560 C C . PHE A 1 325 ? 12.492 -7.380 4.746 1.00 56.03 325 PHE A C 1
ATOM 2562 O O . PHE A 1 325 ? 13.239 -7.737 3.833 1.00 56.03 325 PHE A O 1
ATOM 2569 N N . GLU A 1 326 ? 12.150 -8.221 5.732 1.00 56.72 326 GLU A N 1
ATOM 2570 C CA . GLU A 1 326 ? 12.669 -9.591 5.815 1.00 56.72 326 GLU A CA 1
ATOM 2571 C C . GLU A 1 326 ? 12.153 -10.505 4.691 1.00 56.72 326 GLU A C 1
ATOM 2573 O O . GLU A 1 326 ? 12.893 -11.363 4.199 1.00 56.72 326 GLU A O 1
ATOM 2578 N N . ILE A 1 327 ? 10.903 -10.336 4.246 1.00 60.97 327 ILE A N 1
ATOM 2579 C CA . ILE A 1 327 ? 10.329 -11.089 3.114 1.00 60.97 327 ILE A CA 1
ATOM 2580 C C . ILE A 1 327 ? 10.904 -10.585 1.779 1.00 60.97 327 ILE A C 1
ATOM 2582 O O . ILE A 1 327 ? 11.061 -11.347 0.817 1.00 60.97 327 ILE A O 1
ATOM 2586 N N . ILE A 1 328 ? 11.220 -9.293 1.734 1.00 62.06 328 ILE A N 1
ATOM 2587 C CA . ILE A 1 328 ? 11.373 -8.506 0.511 1.00 62.06 328 ILE A CA 1
ATOM 2588 C C . ILE A 1 328 ? 12.840 -8.301 0.123 1.00 62.06 328 ILE A C 1
ATOM 2590 O O . ILE A 1 328 ? 13.180 -8.421 -1.059 1.00 62.06 328 ILE A O 1
ATOM 2594 N N . GLN A 1 329 ? 13.715 -8.023 1.094 1.00 58.03 329 GLN A N 1
ATOM 2595 C CA . GLN A 1 329 ? 15.159 -7.877 0.899 1.00 58.03 329 GLN A CA 1
ATOM 2596 C C . GLN A 1 329 ? 15.932 -9.154 1.217 1.00 58.03 329 GLN A C 1
ATOM 2598 O O . GLN A 1 329 ? 16.723 -9.597 0.382 1.00 58.03 329 GLN A O 1
ATOM 2603 N N . ASP A 1 330 ? 15.716 -9.734 2.400 1.00 56.28 330 ASP A N 1
ATOM 2604 C CA . ASP A 1 330 ? 16.567 -10.812 2.932 1.00 56.28 330 ASP A CA 1
ATOM 2605 C C . ASP A 1 330 ? 16.372 -12.146 2.207 1.00 56.28 330 ASP A C 1
ATOM 2607 O O . ASP A 1 330 ? 17.238 -13.030 2.225 1.00 56.28 330 ASP A O 1
ATOM 2611 N N . LYS A 1 331 ? 15.228 -12.317 1.539 1.00 59.66 331 LYS A N 1
ATOM 2612 C CA . LYS A 1 331 ? 14.974 -13.452 0.653 1.00 59.66 331 LYS A CA 1
ATOM 2613 C C . LYS A 1 331 ? 15.129 -12.960 -0.788 1.00 59.66 331 LYS A C 1
ATOM 2615 O O . LYS A 1 331 ? 14.180 -12.421 -1.350 1.00 59.66 331 LYS A O 1
ATOM 2620 N N . GLY A 1 332 ? 16.334 -13.096 -1.354 1.00 52.81 332 GLY A N 1
ATOM 2621 C CA . GLY A 1 332 ? 16.687 -12.690 -2.726 1.00 52.81 332 GLY A CA 1
ATOM 2622 C C . GLY A 1 332 ? 15.867 -13.373 -3.840 1.00 52.81 332 GLY A C 1
ATOM 2623 O O . GLY A 1 332 ? 14.772 -13.873 -3.604 1.00 52.81 332 GLY A O 1
ATOM 2624 N N . ASN A 1 333 ? 16.353 -13.354 -5.089 1.00 54.97 333 ASN A N 1
ATOM 2625 C CA . ASN A 1 333 ? 15.609 -13.831 -6.272 1.00 54.97 333 ASN A CA 1
ATOM 2626 C C . ASN A 1 333 ? 14.993 -15.254 -6.135 1.00 54.97 333 ASN A C 1
ATOM 2628 O O . ASN A 1 333 ? 15.413 -16.037 -5.291 1.00 54.97 333 ASN A O 1
ATOM 2632 N N . SER A 1 334 ? 14.019 -15.559 -7.002 1.00 53.72 334 SER A N 1
ATOM 2633 C CA . SER A 1 334 ? 13.077 -16.681 -7.151 1.00 53.72 334 SER A CA 1
ATOM 2634 C C . SER A 1 334 ? 13.631 -18.116 -7.146 1.00 53.72 334 SER A C 1
ATOM 2636 O O . SER A 1 334 ? 13.045 -19.006 -7.766 1.00 53.72 334 SER A O 1
ATOM 2638 N N . SER A 1 335 ? 14.710 -18.413 -6.418 1.00 65.00 335 SER A N 1
ATOM 2639 C CA . SER A 1 335 ? 15.041 -19.813 -6.159 1.00 65.00 335 SER A CA 1
ATOM 2640 C C . SER A 1 335 ? 13.911 -20.441 -5.345 1.00 65.00 335 SER A C 1
ATOM 2642 O O . SER A 1 335 ? 13.341 -19.818 -4.440 1.00 65.00 335 SER A O 1
ATOM 2644 N N . THR A 1 336 ? 13.591 -21.696 -5.646 1.00 65.25 336 THR A N 1
ATOM 2645 C CA . THR A 1 336 ? 12.545 -22.458 -4.954 1.00 65.25 336 THR A CA 1
ATOM 2646 C C . THR A 1 336 ? 12.748 -22.422 -3.431 1.00 65.25 336 THR A C 1
ATOM 2648 O O . THR A 1 336 ? 11.790 -22.329 -2.671 1.00 65.25 336 THR A O 1
ATOM 2651 N N . ASN A 1 337 ? 14.002 -22.351 -2.969 1.00 68.31 337 ASN A N 1
ATOM 2652 C CA . ASN A 1 337 ? 14.354 -22.210 -1.556 1.00 68.31 337 ASN A CA 1
ATOM 2653 C C . ASN A 1 337 ? 13.996 -20.842 -0.954 1.00 68.31 337 ASN A C 1
ATOM 2655 O O . ASN A 1 337 ? 13.575 -20.787 0.201 1.00 68.31 337 ASN A O 1
ATOM 2659 N N . TYR A 1 338 ? 14.137 -19.735 -1.687 1.00 73.00 338 TYR A N 1
ATOM 2660 C CA . TYR A 1 338 ? 13.681 -18.430 -1.194 1.00 73.00 338 TYR A CA 1
ATOM 2661 C C . TYR A 1 338 ? 12.161 -18.342 -1.159 1.00 73.00 338 TYR A C 1
ATOM 2663 O O . TYR A 1 338 ? 11.616 -17.838 -0.180 1.00 73.00 338 TYR A O 1
ATOM 2671 N N . ASN A 1 339 ? 11.475 -18.921 -2.144 1.00 74.69 339 ASN A N 1
ATOM 2672 C CA . ASN A 1 339 ? 10.016 -19.015 -2.126 1.00 74.69 339 ASN A CA 1
ATOM 2673 C C . ASN A 1 339 ? 9.517 -19.842 -0.936 1.00 74.69 339 ASN A C 1
ATOM 2675 O O . ASN A 1 339 ? 8.588 -19.418 -0.253 1.00 74.69 339 ASN A O 1
ATOM 2679 N N . ARG A 1 340 ? 10.200 -20.945 -0.599 1.00 74.94 340 ARG A N 1
ATOM 2680 C CA . ARG A 1 340 ? 9.961 -21.704 0.641 1.00 74.94 340 ARG A CA 1
ATOM 2681 C C . ARG A 1 340 ? 10.227 -20.875 1.893 1.00 74.94 340 ARG A C 1
ATOM 2683 O O . ARG A 1 340 ? 9.440 -20.932 2.826 1.00 74.94 340 ARG A O 1
ATOM 2690 N N . LYS A 1 341 ? 11.296 -20.071 1.938 1.00 74.56 341 LYS A N 1
ATOM 2691 C CA . LYS A 1 341 ? 11.562 -19.174 3.080 1.00 74.56 341 LYS A CA 1
ATOM 2692 C C . LYS A 1 341 ? 10.472 -18.109 3.243 1.00 74.56 341 LYS A C 1
ATOM 2694 O O . LYS A 1 341 ? 10.088 -17.837 4.376 1.00 74.56 341 LYS A O 1
ATOM 2699 N N . ARG A 1 342 ? 9.958 -17.537 2.146 1.00 74.88 342 ARG A N 1
ATOM 2700 C CA . ARG A 1 342 ? 8.809 -16.610 2.171 1.00 74.88 342 ARG A CA 1
ATOM 2701 C C . ARG A 1 342 ? 7.540 -17.317 2.637 1.00 74.88 342 ARG A C 1
ATOM 2703 O O . ARG A 1 342 ? 6.860 -16.812 3.518 1.00 74.88 342 ARG A O 1
ATOM 2710 N N . ALA A 1 343 ? 7.275 -18.514 2.116 1.00 77.69 343 ALA A N 1
ATOM 2711 C CA . ALA A 1 343 ? 6.170 -19.360 2.553 1.00 77.69 343 ALA A CA 1
ATOM 2712 C C . ALA A 1 343 ? 6.244 -19.680 4.049 1.00 77.69 343 ALA A C 1
ATOM 2714 O O . ALA A 1 343 ? 5.268 -19.487 4.762 1.00 77.69 343 ALA A O 1
ATOM 2715 N N . ALA A 1 344 ? 7.410 -20.106 4.534 1.00 75.56 344 ALA A N 1
ATOM 2716 C CA . ALA A 1 344 ? 7.650 -20.389 5.942 1.00 75.56 344 ALA A CA 1
ATOM 2717 C C . ALA A 1 344 ? 7.427 -19.150 6.808 1.00 75.56 344 ALA A C 1
ATOM 2719 O O . ALA A 1 344 ? 6.788 -19.245 7.849 1.00 75.56 344 ALA A O 1
ATOM 2720 N N . TYR A 1 345 ? 7.918 -17.989 6.369 1.00 74.44 345 TYR A N 1
ATOM 2721 C CA . TYR A 1 345 ? 7.673 -16.730 7.061 1.00 74.44 345 TYR A CA 1
ATOM 2722 C C . TYR A 1 345 ? 6.175 -16.428 7.143 1.00 74.44 345 TYR A C 1
ATOM 2724 O O . TYR A 1 345 ? 5.647 -16.266 8.233 1.00 74.44 345 TYR A O 1
ATOM 2732 N N . VAL A 1 346 ? 5.467 -16.442 6.012 1.00 73.75 346 VAL A N 1
ATOM 2733 C CA . VAL A 1 346 ? 4.023 -16.169 5.951 1.00 73.75 346 VAL A CA 1
ATOM 2734 C C . VAL A 1 346 ? 3.234 -17.143 6.827 1.00 73.75 346 VAL A C 1
ATOM 2736 O O . VAL A 1 346 ? 2.409 -16.720 7.631 1.00 73.75 346 VAL A O 1
ATOM 2739 N N . LEU A 1 347 ? 3.512 -18.443 6.727 1.00 73.31 347 LEU A N 1
ATOM 2740 C CA . LEU A 1 347 ? 2.837 -19.478 7.511 1.00 73.31 347 LEU A CA 1
ATOM 2741 C C . LEU A 1 347 ? 3.118 -19.342 9.013 1.00 73.31 347 LEU A C 1
ATOM 2743 O O . LEU A 1 347 ? 2.195 -19.419 9.822 1.00 73.31 347 LEU A O 1
ATOM 2747 N N . LYS A 1 348 ? 4.369 -19.081 9.396 1.00 70.38 348 LYS A N 1
ATOM 2748 C CA . LYS A 1 348 ? 4.762 -18.925 10.800 1.00 70.38 348 LYS A CA 1
ATOM 2749 C C . LYS A 1 348 ? 4.227 -17.628 11.409 1.00 70.38 348 LYS A C 1
ATOM 2751 O O . LYS A 1 348 ? 3.706 -17.655 12.519 1.00 70.38 348 LYS A O 1
ATOM 2756 N N . THR A 1 349 ? 4.376 -16.509 10.704 1.00 67.12 349 THR A N 1
ATOM 2757 C CA . THR A 1 349 ? 4.065 -15.166 11.210 1.00 67.12 349 THR A CA 1
ATOM 2758 C C . THR A 1 349 ? 2.568 -14.880 11.170 1.00 67.12 349 THR A C 1
ATOM 2760 O O . THR A 1 349 ? 2.041 -14.317 12.123 1.00 67.12 349 THR A O 1
ATOM 2763 N N . TYR A 1 350 ? 1.870 -15.294 10.105 1.00 65.00 350 TYR A N 1
ATOM 2764 C CA . TYR A 1 350 ? 0.474 -14.900 9.870 1.00 65.00 350 TYR A CA 1
ATOM 2765 C C . TYR A 1 350 ? -0.538 -16.031 10.072 1.00 65.00 350 TYR A C 1
ATOM 2767 O O . TYR A 1 350 ? -1.700 -15.767 10.371 1.00 65.00 350 TYR A O 1
ATOM 2775 N N . PHE A 1 351 ? -0.118 -17.292 9.944 1.00 67.75 351 PHE A N 1
ATOM 2776 C CA . PHE A 1 351 ? -1.003 -18.448 10.142 1.00 67.75 351 PHE A CA 1
ATOM 2777 C C . PHE A 1 351 ? -0.690 -19.242 11.417 1.00 67.75 351 PHE A C 1
ATOM 2779 O O . PHE A 1 351 ? -1.376 -20.226 11.693 1.00 67.75 351 PHE A O 1
ATOM 2786 N N . CYS A 1 352 ? 0.305 -18.810 12.206 1.00 66.06 352 CYS A N 1
ATOM 2787 C CA . CYS A 1 352 ? 0.788 -19.509 13.403 1.00 66.06 352 CYS A CA 1
ATOM 2788 C C . CYS A 1 352 ? 1.053 -21.005 13.152 1.00 66.06 352 CYS A C 1
ATOM 2790 O O . CYS A 1 352 ? 0.852 -21.830 14.047 1.00 66.06 352 CYS A O 1
ATOM 2792 N N . ASP A 1 353 ? 1.439 -21.363 11.925 1.00 65.44 353 ASP A N 1
ATOM 2793 C CA . ASP A 1 353 ? 1.564 -22.758 11.532 1.00 65.44 353 ASP A CA 1
ATOM 2794 C C . ASP A 1 353 ? 2.810 -23.385 12.162 1.00 65.44 353 ASP A C 1
ATOM 2796 O O . ASP A 1 353 ? 3.870 -22.759 12.286 1.00 65.44 353 ASP A O 1
ATOM 2800 N N . ASP A 1 354 ? 2.681 -24.649 12.550 1.00 67.94 354 ASP A N 1
ATOM 2801 C CA . ASP A 1 354 ? 3.799 -25.420 13.066 1.00 67.94 354 ASP A CA 1
ATOM 2802 C C . ASP A 1 354 ? 4.551 -26.041 11.891 1.00 67.94 354 ASP A C 1
ATOM 2804 O O . ASP A 1 354 ? 4.156 -27.063 11.320 1.00 67.94 354 ASP A O 1
ATOM 2808 N N . LEU A 1 355 ? 5.673 -25.421 11.534 1.00 66.62 355 LEU A N 1
ATOM 2809 C CA . LEU A 1 355 ? 6.549 -25.897 10.468 1.00 66.62 355 LEU A CA 1
ATOM 2810 C C . LEU A 1 355 ? 7.427 -27.081 10.891 1.00 66.62 355 LEU A C 1
ATOM 2812 O O . LEU A 1 355 ? 8.303 -27.481 10.124 1.00 66.62 355 LEU A O 1
ATOM 2816 N N . THR A 1 356 ? 7.200 -27.671 12.072 1.00 66.25 356 THR A N 1
ATOM 2817 C CA . THR A 1 356 ? 7.864 -28.914 12.472 1.00 66.25 356 THR A CA 1
ATOM 2818 C C . THR A 1 356 ? 7.641 -29.979 11.390 1.00 66.25 356 THR A C 1
ATOM 2820 O O . THR A 1 356 ? 6.491 -30.207 10.982 1.00 66.25 356 THR A O 1
ATOM 2823 N N . PRO A 1 357 ? 8.714 -30.618 10.886 1.00 60.09 357 PRO A N 1
ATOM 2824 C CA . PRO A 1 357 ? 8.618 -31.705 9.923 1.00 60.09 357 PRO A CA 1
ATOM 2825 C C . PRO A 1 357 ? 7.601 -32.764 10.361 1.00 60.09 357 PRO A C 1
ATOM 2827 O O . PRO A 1 357 ? 7.707 -33.322 11.450 1.00 60.09 357 PRO A O 1
ATOM 2830 N N . ILE A 1 358 ? 6.614 -33.051 9.511 1.00 58.50 358 ILE A N 1
ATOM 2831 C CA . ILE A 1 358 ? 5.767 -34.240 9.661 1.00 58.50 358 ILE A CA 1
ATOM 2832 C C . ILE A 1 358 ? 6.454 -35.407 8.957 1.00 58.50 358 ILE A C 1
ATOM 2834 O O . ILE A 1 358 ? 7.067 -35.209 7.914 1.00 58.50 358 ILE A O 1
ATOM 2838 N N . GLY A 1 359 ? 6.368 -36.621 9.502 1.00 54.81 359 GLY A N 1
ATOM 2839 C CA . GLY A 1 359 ? 6.889 -37.802 8.813 1.00 54.81 359 GLY A CA 1
ATOM 2840 C C . GLY A 1 359 ? 6.179 -37.979 7.469 1.00 54.81 359 GLY A C 1
ATOM 2841 O O . GLY A 1 359 ? 5.029 -38.408 7.440 1.00 54.81 359 GLY A O 1
ATOM 2842 N N . VAL A 1 360 ? 6.838 -37.611 6.369 1.00 56.59 360 VAL A N 1
ATOM 2843 C CA . VAL A 1 360 ? 6.321 -37.804 5.011 1.00 56.59 360 VAL A CA 1
ATOM 2844 C C . VAL A 1 360 ? 6.858 -39.107 4.436 1.00 56.59 360 VAL A C 1
ATOM 2846 O O . VAL A 1 360 ? 8.022 -39.459 4.633 1.00 56.59 360 VAL A O 1
ATOM 2849 N N . VAL A 1 361 ? 6.007 -39.827 3.706 1.00 57.12 361 VAL A N 1
ATOM 2850 C CA . VAL A 1 361 ? 6.447 -40.971 2.904 1.00 57.12 361 VAL A CA 1
ATOM 2851 C C . VAL A 1 361 ? 7.326 -40.427 1.778 1.00 57.12 361 VAL A C 1
ATOM 2853 O O . VAL A 1 361 ? 6.867 -39.632 0.961 1.00 57.12 361 VAL A O 1
ATOM 2856 N N . LEU A 1 362 ? 8.602 -40.814 1.765 1.00 50.53 362 LEU A N 1
ATOM 2857 C CA . LEU A 1 362 ? 9.579 -40.334 0.789 1.00 50.53 362 LEU A CA 1
ATOM 2858 C C . LEU A 1 362 ? 9.215 -40.813 -0.632 1.00 50.53 362 LEU A C 1
ATOM 2860 O O . LEU A 1 362 ? 9.108 -42.023 -0.849 1.00 50.53 362 LEU A O 1
ATOM 2864 N N . PRO A 1 363 ? 9.084 -39.914 -1.627 1.00 51.38 363 PRO A N 1
ATOM 2865 C CA . PRO A 1 363 ? 9.049 -40.303 -3.032 1.00 51.38 363 PRO A CA 1
ATOM 2866 C C . PRO A 1 363 ? 10.384 -40.949 -3.424 1.00 51.38 363 PRO A C 1
ATOM 2868 O O . PRO A 1 363 ? 11.450 -40.382 -3.176 1.00 51.38 363 PRO A O 1
ATOM 2871 N N . GLY A 1 364 ? 10.340 -42.107 -4.089 1.00 53.03 364 GLY A N 1
ATOM 2872 C CA . GLY A 1 364 ? 11.546 -42.865 -4.458 1.00 53.03 364 GLY A CA 1
ATOM 2873 C C . GLY A 1 364 ? 12.552 -42.107 -5.342 1.00 53.03 364 GLY A C 1
ATOM 2874 O O . GLY A 1 364 ? 13.728 -42.456 -5.354 1.00 53.03 364 GLY A O 1
ATOM 2875 N N . ALA A 1 365 ? 12.126 -41.045 -6.037 1.00 53.97 365 ALA A N 1
ATOM 2876 C CA . ALA A 1 365 ? 12.950 -40.278 -6.978 1.00 53.97 365 ALA A CA 1
ATOM 2877 C C . ALA A 1 365 ? 13.918 -39.262 -6.330 1.00 53.97 365 ALA A C 1
ATOM 2879 O O . ALA A 1 365 ? 14.827 -38.782 -7.003 1.00 53.97 365 ALA A O 1
ATOM 2880 N N . HIS A 1 366 ? 13.769 -38.941 -5.037 1.00 49.12 366 HIS A N 1
ATOM 2881 C CA . HIS A 1 366 ? 14.606 -37.940 -4.348 1.00 49.12 366 HIS A CA 1
ATOM 2882 C C . HIS A 1 366 ? 15.615 -38.538 -3.352 1.00 49.12 366 HIS A C 1
ATOM 2884 O O . HIS A 1 366 ? 16.433 -37.813 -2.788 1.00 49.12 366 HIS A O 1
ATOM 2890 N N . ALA A 1 367 ? 15.621 -39.862 -3.178 1.00 49.94 367 ALA A N 1
ATOM 2891 C CA . ALA A 1 367 ? 16.363 -40.550 -2.119 1.00 49.94 367 ALA A CA 1
ATOM 2892 C C . ALA A 1 367 ? 17.899 -40.572 -2.276 1.00 49.94 367 ALA A C 1
ATOM 2894 O O . ALA A 1 367 ? 18.588 -41.015 -1.361 1.00 49.94 367 ALA A O 1
ATOM 2895 N N . THR A 1 368 ? 18.461 -40.122 -3.401 1.00 48.38 368 THR A N 1
ATOM 2896 C CA . THR A 1 368 ? 19.889 -40.328 -3.718 1.00 48.38 368 THR A CA 1
ATOM 2897 C C . THR A 1 368 ? 20.746 -39.059 -3.692 1.00 48.38 368 THR A C 1
ATOM 2899 O O . THR A 1 368 ? 21.967 -39.148 -3.802 1.00 48.38 368 THR A O 1
ATOM 2902 N N . GLY A 1 369 ? 20.147 -37.875 -3.514 1.00 52.75 369 GLY A N 1
ATOM 2903 C CA . GLY A 1 369 ? 20.867 -36.600 -3.443 1.00 52.75 369 GLY A CA 1
ATOM 2904 C C . GLY A 1 369 ? 21.006 -36.065 -2.016 1.00 52.75 369 GLY A C 1
ATOM 2905 O O . GLY A 1 369 ? 20.066 -36.149 -1.231 1.00 52.75 369 GLY A O 1
ATOM 2906 N N . ARG A 1 370 ? 22.137 -35.404 -1.714 1.00 50.25 370 ARG A N 1
ATOM 2907 C CA . ARG A 1 370 ? 22.489 -34.811 -0.398 1.00 50.25 370 ARG A CA 1
ATOM 2908 C C . ARG A 1 370 ? 21.427 -33.860 0.193 1.00 50.25 370 ARG A C 1
ATOM 2910 O O . ARG A 1 370 ? 21.472 -33.579 1.383 1.00 50.25 370 ARG A O 1
ATOM 2917 N N . HIS A 1 371 ? 20.499 -33.368 -0.634 1.00 46.16 371 HIS A N 1
ATOM 2918 C CA . HIS A 1 371 ? 19.387 -32.493 -0.245 1.00 46.16 371 HIS A CA 1
ATOM 2919 C C . HIS A 1 371 ? 17.990 -33.137 -0.344 1.00 46.16 371 HIS A C 1
ATOM 2921 O O . HIS A 1 371 ? 17.061 -32.610 0.254 1.00 46.16 371 HIS A O 1
ATOM 2927 N N . GLY A 1 372 ? 17.819 -34.250 -1.068 1.00 43.72 372 GLY A N 1
ATOM 2928 C CA . GLY A 1 372 ? 16.508 -34.882 -1.306 1.00 43.72 372 GLY A CA 1
ATOM 2929 C C . GLY A 1 372 ? 16.216 -36.104 -0.428 1.00 43.72 372 GLY A C 1
ATOM 2930 O O . GLY A 1 372 ? 15.069 -36.534 -0.333 1.00 43.72 372 GLY A O 1
ATOM 2931 N N . SER A 1 373 ? 17.241 -36.663 0.222 1.00 47.69 373 SER A N 1
ATOM 2932 C CA . SER A 1 373 ? 17.139 -37.905 0.997 1.00 47.69 373 SER A CA 1
ATOM 2933 C C . SER A 1 373 ? 16.849 -37.701 2.485 1.00 47.69 373 SER A C 1
ATOM 2935 O O . SER A 1 373 ? 16.699 -38.684 3.205 1.00 47.69 373 SER A O 1
ATOM 2937 N N . ASP A 1 374 ? 16.809 -36.456 2.966 1.00 52.50 374 ASP A N 1
ATOM 2938 C CA . ASP A 1 374 ? 16.507 -36.152 4.365 1.00 52.50 374 ASP A CA 1
ATOM 2939 C C . ASP A 1 374 ? 14.979 -36.045 4.553 1.00 52.50 374 ASP A C 1
ATOM 2941 O O . ASP A 1 374 ? 14.356 -35.141 3.980 1.00 52.50 374 ASP A O 1
ATOM 2945 N N . PRO A 1 375 ? 14.348 -36.929 5.353 1.00 48.94 375 PRO A N 1
ATOM 2946 C CA . PRO A 1 375 ? 12.920 -36.857 5.659 1.00 48.94 375 PRO A CA 1
ATOM 2947 C C . PRO A 1 375 ? 12.473 -35.493 6.192 1.00 48.94 375 PRO A C 1
ATOM 2949 O O . PRO A 1 375 ? 11.353 -35.067 5.916 1.00 48.94 375 PRO A O 1
ATOM 2952 N N . SER A 1 376 ? 13.343 -34.780 6.914 1.00 49.66 376 SER A N 1
ATOM 2953 C CA . SER A 1 376 ? 13.048 -33.439 7.424 1.00 49.66 376 SER A CA 1
ATOM 2954 C C . SER A 1 376 ? 13.006 -32.387 6.310 1.00 49.66 376 SER A C 1
ATOM 2956 O O . SER A 1 376 ? 12.166 -31.486 6.342 1.00 49.66 376 SER A O 1
ATOM 2958 N N . CYS A 1 377 ? 13.838 -32.548 5.277 1.00 56.84 377 CYS A N 1
ATOM 2959 C CA . CYS A 1 377 ? 13.828 -31.705 4.087 1.00 56.84 377 CYS A CA 1
ATOM 2960 C C . CYS A 1 377 ? 12.557 -31.957 3.266 1.00 56.84 377 CYS A C 1
ATOM 2962 O O . CYS A 1 377 ? 11.833 -31.019 2.950 1.00 56.84 377 CYS A O 1
ATOM 2964 N N . MET A 1 378 ? 12.195 -33.218 3.021 1.00 59.78 378 MET A N 1
ATOM 2965 C CA . MET A 1 378 ? 10.984 -33.547 2.256 1.00 59.78 378 MET A CA 1
ATOM 2966 C C . MET A 1 378 ? 9.694 -33.146 2.978 1.00 59.78 378 MET A C 1
ATOM 2968 O O . MET A 1 378 ? 8.747 -32.693 2.342 1.00 59.78 378 MET A O 1
ATOM 2972 N N . ALA A 1 379 ? 9.655 -33.240 4.307 1.00 55.81 379 ALA A N 1
ATOM 2973 C CA . ALA A 1 379 ? 8.538 -32.741 5.103 1.00 55.81 379 ALA A CA 1
ATOM 2974 C C . ALA A 1 379 ? 8.387 -31.215 5.013 1.00 55.81 379 ALA A C 1
ATOM 2976 O O . ALA A 1 379 ? 7.270 -30.694 4.962 1.00 55.81 379 ALA A O 1
ATOM 2977 N N . CYS A 1 380 ? 9.519 -30.509 4.974 1.00 62.53 380 CYS A N 1
ATOM 2978 C CA . CYS A 1 380 ? 9.580 -29.069 4.765 1.00 62.53 380 CYS A CA 1
ATOM 2979 C C . CYS A 1 380 ? 9.081 -28.705 3.357 1.00 62.53 380 CYS A C 1
ATOM 2981 O O . CYS A 1 380 ? 8.221 -27.843 3.221 1.00 62.53 380 CYS A O 1
ATOM 2983 N N . HIS A 1 381 ? 9.523 -29.424 2.323 1.00 69.00 381 HIS A N 1
ATOM 2984 C CA . HIS A 1 381 ? 9.036 -29.257 0.951 1.00 69.00 381 HIS A CA 1
ATOM 2985 C C . HIS A 1 381 ? 7.534 -29.530 0.833 1.00 69.00 381 HIS A C 1
ATOM 2987 O O . HIS A 1 381 ? 6.809 -28.705 0.294 1.00 69.00 381 HIS A O 1
ATOM 2993 N N . TYR A 1 382 ? 7.034 -30.627 1.405 1.00 67.81 382 TYR A N 1
ATOM 2994 C CA . TYR A 1 382 ? 5.612 -30.966 1.346 1.00 67.81 382 TYR A CA 1
ATOM 2995 C C . TYR A 1 382 ? 4.730 -29.862 1.942 1.00 67.81 382 TYR A C 1
ATOM 2997 O O . TYR A 1 382 ? 3.719 -29.497 1.352 1.00 67.81 382 TYR A O 1
ATOM 3005 N N . LYS A 1 383 ? 5.122 -29.292 3.091 1.00 68.69 383 LYS A N 1
ATOM 3006 C CA . LYS A 1 383 ? 4.379 -28.191 3.722 1.00 68.69 383 LYS A CA 1
ATOM 3007 C C . LYS A 1 383 ? 4.538 -26.861 2.986 1.00 68.69 383 LYS A C 1
ATOM 3009 O O . LYS A 1 383 ? 3.570 -26.114 2.864 1.00 68.69 383 LYS A O 1
ATOM 3014 N N . LEU A 1 384 ? 5.753 -26.544 2.541 1.00 74.00 384 LEU A N 1
ATOM 3015 C CA . LEU A 1 384 ? 6.082 -25.211 2.046 1.00 74.00 384 LEU A CA 1
ATOM 3016 C C . LEU A 1 384 ? 5.866 -25.044 0.547 1.00 74.00 384 LEU A C 1
ATOM 3018 O O . LEU A 1 384 ? 5.526 -23.936 0.156 1.00 74.00 384 LEU A O 1
ATOM 3022 N N . ASP A 1 385 ? 6.035 -26.075 -0.282 1.00 73.19 385 ASP A N 1
ATOM 3023 C CA . ASP A 1 385 ? 5.956 -25.967 -1.750 1.00 73.19 385 ASP A CA 1
ATOM 3024 C C . ASP A 1 385 ? 4.592 -25.458 -2.230 1.00 73.19 385 ASP A C 1
ATOM 3026 O O . ASP A 1 385 ? 4.567 -24.509 -3.023 1.00 73.19 385 ASP A O 1
ATOM 3030 N N . PRO A 1 386 ? 3.464 -25.936 -1.667 1.00 76.19 386 PRO A N 1
ATOM 3031 C CA . PRO A 1 386 ? 2.151 -25.417 -2.020 1.00 76.19 386 PRO A CA 1
ATOM 3032 C C . PRO A 1 386 ? 2.001 -23.907 -1.763 1.00 76.19 386 PRO A C 1
ATOM 3034 O O . PRO A 1 386 ? 1.372 -23.212 -2.560 1.00 76.19 386 PRO A O 1
ATOM 3037 N N . MET A 1 387 ? 2.617 -23.369 -0.705 1.00 75.12 387 MET A N 1
ATOM 3038 C CA . MET A 1 387 ? 2.621 -21.926 -0.436 1.00 75.12 387 MET A CA 1
ATOM 3039 C C . MET A 1 387 ? 3.726 -21.194 -1.223 1.00 75.12 387 MET A C 1
ATOM 3041 O O . MET A 1 387 ? 3.540 -20.073 -1.693 1.00 75.12 387 MET A O 1
ATOM 3045 N N . ALA A 1 388 ? 4.881 -21.824 -1.422 1.00 77.62 388 ALA A N 1
ATOM 3046 C CA . ALA A 1 388 ? 6.013 -21.271 -2.155 1.00 77.62 388 ALA A CA 1
ATOM 3047 C C . ALA A 1 388 ? 5.641 -20.979 -3.613 1.00 77.62 388 ALA A C 1
ATOM 3049 O O . ALA A 1 388 ? 6.107 -19.991 -4.182 1.00 77.62 388 ALA A O 1
ATOM 3050 N N . GLY A 1 389 ? 4.748 -21.780 -4.195 1.00 78.00 389 GLY A N 1
ATOM 3051 C CA . GLY A 1 389 ? 4.263 -21.561 -5.548 1.00 78.00 389 GLY A CA 1
ATOM 3052 C C . GLY A 1 389 ? 3.473 -20.256 -5.727 1.00 78.00 389 GLY A C 1
ATOM 3053 O O . GLY A 1 389 ? 3.441 -19.741 -6.845 1.00 78.00 389 GLY A O 1
ATOM 3054 N N . PHE A 1 390 ? 2.924 -19.643 -4.664 1.00 77.69 390 PHE A N 1
ATOM 3055 C CA . PHE A 1 390 ? 2.373 -18.276 -4.742 1.00 77.69 390 PHE A CA 1
ATOM 3056 C C . PHE A 1 390 ? 3.455 -17.234 -5.040 1.00 77.69 390 PHE A C 1
ATOM 3058 O O . PHE A 1 390 ? 3.189 -16.244 -5.717 1.00 77.69 390 PHE A O 1
ATOM 3065 N N . PHE A 1 391 ? 4.686 -17.481 -4.591 1.00 78.38 391 PHE A N 1
ATOM 3066 C CA . PHE A 1 391 ? 5.828 -16.588 -4.772 1.00 78.38 391 PHE A CA 1
ATOM 3067 C C . PHE A 1 391 ? 6.670 -16.922 -6.004 1.00 78.38 391 PHE A C 1
ATOM 3069 O O . PHE A 1 391 ? 7.651 -16.236 -6.255 1.00 78.38 391 PHE A O 1
ATOM 3076 N N . ARG A 1 392 ? 6.311 -17.946 -6.793 1.00 81.56 392 ARG A N 1
ATOM 3077 C CA . ARG A 1 392 ? 7.154 -18.449 -7.895 1.00 81.56 392 ARG A CA 1
ATOM 3078 C C . ARG A 1 392 ? 7.555 -17.372 -8.901 1.00 81.56 392 ARG A C 1
ATOM 3080 O O . ARG A 1 392 ? 8.718 -17.266 -9.268 1.00 81.56 392 ARG A O 1
ATOM 3087 N N . ASN A 1 393 ? 6.612 -16.514 -9.272 1.00 81.38 393 ASN A N 1
ATOM 3088 C CA . ASN A 1 393 ? 6.858 -15.445 -10.237 1.00 81.38 393 ASN A CA 1
ATOM 3089 C C . ASN A 1 393 ? 7.513 -14.222 -9.597 1.00 81.38 393 ASN A C 1
ATOM 3091 O O . ASN A 1 393 ? 7.764 -13.248 -10.292 1.00 81.38 393 ASN A O 1
ATOM 3095 N N . TYR A 1 394 ? 7.775 -14.253 -8.292 1.00 78.06 394 TYR A N 1
ATOM 3096 C CA . TYR A 1 394 ? 8.158 -13.088 -7.522 1.00 78.06 394 TYR A CA 1
ATOM 3097 C C . TYR A 1 394 ? 9.548 -13.265 -6.916 1.00 78.06 394 TYR A C 1
ATOM 3099 O O . TYR A 1 394 ? 9.834 -14.213 -6.187 1.00 78.06 394 TYR A O 1
ATOM 3107 N N . GLY A 1 395 ? 10.451 -12.344 -7.218 1.00 72.44 395 GLY A N 1
ATOM 3108 C CA . GLY A 1 395 ? 11.806 -12.342 -6.659 1.00 72.44 395 GLY A CA 1
ATOM 3109 C C . GLY A 1 395 ? 11.982 -11.254 -5.616 1.00 72.44 395 GLY A C 1
ATOM 3110 O O . GLY A 1 395 ? 11.055 -10.935 -4.869 1.00 72.44 395 GLY A O 1
ATOM 3111 N N . ARG A 1 396 ? 13.199 -10.706 -5.537 1.00 69.88 396 ARG A N 1
ATOM 3112 C CA . ARG A 1 396 ? 13.517 -9.645 -4.576 1.00 69.88 396 ARG A CA 1
ATOM 3113 C C . ARG A 1 396 ? 12.562 -8.472 -4.801 1.00 69.88 396 ARG A C 1
ATOM 3115 O O . ARG A 1 396 ? 12.274 -8.132 -5.946 1.00 69.88 396 ARG A O 1
ATOM 3122 N N . TRP A 1 397 ? 12.071 -7.883 -3.717 1.00 66.25 397 TRP A N 1
ATOM 3123 C CA . TRP A 1 397 ? 11.082 -6.805 -3.775 1.00 66.25 397 TRP A CA 1
ATOM 3124 C C . TRP A 1 397 ? 9.757 -7.159 -4.452 1.00 66.25 397 TRP A C 1
ATOM 3126 O O . TRP A 1 397 ? 9.066 -6.277 -4.948 1.00 66.25 397 TRP A O 1
ATOM 3136 N N . PHE A 1 398 ? 9.413 -8.451 -4.494 1.00 71.19 398 PHE A N 1
ATOM 3137 C CA . PHE A 1 398 ? 8.252 -8.959 -5.225 1.00 71.19 398 PHE A CA 1
ATOM 3138 C C . PHE A 1 398 ? 8.216 -8.535 -6.699 1.00 71.19 398 PHE A C 1
ATOM 3140 O O . PHE A 1 398 ? 7.149 -8.412 -7.298 1.00 71.19 398 PHE A O 1
ATOM 3147 N N . PHE A 1 399 ? 9.387 -8.344 -7.305 1.00 71.38 399 PHE A N 1
ATOM 3148 C CA . PHE A 1 399 ? 9.496 -8.166 -8.745 1.00 71.38 399 PHE A CA 1
ATOM 3149 C C . PHE A 1 399 ? 8.794 -9.329 -9.455 1.00 71.38 399 PHE A C 1
ATOM 3151 O O . PHE A 1 399 ? 9.120 -10.479 -9.166 1.00 71.38 399 PHE A O 1
ATOM 3158 N N . ASP A 1 400 ? 7.883 -9.039 -10.389 1.00 76.19 400 ASP A N 1
ATOM 3159 C CA . ASP A 1 400 ? 7.186 -10.039 -11.210 1.00 76.19 400 ASP A CA 1
ATOM 3160 C C . ASP A 1 400 ? 8.034 -10.439 -12.433 1.00 76.19 400 ASP A C 1
ATOM 3162 O O . ASP A 1 400 ? 8.190 -9.672 -13.383 1.00 76.19 400 ASP A O 1
ATOM 3166 N N . TYR A 1 401 ? 8.588 -11.651 -12.407 1.00 75.06 401 TYR A N 1
ATOM 3167 C CA . TYR A 1 401 ? 9.421 -12.217 -13.467 1.00 75.06 401 TYR A CA 1
ATOM 3168 C C . TYR A 1 401 ? 8.617 -12.974 -14.535 1.00 75.06 401 TYR A C 1
ATOM 3170 O O . TYR A 1 401 ? 9.225 -13.512 -15.458 1.00 75.06 401 TYR A O 1
ATOM 3178 N N . LYS A 1 402 ? 7.276 -13.029 -14.463 1.00 79.81 402 LYS A N 1
ATOM 3179 C CA . LYS A 1 402 ? 6.470 -13.895 -15.351 1.00 79.81 402 LYS A CA 1
ATOM 3180 C C . LYS A 1 402 ? 6.665 -13.643 -16.850 1.00 79.81 402 LYS A C 1
ATOM 3182 O O . LYS A 1 402 ? 6.408 -14.535 -17.648 1.00 79.81 402 LYS A O 1
ATOM 3187 N N . ASN A 1 403 ? 7.086 -12.431 -17.213 1.00 75.25 403 ASN A N 1
ATOM 3188 C CA . ASN A 1 403 ? 7.270 -11.992 -18.597 1.00 75.25 403 ASN A CA 1
ATOM 3189 C C . ASN A 1 403 ? 8.740 -12.004 -19.045 1.00 75.25 403 ASN A C 1
ATOM 3191 O O . ASN A 1 403 ? 9.050 -11.482 -20.110 1.00 75.25 403 ASN A O 1
ATOM 3195 N N . LEU A 1 404 ? 9.658 -12.513 -18.225 1.00 76.19 404 LEU A N 1
ATOM 3196 C CA . LEU A 1 404 ? 11.064 -12.604 -18.601 1.00 76.19 404 LEU A CA 1
ATOM 3197 C C . LEU A 1 404 ? 11.331 -13.932 -19.294 1.00 76.19 404 LEU A C 1
ATOM 3199 O O . LEU A 1 404 ? 10.839 -14.963 -18.855 1.00 76.19 404 LEU A O 1
ATOM 3203 N N . ASP A 1 405 ? 12.164 -13.930 -20.330 1.00 80.25 405 ASP A N 1
ATOM 3204 C CA . ASP A 1 405 ? 12.528 -15.173 -21.021 1.00 80.25 405 ASP A CA 1
ATOM 3205 C C . ASP A 1 405 ? 13.441 -16.055 -20.161 1.00 80.25 405 ASP A C 1
ATOM 3207 O O . ASP A 1 405 ? 13.347 -17.284 -20.171 1.00 80.25 405 ASP A O 1
ATOM 3211 N N . THR A 1 406 ? 14.332 -15.418 -19.394 1.00 80.19 406 THR A N 1
ATOM 3212 C CA . THR A 1 406 ? 15.336 -16.072 -18.549 1.00 80.19 406 THR A CA 1
ATOM 3213 C C . THR A 1 406 ? 15.254 -15.559 -17.117 1.00 80.19 406 THR A C 1
ATOM 3215 O O . THR A 1 406 ? 15.313 -14.356 -16.866 1.00 80.19 406 THR A O 1
ATOM 3218 N N . LEU A 1 407 ? 15.193 -16.488 -16.167 1.00 77.88 407 LEU A N 1
ATOM 3219 C CA . LEU A 1 407 ? 15.393 -16.234 -14.746 1.00 77.88 407 LEU A CA 1
ATOM 3220 C C . LEU A 1 407 ? 16.865 -16.425 -14.390 1.00 77.88 407 LEU A C 1
ATOM 3222 O O . LEU A 1 407 ? 17.477 -17.410 -14.799 1.00 77.88 407 LEU A O 1
ATOM 3226 N N . VAL A 1 408 ? 17.418 -15.510 -13.594 1.00 75.06 408 VAL A N 1
ATOM 3227 C CA . VAL A 1 408 ? 18.789 -15.597 -13.068 1.00 75.06 408 VAL A CA 1
ATOM 3228 C C . VAL A 1 408 ? 18.741 -15.639 -11.548 1.00 75.06 408 VAL A C 1
ATOM 3230 O O . VAL A 1 408 ? 18.555 -14.608 -10.911 1.00 75.06 408 VAL A O 1
ATOM 3233 N N . PHE A 1 409 ? 18.895 -16.811 -10.948 1.00 72.69 409 PHE A N 1
ATOM 3234 C CA . PHE A 1 409 ? 18.869 -16.987 -9.499 1.00 72.69 409 PHE A CA 1
ATOM 3235 C C . PHE A 1 409 ? 20.043 -16.276 -8.803 1.00 72.69 409 PHE A C 1
ATOM 3237 O O . PHE A 1 409 ? 21.010 -15.840 -9.424 1.00 72.69 409 PHE A O 1
ATOM 3244 N N . THR A 1 410 ? 19.954 -16.128 -7.480 1.00 58.31 410 THR A N 1
ATOM 3245 C CA . THR A 1 410 ? 20.956 -15.404 -6.672 1.00 58.31 410 THR A CA 1
ATOM 3246 C C . THR A 1 410 ? 22.341 -16.046 -6.671 1.00 58.31 410 THR A C 1
ATOM 3248 O O . THR A 1 410 ? 23.318 -15.370 -6.382 1.00 58.31 410 THR A O 1
ATOM 3251 N N . ASP A 1 411 ? 22.420 -17.347 -6.941 1.00 65.12 411 ASP A N 1
ATOM 3252 C CA . ASP A 1 411 ? 23.664 -18.106 -7.105 1.00 65.12 411 ASP A CA 1
ATOM 3253 C C . ASP A 1 411 ? 24.230 -18.006 -8.536 1.00 65.12 411 ASP A C 1
ATOM 3255 O O . ASP A 1 411 ? 25.225 -18.649 -8.859 1.00 65.12 411 ASP A O 1
ATOM 3259 N N . GLY A 1 412 ? 23.602 -17.199 -9.397 1.00 68.06 412 GLY A N 1
ATOM 3260 C CA . GLY A 1 412 ? 23.978 -17.013 -10.794 1.00 68.06 412 GLY A CA 1
ATOM 3261 C C . GLY A 1 412 ? 23.440 -18.090 -11.737 1.00 68.06 412 GLY A C 1
ATOM 3262 O O . GLY A 1 412 ? 23.625 -17.957 -12.950 1.00 68.06 412 GLY A O 1
ATOM 3263 N N . ALA A 1 413 ? 22.758 -19.125 -11.228 1.00 74.19 413 ALA A N 1
ATOM 3264 C CA . ALA A 1 413 ? 22.144 -20.142 -12.071 1.00 74.19 413 ALA A CA 1
ATOM 3265 C C . ALA A 1 413 ? 21.034 -19.528 -12.935 1.00 74.19 413 ALA A C 1
ATOM 3267 O O . ALA A 1 413 ? 20.288 -18.652 -12.496 1.00 74.19 413 ALA A O 1
ATOM 3268 N N . LYS A 1 414 ? 20.932 -19.985 -14.185 1.00 81.31 414 LYS A N 1
ATOM 3269 C CA . LYS A 1 414 ? 19.969 -19.467 -15.162 1.00 81.31 414 LYS A CA 1
ATOM 3270 C C . LYS A 1 414 ? 19.029 -20.570 -15.621 1.00 81.31 414 LYS A C 1
ATOM 3272 O O . LYS A 1 414 ? 19.466 -21.695 -15.839 1.00 81.31 414 LYS A O 1
ATOM 3277 N N . THR A 1 415 ? 17.759 -20.240 -15.804 1.00 84.88 415 THR A N 1
ATOM 3278 C CA . THR A 1 415 ? 16.762 -21.130 -16.414 1.00 84.88 415 THR A CA 1
ATOM 3279 C C . THR A 1 415 ? 15.793 -20.316 -17.264 1.00 84.88 415 THR A C 1
ATOM 3281 O O . THR A 1 415 ? 15.654 -19.112 -17.046 1.00 84.88 415 THR A O 1
ATOM 3284 N N . SER A 1 416 ? 15.121 -20.938 -18.231 1.00 87.69 416 SER A N 1
ATOM 3285 C CA . SER A 1 416 ? 14.036 -20.253 -18.935 1.00 87.69 416 SER A CA 1
ATOM 3286 C C . SER A 1 416 ? 12.812 -20.148 -18.027 1.00 87.69 416 SER A C 1
ATOM 3288 O O . SER A 1 416 ? 12.541 -21.045 -17.225 1.00 87.69 416 SER A O 1
ATOM 3290 N N . MET A 1 417 ? 12.036 -19.073 -18.159 1.00 83.31 417 MET A N 1
ATOM 3291 C CA . MET A 1 417 ? 10.802 -18.926 -17.378 1.00 83.31 417 MET A CA 1
ATOM 3292 C C . MET A 1 417 ? 9.786 -20.027 -17.706 1.00 83.31 417 MET A C 1
ATOM 3294 O O . MET A 1 417 ? 9.057 -20.477 -16.828 1.00 83.31 417 MET A O 1
ATOM 3298 N N . THR A 1 418 ? 9.787 -20.528 -18.946 1.00 87.31 418 THR A N 1
ATOM 3299 C CA . THR A 1 418 ? 8.961 -21.678 -19.350 1.00 87.31 418 THR A CA 1
ATOM 3300 C C . THR A 1 418 ? 9.356 -22.955 -18.610 1.00 87.31 418 THR A C 1
ATOM 3302 O O . THR A 1 418 ? 8.483 -23.639 -18.081 1.00 87.31 418 THR A O 1
ATOM 3305 N N . ALA A 1 419 ? 10.656 -23.273 -18.540 1.00 84.81 419 ALA A N 1
ATOM 3306 C CA . ALA A 1 419 ? 11.130 -24.440 -17.798 1.00 84.81 419 ALA A CA 1
ATOM 3307 C C . ALA A 1 419 ? 10.831 -24.290 -16.303 1.00 84.81 419 ALA A C 1
ATOM 3309 O O . ALA A 1 419 ? 10.371 -25.230 -15.667 1.00 84.81 419 ALA A O 1
ATOM 3310 N N . TYR A 1 420 ? 11.015 -23.088 -15.758 1.00 84.00 420 TYR A N 1
ATOM 3311 C CA . TYR A 1 420 ? 10.687 -22.806 -14.369 1.00 84.00 420 TYR A CA 1
ATOM 3312 C C . TYR A 1 420 ? 9.190 -22.953 -14.056 1.00 84.00 420 TYR A C 1
ATOM 3314 O O . TYR A 1 420 ? 8.861 -23.613 -13.079 1.00 84.00 420 TYR A O 1
ATOM 3322 N N . ASP A 1 421 ? 8.271 -22.392 -14.857 1.00 84.06 421 ASP A N 1
ATOM 3323 C CA . ASP A 1 421 ? 6.819 -22.527 -14.616 1.00 84.06 421 ASP A CA 1
ATOM 3324 C C . ASP A 1 421 ? 6.349 -23.984 -14.743 1.00 84.06 421 ASP A C 1
ATOM 3326 O O . ASP A 1 421 ? 5.427 -24.389 -14.032 1.00 84.06 421 ASP A O 1
ATOM 3330 N N . ALA A 1 422 ? 6.997 -24.782 -15.601 1.00 84.62 422 ALA A N 1
ATOM 3331 C CA . ALA A 1 422 ? 6.699 -26.204 -15.756 1.00 84.62 422 ALA A CA 1
ATOM 3332 C C . ALA A 1 422 ? 6.939 -27.002 -14.462 1.00 84.62 422 ALA A C 1
ATOM 3334 O O . ALA A 1 422 ? 6.115 -27.851 -14.128 1.00 84.62 422 ALA A O 1
ATOM 3335 N N . GLU A 1 423 ? 7.985 -26.676 -13.694 1.00 81.06 423 GLU A N 1
ATOM 3336 C CA . GLU A 1 423 ? 8.290 -27.311 -12.396 1.00 81.06 423 GLU A CA 1
ATOM 3337 C C . GLU A 1 423 ? 7.202 -27.070 -11.334 1.00 81.06 423 GLU A C 1
ATOM 3339 O O . GLU A 1 423 ? 7.097 -27.817 -10.365 1.00 81.06 423 GLU A O 1
ATOM 3344 N N . TRP A 1 424 ? 6.370 -26.038 -11.504 1.00 80.69 424 TRP A N 1
ATOM 3345 C CA . TRP A 1 424 ? 5.278 -25.714 -10.580 1.00 80.69 424 TRP A CA 1
ATOM 3346 C C . TRP A 1 424 ? 3.916 -26.249 -11.027 1.00 80.69 424 TRP A C 1
ATOM 3348 O O . TRP A 1 424 ? 2.922 -26.043 -10.321 1.00 80.69 424 TRP A O 1
ATOM 3358 N N . LYS A 1 425 ? 3.811 -26.876 -12.206 1.00 82.56 425 LYS A N 1
ATOM 3359 C CA . LYS A 1 425 ? 2.529 -27.398 -12.697 1.00 82.56 425 LYS A CA 1
ATOM 3360 C C . LYS A 1 425 ? 2.056 -28.546 -11.820 1.00 82.56 425 LYS A C 1
ATOM 3362 O O . LYS A 1 425 ? 2.826 -29.416 -11.429 1.00 82.56 425 LYS A O 1
ATOM 3367 N N . ALA A 1 426 ? 0.758 -28.553 -11.530 1.00 78.62 426 ALA A N 1
ATOM 3368 C CA . ALA A 1 426 ? 0.180 -29.671 -10.805 1.00 78.62 426 ALA A CA 1
ATOM 3369 C C . ALA A 1 426 ? 0.249 -30.944 -11.667 1.00 78.62 426 ALA A C 1
ATOM 3371 O O . ALA A 1 426 ? 0.126 -30.852 -12.894 1.00 78.62 426 ALA A O 1
ATOM 3372 N N . PRO A 1 427 ? 0.353 -32.134 -11.052 1.00 79.44 427 PRO A N 1
ATOM 3373 C CA . PRO A 1 427 ? 0.235 -33.386 -11.783 1.00 79.44 427 PRO A CA 1
ATOM 3374 C C . PRO A 1 427 ? -1.064 -33.439 -12.595 1.00 79.44 427 PRO A C 1
ATOM 3376 O O . PRO A 1 427 ? -2.118 -32.964 -12.145 1.00 79.44 427 PRO A O 1
ATOM 3379 N N . ALA A 1 428 ? -1.002 -34.042 -13.783 1.00 84.06 428 ALA A N 1
ATOM 3380 C CA . ALA A 1 428 ? -2.180 -34.255 -14.615 1.00 84.06 428 ALA A CA 1
ATOM 3381 C C . ALA A 1 428 ? -3.266 -35.011 -13.827 1.00 84.06 428 ALA A C 1
ATOM 3383 O O . ALA A 1 428 ? -2.978 -35.954 -13.093 1.00 84.06 428 ALA A O 1
ATOM 3384 N N . GLY A 1 429 ? -4.520 -34.573 -13.958 1.00 79.81 429 GLY A N 1
ATOM 3385 C CA . GLY A 1 429 ? -5.653 -35.159 -13.232 1.00 79.81 429 GLY A CA 1
ATOM 3386 C C . GLY A 1 429 ? -5.858 -34.638 -11.804 1.00 79.81 429 GLY A C 1
ATOM 3387 O O . GLY A 1 429 ? -6.856 -34.983 -11.183 1.00 79.81 429 GLY A O 1
ATOM 3388 N N . SER A 1 430 ? -4.990 -33.757 -11.293 1.00 75.25 430 SER A N 1
ATOM 3389 C CA . SER A 1 430 ? -5.157 -33.154 -9.957 1.00 75.25 430 SER A CA 1
ATOM 3390 C C . SER A 1 430 ? -6.288 -32.116 -9.853 1.00 75.25 430 SER A C 1
ATOM 3392 O O . SER A 1 430 ? -6.602 -31.666 -8.752 1.00 75.25 430 SER A O 1
ATOM 3394 N N . GLY A 1 431 ? -6.868 -31.685 -10.980 1.00 78.19 431 GLY A N 1
ATOM 3395 C CA . GLY A 1 431 ? -7.893 -30.633 -11.028 1.00 78.19 431 GLY A CA 1
ATOM 3396 C C . GLY A 1 431 ? -7.379 -29.221 -10.714 1.00 78.19 431 GLY A C 1
ATOM 3397 O O . GLY A 1 431 ? -8.179 -28.298 -10.585 1.00 78.19 431 GLY A O 1
ATOM 3398 N N . ARG A 1 432 ? -6.058 -29.035 -10.584 1.00 74.38 432 ARG A N 1
ATOM 3399 C CA . ARG A 1 432 ? -5.404 -27.747 -10.307 1.00 74.38 432 ARG A CA 1
ATOM 3400 C C . ARG A 1 432 ? -4.427 -27.397 -11.432 1.00 74.38 432 ARG A C 1
ATOM 3402 O O . ARG A 1 432 ? -3.859 -28.284 -12.056 1.00 74.38 432 ARG A O 1
ATOM 3409 N N . ASN A 1 433 ? -4.209 -26.103 -11.675 1.00 73.94 433 ASN A N 1
ATOM 3410 C CA . ASN A 1 433 ? -3.247 -25.634 -12.687 1.00 73.94 433 ASN A CA 1
ATOM 3411 C C . ASN A 1 433 ? -1.795 -25.672 -12.193 1.00 73.94 433 ASN A C 1
ATOM 3413 O O . ASN A 1 433 ? -0.868 -25.834 -12.984 1.00 73.94 433 ASN A O 1
ATOM 3417 N N . TYR A 1 434 ? -1.601 -25.502 -10.889 1.00 74.88 434 TYR A N 1
ATOM 3418 C CA . TYR A 1 434 ? -0.301 -25.434 -10.236 1.00 74.88 434 TYR A CA 1
ATOM 3419 C C . TYR A 1 434 ? -0.329 -26.285 -8.976 1.00 74.88 434 TYR A C 1
ATOM 3421 O O . TYR A 1 434 ? -1.393 -26.408 -8.355 1.00 74.88 434 TYR A O 1
ATOM 3429 N N . ASP A 1 435 ? 0.814 -26.846 -8.582 1.00 70.62 435 ASP A N 1
ATOM 3430 C CA . ASP A 1 435 ? 0.948 -27.525 -7.294 1.00 70.62 435 ASP A CA 1
ATOM 3431 C C . ASP A 1 435 ? 1.082 -26.498 -6.161 1.00 70.62 435 ASP A C 1
ATOM 3433 O O . ASP A 1 435 ? 2.081 -26.381 -5.461 1.00 70.62 435 ASP A O 1
ATOM 3437 N N . VAL A 1 436 ? 0.042 -25.673 -6.058 1.00 61.72 436 VAL A N 1
ATOM 3438 C CA . VAL A 1 436 ? -0.129 -24.567 -5.122 1.00 61.72 436 VAL A CA 1
ATOM 3439 C C . VAL A 1 436 ? -1.297 -24.919 -4.206 1.00 61.72 436 VAL A C 1
ATOM 3441 O O . VAL A 1 436 ? -2.303 -25.489 -4.646 1.00 61.72 436 VAL A O 1
ATOM 3444 N N . GLY A 1 437 ? -1.179 -24.606 -2.921 1.00 54.00 437 GLY A N 1
ATOM 3445 C CA . GLY A 1 437 ? -2.171 -24.965 -1.911 1.00 54.00 437 GLY A CA 1
ATOM 3446 C C . GLY A 1 437 ? -1.709 -24.691 -0.481 1.00 54.00 437 GLY A C 1
ATOM 3447 O O . GLY A 1 437 ? -0.631 -24.156 -0.250 1.00 54.00 437 GLY A O 1
ATOM 3448 N N . TYR A 1 438 ? -2.534 -25.069 0.490 1.00 46.84 438 TYR A N 1
ATOM 3449 C CA . TYR A 1 438 ? -2.188 -25.030 1.911 1.00 46.84 438 TYR A CA 1
ATOM 3450 C C . TYR A 1 438 ? -2.159 -26.464 2.431 1.00 46.84 438 TYR A C 1
ATOM 3452 O O . TYR A 1 438 ? -3.175 -27.160 2.350 1.00 46.84 438 TYR A O 1
ATOM 3460 N N . VAL A 1 439 ? -1.033 -26.910 2.989 1.00 48.12 439 VAL A N 1
ATOM 3461 C CA . VAL A 1 439 ? -1.019 -28.143 3.783 1.00 48.12 439 VAL A CA 1
ATOM 3462 C C . VAL A 1 439 ? -1.485 -27.787 5.183 1.00 48.12 439 VAL A C 1
ATOM 3464 O O . VAL A 1 439 ? -0.771 -27.139 5.938 1.00 48.12 439 VAL A O 1
ATOM 3467 N N . ARG A 1 440 ? -2.707 -28.190 5.530 1.00 46.16 440 ARG A N 1
ATOM 3468 C CA . ARG A 1 440 ? -3.200 -28.065 6.905 1.00 46.16 440 ARG A CA 1
ATOM 3469 C C . ARG A 1 440 ? -2.463 -29.068 7.790 1.00 46.16 440 ARG A C 1
ATOM 3471 O O . ARG A 1 440 ? -2.284 -30.221 7.395 1.00 46.16 440 ARG A O 1
ATOM 3478 N N . SER A 1 441 ? -2.057 -28.641 8.984 1.00 40.25 441 SER A N 1
ATOM 3479 C CA . SER A 1 441 ? -1.475 -29.534 9.986 1.00 40.25 441 SER A CA 1
ATOM 3480 C C . SER A 1 441 ? -2.392 -30.735 10.256 1.00 40.25 441 SER A C 1
ATOM 3482 O O . SER A 1 441 ? -3.574 -30.575 10.560 1.00 40.25 441 SER A O 1
ATOM 3484 N N . THR A 1 442 ? -1.838 -31.947 10.187 1.00 44.44 442 THR A N 1
ATOM 3485 C CA . THR A 1 442 ? -2.554 -33.188 10.522 1.00 44.44 442 THR A CA 1
ATOM 3486 C C . THR A 1 442 ? -2.772 -33.358 12.028 1.00 44.44 442 THR A C 1
ATOM 3488 O O . THR A 1 442 ? -3.619 -34.151 12.427 1.00 44.44 442 THR A O 1
ATOM 3491 N N . THR A 1 443 ? -2.048 -32.615 12.875 1.00 42.62 443 THR A N 1
ATOM 3492 C CA . THR A 1 443 ? -2.177 -32.680 14.343 1.00 42.62 443 THR A CA 1
ATOM 3493 C C . THR A 1 443 ? -3.220 -31.713 14.903 1.00 42.62 443 THR A C 1
ATOM 3495 O O . THR A 1 443 ? -3.611 -31.848 16.061 1.00 42.62 443 THR A O 1
ATOM 3498 N N . ARG A 1 444 ? -3.700 -30.758 14.095 1.00 41.47 444 ARG A N 1
ATOM 3499 C CA . ARG A 1 444 ? -4.841 -29.886 14.414 1.00 41.47 444 ARG A CA 1
ATOM 3500 C C . ARG A 1 444 ? -5.724 -29.692 13.175 1.00 41.47 444 ARG A C 1
ATOM 3502 O O . ARG A 1 444 ? -5.667 -28.631 12.549 1.00 41.47 444 ARG A O 1
ATOM 3509 N N . PRO A 1 445 ? -6.531 -30.700 12.802 1.00 34.19 445 PRO A N 1
ATOM 3510 C CA . PRO A 1 445 ? -7.642 -30.452 11.900 1.00 34.19 445 PRO A CA 1
ATOM 3511 C C . PRO A 1 445 ? -8.590 -29.467 12.598 1.00 34.19 445 PRO A C 1
ATOM 3513 O O . PRO A 1 445 ? -8.888 -29.634 13.780 1.00 34.19 445 PRO A O 1
ATOM 3516 N N . SER A 1 446 ? -8.971 -28.402 11.894 1.00 36.09 446 SER A N 1
ATOM 3517 C CA . SER A 1 446 ? -9.983 -27.444 12.369 1.00 36.09 446 SER A CA 1
ATOM 3518 C C . SER A 1 446 ? -11.354 -28.094 12.419 1.00 36.09 446 SER A C 1
ATOM 3520 O O . SER A 1 446 ? -11.651 -28.861 11.474 1.00 36.09 446 SER A O 1
#

pLDDT: mean 75.09, std 17.64, range [29.41, 96.94]

Nearest PDB structures (foldseek):
  1yvi-assembly2_B  TM=5.188E-01  e=1.918E+00  Oryza sativa
  1yvi-assembly1_A  TM=4.307E-01  e=2.104E+00  Oryza sativa
  6zkq-assembly1_J  TM=4.609E-01  e=7.032E+00  Ovis aries
  9b7y-assembly1_D  TM=2.060E-01  e=3.195E+00  Mycobacterium tuberculosis H37Rv